Protein AF-A0A9D2UVC0-F1 (afdb_monomer)

Radius of gyration: 30.75 Å; Cα contacts (8 Å, |Δi|>4): 513; chains: 1; bounding box: 93×70×74 Å

Sequence (427 aa):
MGYVAVRGGGLAIEESLKLLEYQRAHSGVTLEPDAIRRAFPDAIDQVMGESSLFAPDLAALALKQARGSIEEAVFLLRAFRSTLERPYVSRAVDTSEMRVDRRISAAFKDIPGGQVLGATRDYSHRLIDFDLAHETPEDQRERAAELERHFGIEEGALDEALLAADAPTEGSASEGRYPKVLDYLRSEGILPVCDNDDAEPVDVTMGALEFPCARSARLQTLSRGMTQAVEAFGYAAIRGYGPSHPTVGELRHGMAEVCVDVPGEESCDAEDAYYLGSIPLTEVESVFEVETEEAGVTTLSFEIGYGLVMGGAETKAIAMSVLDHCLDLGDARYPTQDEEFVLYHVDGVEAQGFISHLKLPHYVTFQSKLDTVRTARSHESDAEGSGAAPSDAEAADVEAHAAGFDGGASPDEASAAVDATVDEKER

Organism: NCBI:txid498718

Mean predicted aligned error: 11.31 Å

InterPro domains:
  IPR008773 Phosphonate metabolism protein PhnI [PF05861] (2-378)
  IPR008773 Phosphonate metabolism protein PhnI [PIRSF007313] (1-386)

pLDDT: mean 82.65, std 20.41, range [26.5, 98.25]

Structure (mmCIF, N/CA/C/O backbone):
data_AF-A0A9D2UVC0-F1
#
_entry.id   AF-A0A9D2UVC0-F1
#
loop_
_atom_site.group_PDB
_atom_site.id
_atom_site.type_symbol
_atom_site.label_atom_id
_atom_site.label_alt_id
_atom_site.label_comp_id
_atom_site.label_asym_id
_atom_site.label_entity_id
_atom_site.label_seq_id
_atom_site.pdbx_PDB_ins_code
_atom_site.Cartn_x
_atom_site.Cartn_y
_atom_site.Cartn_z
_atom_site.occupancy
_atom_site.B_iso_or_equiv
_atom_site.auth_seq_id
_atom_site.auth_comp_id
_atom_site.auth_asym_id
_atom_site.auth_atom_id
_atom_site.pdbx_PDB_model_num
ATOM 1 N N . MET A 1 1 ? 42.874 40.592 -4.963 1.00 40.06 1 MET A N 1
ATOM 2 C CA . MET A 1 1 ? 42.175 40.074 -6.158 1.00 40.06 1 MET A CA 1
ATOM 3 C C . MET A 1 1 ? 40.719 39.878 -5.784 1.00 40.06 1 MET A C 1
ATOM 5 O O . MET A 1 1 ? 40.473 39.251 -4.764 1.00 40.06 1 MET A O 1
ATOM 9 N N . GLY A 1 2 ? 39.787 40.490 -6.516 1.00 46.34 2 GLY A N 1
ATOM 10 C CA . GLY A 1 2 ? 38.353 40.314 -6.266 1.00 46.34 2 GLY A CA 1
ATOM 11 C C . GLY A 1 2 ? 37.864 38.992 -6.854 1.00 46.34 2 GLY A C 1
ATOM 12 O O . GLY A 1 2 ? 38.272 38.634 -7.957 1.00 46.34 2 GLY A O 1
ATOM 13 N N . TYR A 1 3 ? 37.020 38.269 -6.122 1.00 58.62 3 TY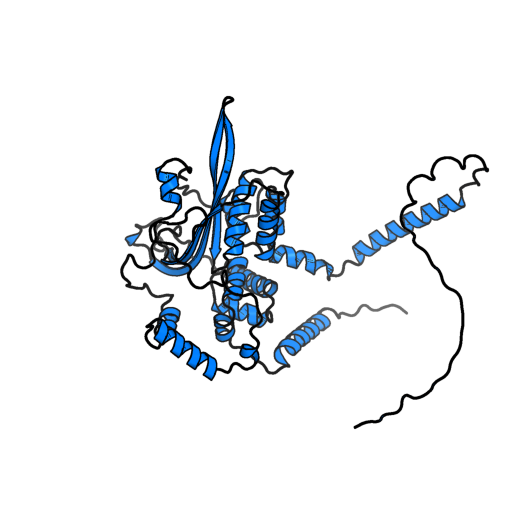R A N 1
ATOM 14 C CA . TYR A 1 3 ? 36.327 37.093 -6.645 1.00 58.62 3 TYR A CA 1
ATOM 15 C C . TYR A 1 3 ? 35.214 37.546 -7.599 1.00 58.62 3 TYR A C 1
ATOM 17 O O . TYR A 1 3 ? 34.451 38.454 -7.272 1.00 58.62 3 TYR A O 1
ATOM 25 N N . VAL A 1 4 ? 35.124 36.924 -8.776 1.00 51.75 4 VAL A N 1
ATOM 26 C CA . VAL A 1 4 ? 34.034 37.142 -9.737 1.00 51.75 4 VAL A CA 1
ATOM 27 C C . VAL A 1 4 ? 33.088 35.952 -9.639 1.00 51.75 4 VAL A C 1
ATOM 29 O O . VAL A 1 4 ? 33.512 34.812 -9.814 1.00 51.75 4 VAL A O 1
ATOM 32 N N . ALA A 1 5 ? 31.815 36.205 -9.339 1.00 62.41 5 ALA A N 1
ATOM 33 C CA . ALA A 1 5 ? 30.802 35.157 -9.329 1.00 62.41 5 ALA A CA 1
ATOM 34 C C . ALA A 1 5 ? 30.529 34.684 -10.765 1.00 62.41 5 ALA A C 1
ATOM 36 O O . ALA A 1 5 ? 30.242 35.492 -11.649 1.00 62.41 5 ALA A O 1
ATOM 37 N N . VAL A 1 6 ? 30.602 33.373 -10.991 1.00 63.00 6 VAL A N 1
ATOM 38 C CA . VAL A 1 6 ? 30.323 32.738 -12.286 1.00 63.00 6 VAL A CA 1
ATOM 39 C C . VAL A 1 6 ? 29.078 31.863 -12.145 1.00 63.00 6 VAL A C 1
ATOM 41 O O . VAL A 1 6 ? 28.873 31.236 -11.106 1.00 63.00 6 VAL A O 1
ATOM 44 N N . ARG A 1 7 ? 28.222 31.813 -13.173 1.00 70.94 7 ARG A N 1
ATOM 45 C CA . ARG A 1 7 ? 27.057 30.914 -13.182 1.00 70.94 7 ARG A CA 1
ATOM 46 C C . ARG A 1 7 ? 27.523 29.490 -13.508 1.00 70.94 7 ARG A C 1
ATOM 48 O O . ARG A 1 7 ? 28.066 29.280 -14.585 1.00 70.94 7 ARG A O 1
ATOM 55 N N . GLY A 1 8 ? 27.298 28.536 -12.601 1.00 81.94 8 GLY A N 1
ATOM 56 C CA . GLY A 1 8 ? 27.680 27.124 -12.794 1.00 81.94 8 GLY A CA 1
ATOM 57 C C . GLY A 1 8 ? 26.610 26.089 -12.424 1.00 81.94 8 GLY A C 1
ATOM 58 O O . GLY A 1 8 ? 26.691 24.956 -12.882 1.00 81.94 8 GLY A O 1
ATOM 59 N N . GLY A 1 9 ? 25.585 26.467 -11.650 1.00 86.38 9 GLY A N 1
ATOM 60 C CA . GLY A 1 9 ? 24.592 25.516 -11.129 1.00 86.38 9 GLY A CA 1
ATOM 61 C C . GLY A 1 9 ? 23.808 24.769 -12.212 1.00 86.38 9 GLY A C 1
ATOM 62 O O . GLY A 1 9 ? 23.689 23.554 -12.136 1.00 86.38 9 GLY A O 1
ATOM 63 N N . GLY A 1 10 ? 23.334 25.469 -13.250 1.00 87.69 10 GLY A N 1
ATOM 64 C CA . GLY A 1 10 ? 22.560 24.843 -14.332 1.00 87.69 10 GLY A CA 1
ATOM 65 C C . GLY A 1 10 ? 23.351 23.786 -15.109 1.00 87.69 10 GLY A C 1
ATOM 66 O O . GLY A 1 10 ? 22.861 22.680 -15.296 1.00 87.69 10 GLY A O 1
ATOM 67 N N . LEU A 1 11 ? 24.600 24.095 -15.476 1.00 92.00 11 LEU A N 1
ATOM 68 C CA . LEU A 1 11 ? 25.490 23.141 -16.150 1.00 92.00 11 LEU A CA 1
ATOM 69 C C . LEU A 1 11 ? 25.802 21.935 -15.256 1.00 92.00 11 LEU A C 1
ATOM 71 O O . LEU A 1 11 ? 25.779 20.805 -15.724 1.00 92.00 11 LEU A O 1
ATOM 75 N N . ALA A 1 12 ? 26.056 22.160 -13.963 1.00 93.56 12 ALA A N 1
ATOM 76 C CA . ALA A 1 12 ? 26.315 21.072 -13.023 1.00 93.56 12 ALA A CA 1
ATOM 77 C C . ALA A 1 12 ? 25.108 20.129 -12.871 1.00 93.56 12 ALA A C 1
ATOM 79 O O . ALA A 1 12 ? 25.288 1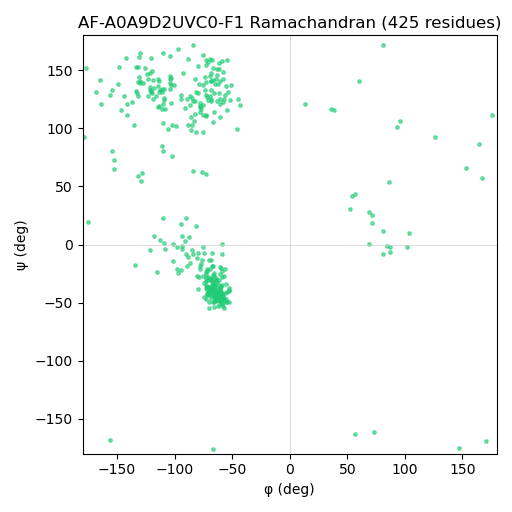8.915 -12.815 1.00 93.56 12 ALA A O 1
ATOM 80 N N . ILE A 1 13 ? 23.884 20.671 -12.837 1.00 92.75 13 ILE A N 1
ATOM 81 C CA . ILE A 1 13 ? 22.651 19.872 -12.804 1.00 92.75 13 ILE A CA 1
ATOM 82 C C . ILE A 1 13 ? 22.508 19.064 -14.096 1.00 92.75 13 ILE A C 1
ATOM 84 O O . ILE A 1 13 ? 22.268 17.863 -14.034 1.00 92.75 13 ILE A O 1
ATOM 88 N N . GLU A 1 14 ? 22.696 19.695 -15.255 1.00 94.81 14 GLU A N 1
ATOM 89 C CA . GLU A 1 14 ? 22.574 19.026 -16.552 1.00 94.81 14 GLU A CA 1
ATOM 90 C C . GLU A 1 14 ? 23.566 17.858 -16.694 1.00 94.81 14 GLU A C 1
ATOM 92 O O . GLU A 1 14 ? 23.171 16.751 -17.057 1.00 94.81 14 GLU A O 1
ATOM 97 N N . GLU A 1 15 ? 24.839 18.067 -16.347 1.00 97.12 15 GLU A N 1
ATOM 98 C CA . GLU A 1 15 ? 25.858 17.008 -16.379 1.00 97.12 15 GLU A CA 1
ATOM 99 C C . GLU A 1 15 ? 25.586 15.901 -15.349 1.00 97.12 15 GLU A C 1
ATOM 101 O O . GLU A 1 15 ? 25.812 14.725 -15.631 1.00 97.12 15 GLU A O 1
ATOM 106 N N . SER A 1 16 ? 25.035 16.245 -14.181 1.00 96.31 16 SER A N 1
ATOM 107 C CA . SER A 1 16 ? 24.603 15.260 -13.182 1.00 96.31 16 SER A CA 1
ATOM 108 C C . SER A 1 16 ? 23.473 14.365 -13.710 1.00 96.31 16 SER A C 1
ATOM 110 O O . SER A 1 16 ? 23.529 13.143 -13.570 1.00 96.31 16 SER A O 1
ATOM 112 N N . LEU A 1 17 ? 22.473 14.943 -14.385 1.00 94.62 17 LEU A N 1
ATOM 113 C CA . LEU A 1 17 ? 21.380 14.180 -14.998 1.00 94.62 17 LEU A CA 1
ATOM 114 C C . LEU A 1 17 ? 21.881 13.282 -16.139 1.00 94.62 17 LEU A C 1
ATOM 116 O O . LEU A 1 17 ? 21.466 12.128 -16.236 1.00 94.62 17 LEU A O 1
ATOM 120 N N . LYS A 1 18 ? 22.829 13.764 -16.955 1.00 96.88 18 LYS A N 1
ATOM 121 C CA . LYS A 1 18 ? 23.505 12.933 -17.967 1.00 96.88 18 LYS A CA 1
ATOM 122 C C . LYS A 1 18 ? 24.257 11.768 -17.333 1.00 96.88 18 LYS A C 1
ATOM 124 O O . LYS A 1 18 ? 24.220 10.667 -17.872 1.00 96.88 18 LYS A O 1
ATOM 129 N N . LEU A 1 19 ? 24.916 11.982 -16.193 1.00 96.44 19 LEU A N 1
ATOM 130 C CA . LEU A 1 19 ? 25.599 10.914 -15.465 1.00 96.44 19 LEU A CA 1
ATOM 131 C C . LEU A 1 19 ? 24.611 9.872 -14.923 1.00 96.44 19 LEU A C 1
ATOM 133 O O . LEU A 1 19 ? 24.885 8.676 -15.013 1.00 96.44 19 LEU A O 1
ATOM 137 N N . LEU A 1 20 ? 23.462 10.303 -14.398 1.00 93.31 20 LEU A N 1
ATOM 138 C CA . LEU A 1 20 ? 22.406 9.402 -13.928 1.00 93.31 20 LEU A CA 1
ATOM 139 C C . LEU A 1 20 ? 21.863 8.530 -15.071 1.00 93.31 20 LEU A C 1
ATOM 141 O O . LEU A 1 20 ? 21.733 7.313 -14.923 1.00 93.31 20 LEU A O 1
ATOM 145 N N . GLU A 1 21 ? 21.612 9.146 -16.225 1.00 93.94 21 GLU A N 1
ATOM 146 C CA . GLU A 1 21 ? 21.172 8.459 -17.438 1.00 93.94 21 GLU A CA 1
ATOM 147 C C . GLU A 1 21 ? 22.256 7.522 -17.988 1.00 93.94 21 GLU A C 1
ATOM 149 O O . GLU A 1 21 ? 21.971 6.378 -18.335 1.00 93.94 21 GLU A O 1
ATOM 154 N N . TYR A 1 22 ? 23.523 7.945 -17.979 1.00 95.00 22 TYR A N 1
ATOM 155 C CA . TYR A 1 22 ? 24.648 7.083 -18.331 1.00 95.00 22 TYR A CA 1
ATOM 156 C C . TYR A 1 22 ? 24.714 5.857 -17.418 1.00 95.00 22 TYR A C 1
ATOM 158 O O . TYR A 1 22 ? 24.814 4.742 -17.912 1.00 95.00 22 TYR A O 1
ATOM 166 N N . GLN A 1 23 ? 24.594 6.021 -16.099 1.00 91.69 23 GLN A N 1
ATOM 167 C CA . GLN A 1 23 ? 24.562 4.890 -15.166 1.00 91.69 23 GLN A CA 1
ATOM 168 C C . GLN A 1 23 ? 23.393 3.937 -15.440 1.00 91.69 23 GLN A C 1
ATOM 170 O O . GLN A 1 23 ? 23.547 2.731 -15.269 1.00 91.69 23 GLN A O 1
ATOM 175 N N . ARG A 1 24 ? 22.232 4.463 -15.858 1.00 91.75 24 ARG A N 1
ATOM 176 C CA . ARG A 1 24 ? 21.079 3.644 -16.257 1.00 91.75 24 ARG A CA 1
ATOM 177 C C . ARG A 1 24 ? 21.363 2.847 -17.533 1.00 91.75 24 ARG A C 1
ATOM 179 O O . ARG A 1 24 ? 21.002 1.680 -17.603 1.00 91.75 24 ARG A O 1
ATOM 186 N N . ALA A 1 25 ? 21.978 3.475 -18.534 1.00 91.56 25 ALA A N 1
ATOM 187 C CA . ALA A 1 25 ? 22.109 2.920 -19.881 1.00 91.56 25 ALA A CA 1
ATOM 188 C C . ALA A 1 25 ? 23.426 2.159 -20.144 1.00 91.56 25 ALA A C 1
ATOM 190 O O . ALA A 1 25 ? 23.488 1.347 -21.065 1.00 91.56 25 ALA A O 1
ATOM 191 N N . HIS A 1 26 ? 24.490 2.405 -19.372 1.00 92.44 26 HIS A N 1
ATOM 192 C CA . HIS A 1 26 ? 25.852 1.951 -19.692 1.00 92.44 26 HIS A CA 1
ATOM 193 C C . HIS A 1 26 ? 26.029 0.427 -19.706 1.00 92.44 26 HIS A C 1
ATOM 195 O O . HIS A 1 26 ? 26.864 -0.073 -20.458 1.00 92.44 26 HIS A O 1
ATOM 201 N N . SER A 1 27 ? 25.249 -0.321 -18.918 1.00 87.56 27 SER A N 1
ATOM 202 C CA . SER A 1 27 ? 25.317 -1.789 -18.905 1.00 87.56 27 SER A CA 1
ATOM 203 C C . SER A 1 27 ? 24.845 -2.424 -20.219 1.00 87.56 27 SER A C 1
ATOM 205 O O . SER A 1 27 ? 25.128 -3.595 -20.458 1.00 87.56 27 SER A O 1
ATOM 207 N N . GLY A 1 28 ? 24.104 -1.683 -21.055 1.00 88.06 28 GLY A N 1
ATOM 208 C CA . GLY A 1 28 ? 23.456 -2.207 -22.259 1.00 88.06 28 GLY A CA 1
ATOM 209 C C . GLY A 1 28 ? 22.294 -3.168 -21.978 1.00 88.06 28 GLY A C 1
ATOM 210 O O . GLY A 1 28 ? 21.671 -3.654 -22.919 1.00 88.06 28 GLY A O 1
ATOM 211 N N . VAL A 1 29 ? 21.983 -3.432 -20.704 1.00 87.94 29 VAL A N 1
ATOM 212 C CA . VAL A 1 29 ? 20.866 -4.283 -20.285 1.00 87.94 29 VAL A CA 1
ATOM 213 C C . VAL A 1 29 ? 19.599 -3.438 -20.240 1.00 87.94 29 VAL A C 1
ATOM 215 O O . VAL A 1 29 ? 19.549 -2.411 -19.566 1.00 87.94 29 VAL A O 1
ATOM 218 N N . THR A 1 30 ? 18.559 -3.881 -20.942 1.00 90.25 30 THR A N 1
ATOM 219 C CA . THR A 1 30 ? 17.228 -3.271 -20.905 1.00 90.25 30 THR A CA 1
ATOM 220 C C . THR A 1 30 ? 16.197 -4.310 -20.496 1.00 90.25 30 THR A C 1
ATOM 222 O O . THR A 1 30 ? 16.285 -5.470 -20.891 1.00 90.25 30 THR A O 1
ATOM 225 N N . LEU A 1 31 ? 15.219 -3.875 -19.708 1.00 90.44 31 LEU A N 1
ATOM 226 C CA . LEU A 1 31 ? 14.035 -4.650 -19.362 1.00 90.44 31 LEU A CA 1
ATOM 227 C C . LEU A 1 31 ? 12.824 -3.982 -20.001 1.00 90.44 31 LEU A C 1
ATOM 229 O O . LEU A 1 31 ? 12.667 -2.758 -19.910 1.00 90.44 31 LEU A O 1
ATOM 233 N N . GLU A 1 32 ? 11.971 -4.763 -20.649 1.00 94.50 32 GLU A N 1
ATOM 234 C CA . GLU A 1 32 ? 10.687 -4.255 -21.122 1.00 94.50 32 GLU A CA 1
ATOM 235 C C . GLU A 1 32 ? 9.777 -3.945 -19.924 1.00 94.50 32 GLU A C 1
ATOM 237 O O . GLU A 1 32 ? 9.787 -4.710 -18.956 1.00 94.50 32 GLU A O 1
ATOM 242 N N . PRO A 1 33 ? 8.993 -2.848 -19.946 1.00 94.56 33 PRO A N 1
ATOM 243 C CA . PRO A 1 33 ? 8.071 -2.531 -18.852 1.00 94.56 33 PRO A CA 1
ATOM 244 C C . PRO A 1 33 ? 7.137 -3.699 -18.518 1.00 94.56 33 PRO A C 1
ATOM 246 O O . PRO A 1 33 ? 6.950 -4.025 -17.354 1.00 94.56 33 PRO A O 1
ATOM 249 N N . ASP A 1 34 ? 6.649 -4.408 -19.534 1.00 93.31 34 ASP A N 1
ATOM 250 C CA . ASP A 1 34 ? 5.803 -5.589 -19.356 1.00 93.31 34 ASP A CA 1
ATOM 251 C C . ASP A 1 34 ? 6.538 -6.760 -18.666 1.00 93.31 34 ASP A C 1
ATOM 253 O O . ASP A 1 34 ? 5.953 -7.495 -17.874 1.00 93.31 34 ASP A O 1
ATOM 257 N N . ALA A 1 35 ? 7.851 -6.908 -18.887 1.00 92.94 35 ALA A N 1
ATOM 258 C CA . ALA A 1 35 ? 8.659 -7.885 -18.155 1.00 92.94 35 ALA A CA 1
ATOM 259 C C . ALA A 1 35 ? 8.809 -7.501 -16.675 1.00 92.94 35 ALA A C 1
ATOM 261 O O . ALA A 1 35 ? 8.716 -8.368 -15.814 1.00 92.94 35 ALA A O 1
ATOM 262 N N . ILE A 1 36 ? 8.986 -6.209 -16.372 1.00 95.38 36 ILE A N 1
ATOM 263 C CA . ILE A 1 36 ? 9.020 -5.700 -14.990 1.00 95.38 36 ILE A CA 1
ATOM 264 C C . ILE A 1 36 ? 7.673 -5.949 -14.309 1.00 95.38 36 ILE A C 1
ATOM 266 O O . ILE A 1 36 ? 7.645 -6.463 -13.195 1.00 95.38 36 ILE A O 1
ATOM 270 N N . ARG A 1 37 ? 6.571 -5.638 -15.003 1.00 94.31 37 ARG A N 1
ATOM 271 C CA . ARG A 1 37 ? 5.205 -5.842 -14.515 1.00 94.31 37 ARG A CA 1
ATOM 272 C C . ARG A 1 37 ? 4.957 -7.292 -14.100 1.00 94.31 37 ARG A C 1
ATOM 274 O O . ARG A 1 37 ? 4.486 -7.533 -12.997 1.00 94.31 37 ARG A O 1
ATOM 281 N N . ARG A 1 38 ? 5.313 -8.250 -14.963 1.00 90.00 38 ARG A N 1
ATOM 282 C CA . ARG A 1 38 ? 5.128 -9.686 -14.693 1.00 90.00 38 ARG A CA 1
ATOM 283 C C . ARG A 1 38 ? 6.102 -10.250 -13.659 1.00 90.00 38 ARG A C 1
ATOM 285 O O . ARG A 1 38 ? 5.732 -11.149 -12.916 1.00 90.00 38 ARG A O 1
ATOM 292 N N . ALA A 1 39 ? 7.340 -9.757 -13.619 1.00 91.81 39 ALA A N 1
ATOM 293 C CA . ALA A 1 39 ? 8.367 -10.287 -12.721 1.00 91.81 39 ALA A CA 1
ATOM 294 C C . ALA A 1 39 ? 8.257 -9.757 -11.282 1.00 91.81 39 ALA A C 1
ATOM 296 O O . ALA A 1 39 ? 8.691 -10.434 -10.352 1.00 91.81 39 ALA A O 1
ATOM 297 N N . PHE A 1 40 ? 7.701 -8.555 -11.090 1.00 95.19 40 PHE A N 1
ATOM 298 C CA . PHE A 1 40 ? 7.661 -7.879 -9.789 1.00 95.19 40 PHE A CA 1
ATOM 299 C C . PHE A 1 40 ? 6.252 -7.386 -9.409 1.00 95.19 40 PHE A C 1
ATOM 301 O O . PHE A 1 40 ? 6.101 -6.200 -9.112 1.00 95.19 40 PHE A O 1
ATOM 308 N N . PRO A 1 41 ? 5.223 -8.256 -9.393 1.00 93.19 41 PRO A N 1
ATOM 309 C CA . PRO A 1 41 ? 3.837 -7.846 -9.144 1.00 93.19 41 PRO A CA 1
ATOM 310 C C . PRO A 1 41 ? 3.668 -7.088 -7.817 1.00 93.19 41 PRO A C 1
ATOM 312 O O . PRO A 1 41 ? 3.145 -5.979 -7.824 1.00 93.19 41 PRO A O 1
ATOM 315 N N . ASP A 1 42 ? 4.237 -7.588 -6.715 1.00 94.50 42 ASP A N 1
ATOM 316 C CA . ASP A 1 42 ? 4.149 -6.940 -5.393 1.00 94.50 42 ASP A CA 1
ATOM 317 C C . ASP A 1 42 ? 4.717 -5.505 -5.391 1.00 94.50 42 ASP A C 1
ATOM 319 O O . ASP A 1 42 ? 4.210 -4.611 -4.713 1.00 94.50 42 ASP A O 1
ATOM 323 N N . ALA A 1 43 ? 5.775 -5.260 -6.173 1.00 97.12 43 ALA A N 1
ATOM 324 C CA . ALA A 1 43 ? 6.370 -3.931 -6.302 1.00 97.12 43 ALA A CA 1
ATOM 325 C C . ALA A 1 43 ? 5.474 -2.987 -7.116 1.00 97.12 43 ALA A C 1
ATOM 327 O O . ALA A 1 43 ? 5.396 -1.796 -6.815 1.00 97.12 43 ALA A O 1
ATOM 328 N N . ILE A 1 44 ? 4.801 -3.509 -8.144 1.00 97.44 44 ILE A N 1
ATOM 329 C CA . ILE A 1 44 ? 3.825 -2.752 -8.933 1.00 97.44 44 ILE A CA 1
ATOM 330 C C . ILE A 1 44 ? 2.628 -2.372 -8.065 1.00 97.44 44 ILE A C 1
ATOM 332 O O . ILE A 1 44 ? 2.245 -1.202 -8.055 1.00 97.44 44 ILE A O 1
ATOM 336 N N . ASP A 1 45 ? 2.107 -3.314 -7.283 1.00 96.00 45 ASP A N 1
ATOM 337 C CA . ASP A 1 45 ? 1.015 -3.080 -6.338 1.00 96.00 45 ASP A CA 1
ATOM 338 C C . ASP A 1 45 ? 1.379 -2.008 -5.311 1.00 96.00 45 ASP A C 1
ATOM 340 O O . ASP A 1 45 ? 0.614 -1.061 -5.107 1.00 96.00 45 ASP A O 1
ATOM 344 N N . GLN A 1 46 ? 2.585 -2.082 -4.738 1.00 97.62 46 GLN A N 1
ATOM 345 C CA . GLN A 1 46 ? 3.077 -1.063 -3.814 1.00 97.62 46 GLN A CA 1
ATOM 346 C C . GLN A 1 46 ? 3.128 0.327 -4.474 1.00 97.62 46 GLN A C 1
ATOM 348 O O . GLN A 1 46 ? 2.627 1.302 -3.907 1.00 97.62 46 GLN A O 1
ATOM 353 N N . VAL A 1 47 ? 3.684 0.431 -5.689 1.00 98.00 47 VAL A N 1
ATOM 354 C CA . VAL A 1 47 ? 3.765 1.705 -6.425 1.00 98.00 47 VAL A CA 1
ATOM 355 C C . VAL A 1 47 ? 2.371 2.259 -6.740 1.00 98.00 47 VAL A C 1
ATOM 357 O O . VAL A 1 47 ? 2.131 3.455 -6.558 1.00 98.00 47 VAL A O 1
ATOM 360 N N . MET A 1 48 ? 1.433 1.420 -7.189 1.00 97.44 48 MET A N 1
ATOM 361 C CA . MET A 1 48 ? 0.055 1.838 -7.479 1.00 97.44 48 MET A CA 1
ATOM 362 C C . MET A 1 48 ? -0.676 2.298 -6.213 1.00 97.44 48 MET A C 1
ATOM 364 O O . MET A 1 48 ? -1.282 3.373 -6.211 1.00 97.44 48 MET A O 1
ATOM 368 N N . GLY A 1 49 ? -0.575 1.529 -5.123 1.00 96.12 49 GLY A N 1
ATOM 369 C CA . GLY A 1 49 ? -1.184 1.837 -3.828 1.00 96.12 49 GLY A CA 1
ATOM 370 C C . GLY A 1 49 ? -0.734 3.189 -3.275 1.00 96.12 49 GLY A C 1
ATOM 371 O O . GLY A 1 49 ? -1.552 4.075 -3.028 1.00 96.12 49 GLY A O 1
ATOM 372 N N . GLU A 1 50 ? 0.579 3.388 -3.152 1.00 97.50 50 GLU A N 1
ATOM 373 C CA . GLU A 1 50 ? 1.165 4.605 -2.568 1.00 97.50 50 GLU A CA 1
ATOM 374 C C . GLU A 1 50 ? 1.039 5.846 -3.476 1.00 97.50 50 GLU A C 1
ATOM 376 O O . GLU A 1 50 ? 1.057 6.988 -3.007 1.00 97.50 50 GLU A O 1
ATOM 381 N N . SER A 1 51 ? 0.880 5.655 -4.790 1.00 96.75 51 SER A N 1
ATOM 382 C CA . SER A 1 51 ? 0.626 6.757 -5.732 1.00 96.75 51 SER A CA 1
ATOM 383 C C . SER A 1 51 ? -0.859 7.115 -5.880 1.00 96.75 51 SER A C 1
ATOM 385 O O . SER A 1 51 ? -1.178 8.212 -6.354 1.00 96.75 51 SER A O 1
ATOM 387 N N . SER A 1 52 ? -1.767 6.231 -5.441 1.00 95.19 52 SER A N 1
ATOM 388 C CA . SER A 1 52 ? -3.221 6.314 -5.677 1.00 95.19 52 SER A CA 1
ATOM 389 C C . SER A 1 52 ? -3.600 6.389 -7.145 1.00 95.19 52 SER A C 1
ATOM 391 O O . SER A 1 52 ? -4.438 7.208 -7.545 1.00 95.19 52 SER A O 1
ATOM 393 N N . LEU A 1 53 ? -2.949 5.565 -7.954 1.00 96.25 53 LEU A N 1
ATOM 394 C CA . LEU A 1 53 ? -3.272 5.437 -9.361 1.00 96.25 53 LEU A CA 1
ATOM 395 C C . LEU A 1 53 ? -3.160 3.973 -9.769 1.00 96.25 53 LEU A C 1
ATOM 397 O O . LEU A 1 53 ? -2.063 3.418 -9.831 1.00 96.25 53 LEU A O 1
ATOM 401 N N . PHE A 1 54 ? -4.303 3.363 -10.074 1.00 95.81 54 PHE A N 1
ATOM 402 C CA . PHE A 1 54 ? -4.338 2.044 -10.687 1.00 95.81 54 PHE A CA 1
ATOM 403 C C . PHE A 1 54 ? -3.957 2.169 -12.167 1.00 95.81 54 PHE A C 1
ATOM 405 O O . PHE A 1 54 ? -4.766 2.562 -13.004 1.00 95.81 54 PHE A O 1
ATOM 412 N N . ALA A 1 55 ? -2.684 1.916 -12.467 1.00 96.31 55 ALA A N 1
ATOM 413 C CA . ALA A 1 55 ? -2.138 1.939 -13.821 1.00 96.31 55 ALA A CA 1
ATOM 414 C C . ALA A 1 55 ? -0.894 1.031 -13.900 1.00 96.31 55 ALA A C 1
ATOM 416 O O . ALA A 1 55 ? 0.233 1.539 -13.841 1.00 96.31 55 ALA A O 1
ATOM 417 N N . PRO A 1 56 ? -1.068 -0.300 -14.030 1.00 95.44 56 PRO A N 1
ATOM 418 C CA . PRO A 1 56 ? 0.033 -1.266 -13.946 1.00 95.44 56 PRO A CA 1
ATOM 419 C C . PRO A 1 56 ? 1.188 -0.979 -14.916 1.00 95.44 56 PRO A C 1
ATOM 421 O O . PRO A 1 56 ? 2.358 -1.042 -14.538 1.00 95.44 56 PRO A O 1
ATOM 424 N N . ASP A 1 57 ? 0.872 -0.587 -16.153 1.00 96.19 57 ASP A N 1
ATOM 425 C CA . ASP A 1 57 ? 1.879 -0.289 -17.179 1.00 96.19 57 ASP A CA 1
ATOM 426 C C . ASP A 1 57 ? 2.688 0.973 -16.857 1.00 96.19 57 ASP A C 1
ATOM 428 O O . ASP A 1 57 ? 3.907 1.015 -17.053 1.00 96.19 57 ASP A O 1
ATOM 432 N N . LEU A 1 58 ? 2.026 2.006 -16.323 1.00 98.00 58 LEU A N 1
ATOM 433 C CA . LEU A 1 58 ? 2.689 3.243 -15.911 1.00 98.00 58 LEU A CA 1
ATOM 434 C C . LEU A 1 58 ? 3.515 3.038 -14.643 1.00 98.00 58 LEU A C 1
ATOM 436 O O . LEU A 1 58 ? 4.609 3.588 -14.551 1.00 98.00 58 LEU A O 1
ATOM 440 N N . ALA A 1 59 ? 3.041 2.224 -13.701 1.00 97.94 59 ALA A N 1
ATOM 441 C CA . ALA A 1 59 ? 3.802 1.843 -12.517 1.00 97.94 59 ALA A CA 1
ATOM 442 C C . ALA A 1 59 ? 5.084 1.083 -12.900 1.00 97.94 59 ALA A C 1
ATOM 444 O O . ALA A 1 59 ? 6.167 1.418 -12.416 1.00 97.94 59 ALA A O 1
ATOM 445 N N . ALA A 1 60 ? 5.004 0.141 -13.845 1.00 98.00 60 ALA A N 1
ATOM 446 C CA . ALA A 1 60 ? 6.175 -0.576 -14.345 1.00 98.00 60 ALA A CA 1
ATOM 447 C C . ALA A 1 60 ? 7.155 0.347 -15.088 1.00 98.00 60 ALA A C 1
ATOM 449 O O . ALA A 1 60 ? 8.375 0.243 -14.916 1.00 98.00 60 ALA A O 1
ATOM 450 N N . LEU A 1 61 ? 6.640 1.293 -15.881 1.00 98.00 61 LEU A N 1
ATOM 451 C CA . LEU A 1 61 ? 7.459 2.308 -16.543 1.00 98.00 61 LEU A CA 1
ATOM 452 C C . LEU A 1 61 ? 8.138 3.247 -15.535 1.00 98.00 61 LEU A C 1
ATOM 454 O O . LEU A 1 61 ? 9.331 3.528 -15.673 1.00 98.00 61 LEU A O 1
ATOM 458 N N . ALA A 1 62 ? 7.414 3.697 -14.509 1.00 98.19 62 ALA A N 1
ATOM 459 C CA . ALA A 1 62 ? 7.954 4.528 -13.440 1.00 98.19 62 ALA A CA 1
ATOM 460 C C . ALA A 1 62 ? 9.056 3.785 -12.674 1.00 98.19 62 ALA A C 1
ATOM 462 O O . ALA A 1 62 ? 10.127 4.346 -12.452 1.00 98.19 62 ALA A O 1
ATOM 463 N N . LEU A 1 63 ? 8.861 2.498 -12.367 1.00 97.25 63 LEU A N 1
ATOM 464 C CA . LEU A 1 63 ? 9.864 1.668 -11.699 1.00 97.25 63 LEU A CA 1
ATOM 465 C C . LEU A 1 63 ? 11.116 1.456 -12.563 1.00 97.25 63 LEU A C 1
ATOM 467 O O . LEU A 1 63 ? 12.244 1.531 -12.063 1.00 97.25 63 LEU A O 1
ATOM 471 N N . LYS A 1 64 ? 10.936 1.273 -13.879 1.00 96.12 64 LYS A N 1
ATOM 472 C CA . LYS A 1 64 ? 12.034 1.241 -14.859 1.00 96.12 64 LYS A CA 1
ATOM 473 C C . LYS A 1 64 ? 12.824 2.550 -14.853 1.00 96.12 64 LYS A C 1
ATOM 475 O O . LYS A 1 64 ? 14.055 2.524 -14.804 1.00 96.12 64 LYS A O 1
ATOM 480 N N . GLN A 1 65 ? 12.130 3.688 -14.903 1.00 95.50 65 GLN A N 1
ATOM 481 C CA . GLN A 1 65 ? 12.743 5.018 -14.878 1.00 95.50 65 GLN A CA 1
ATOM 482 C C . GLN A 1 65 ? 13.490 5.266 -13.560 1.00 95.50 65 GLN A C 1
ATOM 484 O O . GLN A 1 65 ? 14.621 5.752 -13.575 1.00 95.50 65 GLN A O 1
ATOM 489 N N . ALA A 1 66 ? 12.900 4.851 -12.441 1.00 95.12 66 ALA A N 1
ATOM 490 C CA . ALA A 1 66 ? 13.447 4.958 -11.094 1.00 95.12 66 ALA A CA 1
ATOM 491 C C . ALA A 1 66 ? 14.559 3.937 -10.779 1.00 95.12 66 ALA A C 1
ATOM 493 O O . ALA A 1 66 ? 15.129 3.961 -9.686 1.00 95.12 66 ALA A O 1
ATOM 494 N N . ARG A 1 67 ? 14.891 3.037 -11.718 1.00 93.12 67 ARG A N 1
ATOM 495 C CA . ARG A 1 67 ? 15.886 1.960 -11.550 1.00 93.12 67 ARG A CA 1
ATOM 496 C C . ARG A 1 67 ? 15.601 1.076 -10.328 1.00 93.12 67 ARG A C 1
ATOM 498 O O . ARG A 1 67 ? 16.518 0.731 -9.586 1.00 93.12 67 ARG A O 1
ATOM 505 N N . GLY A 1 68 ? 14.330 0.742 -10.113 1.00 93.25 68 GLY A N 1
ATOM 506 C CA . GLY A 1 68 ? 13.886 -0.092 -8.994 1.00 93.25 68 GLY A CA 1
ATOM 507 C C . GLY A 1 68 ? 13.652 0.654 -7.676 1.00 93.25 68 GLY A C 1
ATOM 508 O O . GLY A 1 68 ? 13.244 0.026 -6.706 1.00 93.25 68 GLY A O 1
ATOM 509 N N . SER A 1 69 ? 13.874 1.973 -7.614 1.00 95.50 69 SER A N 1
ATOM 510 C CA . SER A 1 69 ? 13.505 2.770 -6.436 1.00 95.50 69 SER A CA 1
ATOM 511 C C . SER A 1 69 ? 11.986 2.953 -6.366 1.00 95.50 69 SER A C 1
ATOM 513 O O . SER A 1 69 ? 11.414 3.675 -7.183 1.00 95.50 69 SER A O 1
ATOM 515 N N . ILE A 1 70 ? 11.341 2.311 -5.388 1.00 96.75 70 ILE A N 1
ATOM 516 C CA . ILE A 1 70 ? 9.886 2.394 -5.182 1.00 96.75 70 ILE A CA 1
ATOM 517 C C . ILE A 1 70 ? 9.462 3.826 -4.859 1.00 96.75 70 ILE A C 1
ATOM 519 O O . ILE A 1 70 ? 8.565 4.349 -5.508 1.00 96.75 70 ILE A O 1
ATOM 523 N N . GLU A 1 71 ? 10.146 4.491 -3.925 1.00 95.00 71 GLU A N 1
ATOM 524 C CA . GLU A 1 71 ? 9.812 5.859 -3.502 1.00 95.00 71 GLU A CA 1
ATOM 525 C C . GLU A 1 71 ? 9.836 6.850 -4.679 1.00 95.00 71 GLU A C 1
ATOM 527 O O . GLU A 1 71 ? 8.917 7.647 -4.857 1.00 95.00 71 GLU A O 1
ATOM 532 N N . GLU A 1 72 ? 10.858 6.758 -5.538 1.00 95.88 72 GLU A N 1
ATOM 533 C CA . GLU A 1 72 ? 10.966 7.606 -6.732 1.00 95.88 72 GLU A CA 1
ATOM 534 C C . GLU A 1 72 ? 9.892 7.246 -7.771 1.00 95.88 72 GLU A C 1
ATOM 536 O O . GLU A 1 72 ? 9.309 8.135 -8.389 1.00 95.88 72 GLU A O 1
ATOM 541 N N . ALA A 1 73 ? 9.583 5.957 -7.954 1.00 98.06 73 ALA A N 1
ATOM 542 C CA . ALA A 1 73 ? 8.511 5.524 -8.851 1.00 98.06 73 ALA A CA 1
ATOM 543 C C . ALA A 1 73 ? 7.135 6.036 -8.387 1.00 98.06 73 ALA A C 1
ATOM 545 O O . ALA A 1 73 ? 6.359 6.539 -9.202 1.00 98.06 73 ALA A O 1
ATOM 546 N N . VAL A 1 74 ? 6.863 5.979 -7.079 1.00 97.94 74 VAL A N 1
ATOM 547 C CA . VAL A 1 74 ? 5.665 6.552 -6.450 1.00 97.94 74 VAL A CA 1
ATOM 548 C C . VAL A 1 74 ? 5.616 8.059 -6.674 1.00 97.94 74 VAL A C 1
ATOM 550 O O . VAL A 1 74 ? 4.572 8.578 -7.073 1.00 97.94 74 VAL A O 1
ATOM 553 N N . PHE A 1 75 ? 6.732 8.767 -6.475 1.00 96.81 75 PHE A N 1
ATOM 554 C CA . PHE A 1 75 ? 6.808 10.207 -6.716 1.00 96.81 75 PHE A CA 1
ATOM 555 C C . PHE A 1 75 ? 6.500 10.563 -8.176 1.00 96.81 75 PHE A C 1
ATOM 557 O O . PHE A 1 75 ? 5.662 11.429 -8.430 1.00 96.81 75 PHE A O 1
ATOM 564 N N . LEU A 1 76 ? 7.109 9.859 -9.137 1.00 97.75 76 LEU A N 1
ATOM 565 C CA . LEU A 1 76 ? 6.859 10.044 -10.570 1.00 97.75 76 LEU A CA 1
ATOM 566 C C . LEU A 1 76 ? 5.386 9.818 -10.926 1.00 97.75 76 LEU A C 1
ATOM 568 O O . LEU A 1 76 ? 4.787 10.636 -11.626 1.00 97.75 76 LEU A O 1
ATOM 572 N N . LEU A 1 77 ? 4.789 8.733 -10.429 1.00 97.69 77 LEU A N 1
ATOM 573 C CA . LEU A 1 77 ? 3.411 8.378 -10.754 1.00 97.69 77 LEU A CA 1
ATOM 574 C C . LEU A 1 77 ? 2.401 9.323 -10.086 1.00 97.69 77 LEU A C 1
ATOM 576 O O . LEU A 1 77 ? 1.416 9.720 -10.708 1.00 97.69 77 LEU A O 1
ATOM 580 N N . ARG A 1 78 ? 2.680 9.777 -8.859 1.00 96.12 78 ARG A N 1
ATOM 581 C CA . ARG A 1 78 ? 1.869 10.780 -8.154 1.00 96.12 78 ARG A CA 1
ATOM 582 C C . ARG A 1 78 ? 1.979 12.163 -8.801 1.00 96.12 78 ARG A C 1
ATOM 584 O O . ARG A 1 78 ? 0.970 12.859 -8.929 1.00 96.12 78 ARG A O 1
ATOM 591 N N . ALA A 1 79 ? 3.168 12.536 -9.278 1.00 96.38 79 ALA A N 1
ATOM 592 C CA . ALA A 1 79 ? 3.362 13.741 -10.078 1.00 96.38 79 ALA A CA 1
ATOM 593 C C . ALA A 1 79 ? 2.570 13.655 -11.394 1.00 96.38 79 ALA A C 1
ATOM 595 O O . ALA A 1 79 ? 1.844 14.588 -11.732 1.00 96.38 79 ALA A O 1
ATOM 596 N N . PHE A 1 80 ? 2.617 12.516 -12.092 1.00 97.56 80 PHE A N 1
ATOM 597 C CA . PHE A 1 80 ? 1.823 12.288 -13.301 1.00 97.56 80 PHE A CA 1
ATOM 598 C C . PHE A 1 80 ? 0.316 12.366 -13.034 1.00 97.56 80 PHE A C 1
ATOM 600 O O . PHE A 1 80 ? -0.387 13.065 -13.761 1.00 97.56 80 PHE A O 1
ATOM 607 N N . ARG A 1 81 ? -0.178 11.749 -11.950 1.00 96.00 81 ARG A N 1
ATOM 608 C CA . ARG A 1 81 ? -1.587 11.830 -11.526 1.00 96.00 81 ARG A CA 1
ATOM 609 C C . ARG A 1 81 ? -2.073 13.276 -11.409 1.00 96.00 81 ARG A C 1
ATOM 611 O O . ARG A 1 81 ? -3.205 13.555 -11.781 1.00 96.00 81 ARG A O 1
ATOM 618 N N . SER A 1 82 ? -1.232 14.204 -10.941 1.00 93.88 82 SER A N 1
ATOM 619 C CA . SER A 1 82 ? -1.611 15.625 -10.825 1.00 93.88 82 SER A CA 1
ATOM 620 C C . SER A 1 82 ? -1.809 16.339 -12.171 1.00 93.88 82 SER A C 1
ATOM 622 O O . SER A 1 82 ? -2.368 17.431 -12.206 1.00 93.88 82 SER A O 1
ATOM 624 N N . THR A 1 83 ? -1.378 15.728 -13.279 1.00 96.25 83 THR A N 1
ATOM 625 C CA . THR A 1 83 ? -1.597 16.233 -14.644 1.00 96.25 83 THR A CA 1
ATOM 626 C C . THR A 1 83 ? -2.893 15.727 -15.281 1.00 96.25 83 THR A C 1
ATOM 628 O O . THR A 1 83 ? -3.248 16.187 -16.365 1.00 96.25 83 THR A O 1
ATOM 631 N N . LEU A 1 84 ? -3.589 14.783 -14.636 1.00 95.69 84 LEU A N 1
ATOM 632 C CA . LEU A 1 84 ? -4.790 14.142 -15.166 1.00 95.69 84 LEU A CA 1
ATOM 633 C C . LEU A 1 84 ? -6.064 14.860 -14.712 1.00 95.69 84 LEU A C 1
ATOM 635 O O . LEU A 1 84 ? -6.151 15.379 -13.599 1.00 95.69 84 LEU A O 1
ATOM 639 N N . GLU A 1 85 ? -7.079 14.834 -15.570 1.00 94.44 85 GLU A N 1
ATOM 640 C CA . GLU A 1 85 ? -8.433 15.260 -15.218 1.00 94.44 85 GLU A CA 1
ATOM 641 C C . GLU A 1 85 ? -9.162 14.155 -14.434 1.00 94.44 85 GLU A C 1
ATOM 643 O O . GLU A 1 85 ? -8.875 12.967 -14.593 1.00 94.44 85 GLU A O 1
ATOM 648 N N . ARG A 1 86 ? -10.132 14.544 -13.597 1.00 91.62 86 ARG A N 1
ATOM 649 C CA . ARG A 1 86 ? -11.029 13.632 -12.864 1.00 91.62 86 ARG A CA 1
ATOM 650 C C . ARG A 1 86 ? -12.443 13.746 -13.444 1.00 91.62 86 ARG A C 1
ATOM 652 O O . ARG A 1 86 ? -13.248 14.494 -12.897 1.00 91.62 86 ARG A O 1
ATOM 659 N N . PRO A 1 87 ? -12.738 13.084 -14.576 1.00 89.44 87 PRO A N 1
ATOM 660 C CA . PRO A 1 87 ? -14.009 13.270 -15.273 1.00 89.44 87 PRO A CA 1
ATOM 661 C C . PRO A 1 87 ? -15.200 12.628 -14.549 1.00 89.44 87 PRO A C 1
ATOM 663 O O . PRO A 1 87 ? -16.324 13.083 -14.738 1.00 89.44 87 PRO A O 1
ATOM 666 N N . TYR A 1 88 ? -14.958 11.598 -13.731 1.00 89.94 88 TYR A N 1
ATOM 667 C CA . TYR A 1 88 ? -15.992 10.802 -13.067 1.00 89.94 88 TYR A CA 1
ATOM 668 C C . TYR A 1 88 ? -15.574 10.408 -11.647 1.00 89.94 88 TYR A C 1
ATOM 670 O O . TYR A 1 88 ? -14.383 10.382 -11.320 1.00 89.94 88 TYR A O 1
ATOM 678 N N . VAL A 1 89 ? -16.569 10.058 -10.834 1.00 90.88 89 VAL A N 1
ATOM 679 C CA . VAL A 1 89 ? -16.423 9.395 -9.533 1.00 90.88 89 VAL A CA 1
ATOM 680 C C . VAL A 1 89 ? -17.132 8.048 -9.648 1.00 90.88 89 VAL A C 1
ATOM 682 O O . VAL A 1 89 ? -18.212 7.974 -10.233 1.00 90.88 89 VAL A O 1
ATOM 685 N N . SER A 1 90 ? -16.502 6.975 -9.172 1.00 92.75 90 S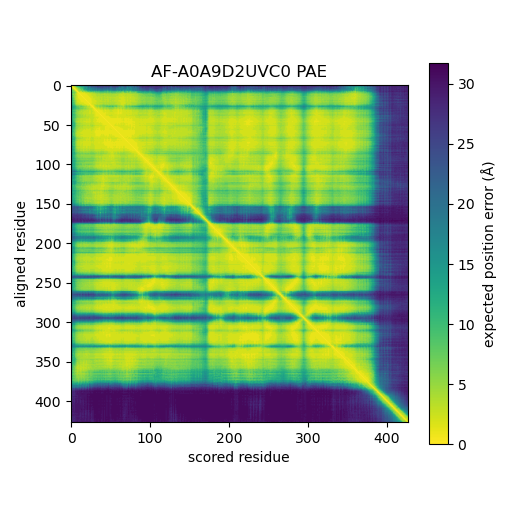ER A N 1
ATOM 686 C CA . SER A 1 90 ? -17.138 5.659 -9.175 1.00 92.75 90 SER A CA 1
ATOM 687 C C . SER A 1 90 ? -18.264 5.603 -8.153 1.00 92.75 90 SER A C 1
ATOM 689 O O . SER A 1 90 ? -18.229 6.297 -7.136 1.00 92.75 90 SER A O 1
ATOM 691 N N . ARG A 1 91 ? -19.210 4.691 -8.363 1.00 91.56 91 ARG A N 1
ATOM 692 C CA . ARG A 1 91 ? -20.067 4.224 -7.273 1.00 91.56 91 ARG A CA 1
ATOM 693 C C . ARG A 1 91 ? -19.193 3.620 -6.167 1.00 91.56 91 ARG A C 1
ATOM 695 O O . ARG A 1 91 ? -18.050 3.215 -6.417 1.00 91.56 91 ARG A O 1
ATOM 702 N N . ALA A 1 92 ? -19.729 3.562 -4.951 1.00 92.25 92 ALA A N 1
ATOM 703 C CA . ALA A 1 92 ? -19.072 2.863 -3.854 1.00 92.25 92 ALA A CA 1
ATOM 704 C C . ALA A 1 92 ? -18.811 1.403 -4.260 1.00 92.25 92 ALA A C 1
ATOM 706 O O . ALA A 1 92 ? -19.706 0.716 -4.751 1.00 92.25 92 ALA A O 1
ATOM 707 N N . VAL A 1 93 ? -17.566 0.957 -4.097 1.00 92.31 93 VAL A N 1
ATOM 708 C CA . VAL A 1 93 ? -17.161 -0.406 -4.448 1.00 92.31 93 VAL A CA 1
ATOM 709 C C . VAL A 1 93 ? -17.686 -1.363 -3.383 1.00 92.31 93 VAL A C 1
ATOM 711 O O . VAL A 1 93 ? -17.320 -1.246 -2.214 1.00 92.31 93 VAL A O 1
ATOM 714 N N . ASP A 1 94 ? -18.512 -2.324 -3.791 1.00 90.56 94 ASP A N 1
ATOM 715 C CA . ASP A 1 94 ? -19.036 -3.358 -2.901 1.00 90.56 94 ASP A CA 1
ATOM 716 C C . ASP A 1 94 ? -18.088 -4.567 -2.849 1.00 90.56 94 ASP A C 1
ATOM 718 O O . ASP A 1 94 ? -18.033 -5.406 -3.751 1.00 90.56 94 ASP A O 1
ATOM 722 N N . THR A 1 95 ? -17.325 -4.670 -1.761 1.00 92.75 95 THR A N 1
ATOM 723 C CA . THR A 1 95 ? -16.372 -5.765 -1.531 1.00 92.75 95 THR A CA 1
ATOM 724 C C . THR A 1 95 ? -17.047 -7.087 -1.143 1.00 92.75 95 THR A C 1
ATOM 726 O O . THR A 1 95 ? -16.368 -8.117 -1.060 1.00 92.75 95 THR A O 1
ATOM 729 N N . SER A 1 96 ? -18.365 -7.108 -0.909 1.00 90.00 96 SER A N 1
ATOM 730 C CA . SER A 1 96 ? -19.127 -8.354 -0.746 1.00 90.00 96 SER A CA 1
ATOM 731 C C . SER A 1 96 ? -19.285 -9.108 -2.074 1.00 90.00 96 SER A C 1
ATOM 733 O O . SER A 1 96 ? -19.226 -10.338 -2.084 1.00 90.00 96 SER A O 1
ATOM 735 N N . GLU A 1 97 ? -19.323 -8.374 -3.190 1.00 90.31 97 GLU A N 1
ATOM 736 C CA . GLU A 1 97 ? -19.406 -8.900 -4.560 1.00 90.31 97 GLU A CA 1
ATOM 737 C C . GLU A 1 97 ? -18.027 -9.128 -5.212 1.00 90.31 97 GLU A C 1
ATOM 739 O O . GLU A 1 97 ? -17.934 -9.550 -6.373 1.00 90.31 97 GLU A O 1
ATOM 744 N N . MET A 1 98 ? -16.945 -8.885 -4.461 1.00 92.06 98 MET A N 1
ATOM 745 C CA . MET A 1 98 ? -15.570 -9.136 -4.891 1.00 92.06 98 MET A CA 1
ATOM 746 C C . MET A 1 98 ? -15.401 -10.593 -5.331 1.00 92.06 98 MET A C 1
ATOM 748 O O . MET A 1 98 ? -15.848 -11.526 -4.657 1.00 92.06 98 MET A O 1
ATOM 752 N N . ARG A 1 99 ? -14.707 -10.798 -6.451 1.00 93.06 99 ARG A N 1
ATOM 753 C CA . ARG A 1 99 ? -14.287 -12.130 -6.894 1.00 93.06 99 ARG A CA 1
ATOM 754 C C . ARG A 1 99 ? -12.971 -12.467 -6.218 1.00 93.06 99 ARG A C 1
ATOM 756 O O . ARG A 1 99 ? -11.916 -11.996 -6.631 1.00 93.06 99 ARG A O 1
ATOM 763 N N . VAL A 1 100 ? -13.073 -13.232 -5.144 1.00 92.25 100 VAL A N 1
ATOM 764 C CA . VAL A 1 100 ? -12.001 -13.506 -4.196 1.00 92.25 100 VAL A CA 1
ATOM 765 C C . VAL A 1 100 ? -11.199 -14.732 -4.626 1.00 92.25 100 VAL A C 1
ATOM 767 O O . VAL A 1 100 ? -11.753 -15.822 -4.792 1.00 92.25 100 VAL A O 1
ATOM 770 N N . ASP A 1 101 ? -9.884 -14.565 -4.747 1.00 91.44 101 ASP A N 1
ATOM 771 C CA . ASP A 1 101 ? -8.924 -15.649 -4.997 1.00 91.44 101 ASP A CA 1
ATOM 772 C C . ASP A 1 101 ? -8.173 -16.082 -3.723 1.00 91.44 101 ASP A C 1
ATOM 774 O O . ASP A 1 101 ? -7.595 -17.173 -3.669 1.00 91.44 101 ASP A O 1
ATOM 778 N N . ARG A 1 102 ? -8.252 -15.270 -2.663 1.00 93.88 102 ARG A N 1
ATOM 779 C CA . ARG A 1 102 ? -7.704 -15.551 -1.338 1.00 93.88 102 ARG A CA 1
ATOM 780 C C . ARG A 1 102 ? -8.610 -14.997 -0.249 1.00 93.88 102 ARG A C 1
ATOM 782 O O . ARG A 1 102 ? -8.957 -13.825 -0.249 1.00 93.88 102 ARG A O 1
ATOM 789 N N . ARG A 1 103 ? -8.975 -15.847 0.707 1.00 95.00 103 ARG A N 1
ATOM 790 C CA . ARG A 1 103 ? -9.878 -15.555 1.818 1.00 95.00 103 ARG A CA 1
ATOM 791 C C . ARG A 1 103 ? -9.480 -16.329 3.058 1.00 95.00 103 ARG A C 1
ATOM 793 O O . ARG A 1 103 ? -9.614 -17.554 3.079 1.00 95.00 103 ARG A O 1
ATOM 800 N N . ILE A 1 104 ? -9.079 -15.631 4.109 1.00 96.38 104 ILE A N 1
ATOM 801 C CA . ILE A 1 104 ? -8.744 -16.266 5.379 1.00 96.38 104 ILE A CA 1
ATOM 802 C C . ILE A 1 104 ? -9.396 -15.576 6.575 1.00 96.38 104 ILE A C 1
ATOM 804 O O . ILE A 1 104 ? -9.662 -14.379 6.560 1.00 96.38 104 ILE A O 1
ATOM 808 N N . SER A 1 105 ? -9.632 -16.341 7.637 1.00 96.38 105 SER A N 1
ATOM 809 C CA . SER A 1 105 ? -10.043 -15.839 8.949 1.00 96.38 105 SER A CA 1
ATOM 810 C C . SER A 1 105 ? -9.193 -16.488 10.032 1.00 96.38 105 SER A C 1
ATOM 812 O O . SER A 1 105 ? -9.069 -17.714 10.063 1.00 96.38 105 SER A O 1
ATOM 814 N N . ALA A 1 106 ? -8.628 -15.676 10.927 1.00 95.69 106 ALA A N 1
ATOM 815 C CA . ALA A 1 106 ? -7.933 -16.158 12.118 1.00 95.69 106 ALA A CA 1
ATOM 816 C C . ALA A 1 106 ? -8.884 -16.322 13.318 1.00 95.69 106 ALA A C 1
ATOM 818 O O . ALA A 1 106 ? -8.559 -17.043 14.260 1.00 95.69 106 ALA A O 1
ATOM 819 N N . ALA A 1 107 ? -10.057 -15.680 13.279 1.00 93.06 107 ALA A N 1
ATOM 820 C CA . ALA A 1 107 ? -11.060 -15.742 14.341 1.00 93.06 107 ALA A CA 1
ATOM 821 C C . ALA A 1 107 ? -11.795 -17.093 14.396 1.00 93.06 107 ALA A C 1
ATOM 823 O O . ALA A 1 107 ? -12.214 -17.532 15.468 1.00 93.06 107 ALA A O 1
ATOM 824 N N . PHE A 1 108 ? -11.927 -17.777 13.256 1.00 91.62 108 PHE A N 1
ATOM 825 C CA . PHE A 1 108 ? -12.679 -19.024 13.149 1.00 91.62 108 PHE A CA 1
ATOM 826 C C . PHE A 1 108 ? -11.888 -20.101 12.423 1.00 91.62 108 PHE A C 1
ATOM 828 O O . PHE A 1 108 ? -11.250 -19.860 11.400 1.00 91.62 108 PHE A O 1
ATOM 835 N N . LYS A 1 109 ? -11.990 -21.336 12.920 1.00 90.25 109 LYS A N 1
ATOM 836 C CA . LYS A 1 109 ? -11.399 -22.495 12.247 1.00 90.25 109 LYS A CA 1
ATOM 837 C C . LYS A 1 109 ? -12.088 -22.775 10.908 1.00 90.25 109 LYS A C 1
ATOM 839 O O . LYS A 1 109 ? -11.413 -22.917 9.894 1.00 90.25 109 LYS A O 1
ATOM 844 N N . ASP A 1 110 ? -13.417 -22.832 10.930 1.00 88.75 110 ASP A N 1
ATOM 845 C CA . ASP A 1 110 ? -14.263 -23.105 9.772 1.00 88.75 110 ASP A CA 1
ATOM 846 C C . ASP A 1 110 ? -15.193 -21.905 9.550 1.00 88.75 110 ASP A C 1
ATOM 848 O O . ASP A 1 110 ? -15.841 -21.438 10.486 1.00 88.75 110 ASP A O 1
ATOM 852 N N . ILE A 1 111 ? -15.254 -21.410 8.315 1.00 91.00 111 ILE A N 1
ATOM 853 C CA . ILE A 1 111 ? -16.079 -20.266 7.900 1.00 91.00 111 ILE A CA 1
ATOM 854 C C . ILE A 1 111 ? -16.974 -20.673 6.723 1.00 91.00 111 ILE A C 1
ATOM 856 O O . ILE A 1 111 ? -16.583 -21.553 5.950 1.00 91.00 111 ILE A O 1
ATOM 860 N N . PRO A 1 112 ? -18.159 -20.060 6.536 1.00 86.75 112 PRO A N 1
ATOM 861 C CA . PRO A 1 112 ? -18.985 -20.307 5.355 1.00 86.75 112 PRO A CA 1
ATOM 862 C C . PRO A 1 112 ? -18.179 -20.091 4.068 1.00 86.75 112 PRO A C 1
ATOM 864 O O . PRO A 1 112 ? -17.469 -19.092 3.947 1.00 86.75 112 PRO A O 1
ATOM 867 N N . GLY A 1 113 ? -18.243 -21.050 3.140 1.00 86.38 113 GLY A N 1
ATOM 868 C CA . GLY A 1 113 ? -17.424 -21.064 1.919 1.00 86.38 113 GLY A CA 1
ATOM 869 C C . GLY A 1 113 ? -15.988 -21.583 2.092 1.00 86.38 113 GLY A C 1
ATOM 870 O O . GLY A 1 113 ? -15.320 -21.841 1.099 1.00 86.38 113 GLY A O 1
ATOM 871 N N . GLY A 1 114 ? -15.535 -21.815 3.327 1.00 90.75 114 GLY A N 1
ATOM 872 C CA . GLY A 1 114 ? -14.204 -22.335 3.634 1.00 90.75 114 GLY A CA 1
ATOM 873 C C . GLY A 1 114 ? -13.095 -21.280 3.620 1.00 90.75 114 GLY A C 1
ATOM 874 O O . GLY A 1 114 ? -13.294 -20.122 3.254 1.00 90.75 114 GLY A O 1
ATOM 875 N N . GLN A 1 115 ? -11.915 -21.708 4.066 1.00 92.75 115 GLN A N 1
ATOM 876 C CA . GLN A 1 115 ? -10.674 -20.938 4.008 1.00 92.75 115 GLN A CA 1
ATOM 877 C C . GLN A 1 115 ? -10.050 -21.135 2.617 1.00 92.75 115 GLN A C 1
ATOM 879 O O . GLN A 1 115 ? -9.785 -22.271 2.217 1.00 92.75 115 GLN A O 1
ATOM 884 N N . VAL A 1 116 ? -9.802 -20.051 1.888 1.00 93.31 116 VAL A N 1
ATOM 885 C CA . VAL A 1 116 ? -9.172 -20.052 0.561 1.00 93.31 116 VAL A CA 1
ATOM 886 C C . VAL A 1 116 ? -7.782 -19.446 0.703 1.00 93.31 116 VAL A C 1
ATOM 888 O O . VAL A 1 116 ? -7.634 -18.241 0.860 1.00 93.31 116 VAL A O 1
ATOM 891 N N . LEU A 1 117 ? -6.736 -20.270 0.669 1.00 92.81 117 LEU A N 1
ATOM 892 C CA . LEU A 1 117 ? -5.376 -19.765 0.891 1.00 92.81 117 LEU A CA 1
ATOM 893 C C . LEU A 1 117 ? -4.856 -18.906 -0.268 1.00 92.81 117 LEU A C 1
ATOM 895 O O . LEU A 1 117 ? -4.025 -18.036 -0.030 1.00 92.81 117 LEU A O 1
ATOM 899 N N . GLY A 1 118 ? -5.322 -19.144 -1.495 1.00 91.44 118 GLY A N 1
ATOM 900 C CA . GLY A 1 118 ? -4.812 -18.471 -2.690 1.00 91.44 118 GLY A CA 1
ATOM 901 C C . GLY A 1 118 ? -3.301 -18.647 -2.899 1.00 91.44 118 GLY A C 1
ATOM 902 O O . GLY A 1 118 ? -2.665 -19.533 -2.316 1.00 91.44 118 GLY A O 1
ATOM 903 N N . ALA A 1 119 ? -2.718 -17.798 -3.746 1.00 90.00 119 ALA A N 1
ATOM 904 C CA . ALA A 1 119 ? -1.272 -17.729 -3.938 1.00 90.00 119 ALA A CA 1
ATOM 905 C C . ALA A 1 119 ? -0.630 -16.964 -2.769 1.00 90.00 119 ALA A C 1
ATOM 907 O O . ALA A 1 119 ? -0.870 -15.776 -2.595 1.00 90.00 119 ALA A O 1
ATOM 908 N N . THR A 1 120 ? 0.178 -17.639 -1.943 1.00 92.69 120 THR A N 1
ATOM 909 C CA . THR A 1 120 ? 0.766 -17.020 -0.744 1.00 92.69 120 THR A CA 1
ATOM 910 C C . THR A 1 120 ? 2.139 -17.583 -0.380 1.00 92.69 120 THR A C 1
ATOM 912 O O . THR A 1 120 ? 2.460 -18.746 -0.642 1.00 92.69 120 THR A O 1
ATOM 915 N N . ARG A 1 121 ? 2.949 -16.753 0.290 1.00 91.00 121 ARG A N 1
ATOM 916 C CA . ARG A 1 121 ? 4.233 -17.134 0.896 1.00 91.00 121 ARG A CA 1
ATOM 917 C C . ARG A 1 121 ? 4.129 -17.526 2.373 1.00 91.00 121 ARG A C 1
ATOM 919 O O . ARG A 1 121 ? 5.149 -17.926 2.940 1.00 91.00 121 ARG A O 1
ATOM 926 N N . ASP A 1 122 ? 2.952 -17.470 2.995 1.00 94.38 122 ASP A N 1
ATOM 927 C CA . ASP A 1 122 ? 2.763 -17.667 4.445 1.00 94.38 122 ASP A CA 1
ATOM 928 C C . ASP A 1 122 ? 3.381 -18.968 4.972 1.00 94.38 122 ASP A C 1
ATOM 930 O O . ASP A 1 122 ? 4.037 -18.986 6.020 1.00 94.38 122 ASP A O 1
ATOM 934 N N . TYR A 1 123 ? 3.260 -20.044 4.196 1.00 94.06 123 TYR A N 1
ATOM 935 C CA . TYR A 1 123 ? 3.708 -21.388 4.570 1.00 94.06 123 TYR A CA 1
ATOM 936 C C . TYR A 1 123 ? 5.038 -21.800 3.925 1.00 94.06 123 TYR A C 1
ATOM 938 O O . TYR A 1 123 ? 5.523 -22.904 4.159 1.00 94.06 123 TYR A O 1
ATOM 946 N N . SER A 1 124 ? 5.644 -20.922 3.122 1.00 93.00 124 SER A N 1
ATOM 947 C CA . SER A 1 124 ? 6.923 -21.195 2.457 1.00 93.00 124 SER A CA 1
ATOM 948 C C . SER A 1 124 ? 8.084 -21.308 3.454 1.00 93.00 124 SER A C 1
ATOM 950 O O . SER A 1 124 ? 8.086 -20.685 4.513 1.00 93.00 124 SER A O 1
ATOM 952 N N . HIS A 1 125 ? 9.131 -22.067 3.135 1.00 94.94 125 HIS A N 1
ATOM 953 C CA . HIS A 1 125 ? 10.397 -21.939 3.861 1.00 94.94 125 HIS A CA 1
ATOM 954 C C . HIS A 1 125 ? 11.187 -20.753 3.301 1.00 94.94 125 HIS A C 1
ATOM 956 O O . HIS A 1 125 ? 11.352 -20.632 2.091 1.00 94.94 125 HIS A O 1
ATOM 962 N N . ARG A 1 126 ? 11.686 -19.876 4.179 1.00 93.88 126 ARG A N 1
ATOM 963 C CA . ARG A 1 126 ? 12.360 -18.621 3.800 1.00 93.88 126 ARG A CA 1
ATOM 964 C C . ARG A 1 126 ? 13.836 -18.888 3.489 1.00 93.88 126 ARG A C 1
ATOM 966 O O . ARG A 1 126 ? 14.727 -18.454 4.213 1.00 93.88 126 ARG A O 1
ATOM 973 N N . LEU A 1 127 ? 14.071 -19.682 2.449 1.00 96.38 127 LEU A N 1
ATOM 974 C CA . LEU A 1 127 ? 15.392 -20.064 1.960 1.00 96.38 127 LEU A CA 1
ATOM 975 C C . LEU A 1 127 ? 15.605 -19.463 0.572 1.00 96.38 127 LEU A C 1
ATOM 977 O O . LEU A 1 127 ? 14.675 -19.421 -0.230 1.00 96.38 127 LEU A O 1
ATOM 981 N N . ILE A 1 128 ? 16.822 -18.989 0.302 1.00 96.50 128 ILE A N 1
ATOM 982 C CA . ILE A 1 128 ? 17.189 -18.509 -1.032 1.00 96.50 128 ILE A CA 1
ATOM 983 C C . ILE A 1 128 ? 17.234 -19.712 -1.970 1.00 96.50 128 ILE A C 1
ATOM 985 O O . ILE A 1 128 ? 17.959 -20.673 -1.705 1.00 96.50 128 ILE A O 1
ATOM 989 N N . ASP A 1 129 ? 16.476 -19.628 -3.057 1.00 95.19 129 ASP A N 1
ATOM 990 C CA . ASP A 1 129 ? 16.531 -20.589 -4.148 1.00 95.19 129 ASP A CA 1
ATOM 991 C C . ASP A 1 129 ? 17.653 -20.194 -5.118 1.00 95.19 129 ASP A C 1
ATOM 993 O O . ASP A 1 129 ? 17.541 -19.226 -5.872 1.00 95.19 129 ASP A O 1
ATOM 997 N N . PHE A 1 130 ? 18.778 -20.907 -5.039 1.00 96.81 130 PHE A N 1
ATOM 998 C CA . PHE A 1 130 ? 19.941 -20.650 -5.887 1.00 96.81 130 PHE A CA 1
ATOM 999 C C . PHE A 1 130 ? 19.768 -21.185 -7.312 1.00 96.81 130 PHE A C 1
ATOM 1001 O O . PHE A 1 130 ? 20.506 -20.745 -8.195 1.00 96.81 130 PHE A O 1
ATOM 1008 N N . ASP A 1 131 ? 18.805 -22.078 -7.559 1.00 94.44 131 ASP A N 1
ATOM 1009 C CA . ASP A 1 131 ? 18.592 -22.657 -8.888 1.00 94.44 131 ASP A CA 1
ATOM 1010 C C . ASP A 1 131 ? 18.070 -21.591 -9.871 1.00 94.44 131 ASP A C 1
ATOM 1012 O O . ASP A 1 131 ? 18.446 -21.582 -11.046 1.00 94.44 131 ASP A O 1
ATOM 1016 N N . LEU A 1 132 ? 17.340 -20.588 -9.364 1.00 94.62 132 LEU A N 1
ATOM 1017 C CA . LEU A 1 132 ? 16.871 -19.431 -10.139 1.00 94.62 132 LEU A CA 1
ATOM 1018 C C . LEU A 1 132 ? 18.004 -18.584 -10.749 1.00 94.62 132 LEU A C 1
ATOM 1020 O O . LEU A 1 132 ? 17.776 -17.849 -11.707 1.00 94.62 132 LEU A O 1
ATOM 1024 N N . ALA A 1 133 ? 19.244 -18.680 -10.251 1.00 95.94 133 ALA A N 1
ATOM 1025 C CA . ALA A 1 133 ? 20.381 -17.939 -10.812 1.00 95.94 133 ALA A CA 1
ATOM 1026 C C . ALA A 1 133 ? 20.784 -18.412 -12.223 1.00 95.94 133 ALA A C 1
ATOM 1028 O O . ALA A 1 133 ? 21.499 -17.702 -12.938 1.00 95.94 133 ALA A O 1
ATOM 1029 N N . HIS A 1 134 ? 20.365 -19.617 -12.609 1.00 95.12 134 HIS A N 1
ATOM 1030 C CA . HIS A 1 134 ? 20.651 -20.225 -13.907 1.00 95.12 134 HIS A CA 1
ATOM 1031 C C . HIS A 1 134 ? 19.385 -20.488 -14.726 1.00 95.12 134 HIS A C 1
ATOM 1033 O O . HIS A 1 134 ? 19.481 -21.091 -15.793 1.00 95.12 134 HIS A O 1
ATOM 1039 N N . GLU A 1 135 ? 18.231 -20.018 -14.245 1.00 95.38 135 GLU A N 1
ATOM 1040 C CA . GLU A 1 135 ? 16.946 -20.184 -14.910 1.00 95.38 135 GLU A CA 1
ATOM 1041 C C . GLU A 1 135 ? 16.953 -19.508 -16.284 1.00 95.38 135 GLU A C 1
ATOM 1043 O O . GLU A 1 135 ? 17.331 -18.343 -16.451 1.00 95.38 135 GLU A O 1
ATOM 1048 N N . THR A 1 136 ? 16.525 -20.260 -17.291 1.00 95.00 136 THR A N 1
ATOM 1049 C CA . THR A 1 136 ? 16.369 -19.774 -18.654 1.00 95.00 136 THR A CA 1
ATOM 1050 C C . THR A 1 136 ? 14.894 -19.536 -18.986 1.00 95.00 136 THR A C 1
ATOM 1052 O O . THR A 1 136 ? 13.997 -20.095 -18.353 1.00 95.00 136 THR A O 1
ATOM 1055 N N . PRO A 1 137 ? 14.592 -18.766 -20.048 1.00 92.12 137 PRO A N 1
ATOM 1056 C CA . PRO A 1 137 ? 13.220 -18.641 -20.531 1.00 92.12 137 PRO A CA 1
ATOM 1057 C C . PRO A 1 137 ? 12.584 -19.978 -20.948 1.00 92.12 137 PRO A C 1
ATOM 1059 O O . PRO A 1 137 ? 11.365 -20.061 -21.044 1.00 92.12 137 PRO A O 1
ATOM 1062 N N . GLU A 1 138 ? 13.384 -20.996 -21.282 1.00 93.88 138 GLU A N 1
ATOM 1063 C CA . GLU A 1 138 ? 12.879 -22.338 -21.595 1.00 93.88 138 GLU A CA 1
ATOM 1064 C C . GLU A 1 138 ? 12.437 -23.070 -20.329 1.00 93.88 138 GLU A C 1
ATOM 1066 O O . GLU A 1 138 ? 11.314 -23.569 -20.309 1.00 93.88 138 GLU A O 1
ATOM 1071 N N . ASP A 1 139 ? 13.242 -23.013 -19.265 1.00 93.81 139 ASP A N 1
ATOM 1072 C CA . ASP A 1 139 ? 12.901 -23.593 -17.960 1.00 93.81 139 ASP A CA 1
ATOM 1073 C C . ASP A 1 139 ? 11.602 -22.987 -17.406 1.00 93.81 139 ASP A C 1
ATOM 1075 O O . ASP A 1 139 ? 10.714 -23.716 -16.965 1.00 93.81 139 ASP A O 1
ATOM 1079 N N . GLN A 1 140 ? 11.431 -21.661 -17.515 1.00 90.31 140 GLN A N 1
ATOM 1080 C CA . GLN A 1 140 ? 10.190 -20.986 -17.109 1.00 90.31 140 GLN A CA 1
ATOM 1081 C C . GLN A 1 140 ? 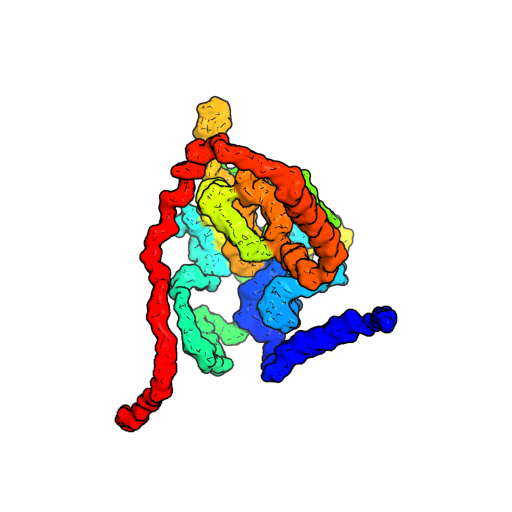8.970 -21.488 -17.888 1.00 90.31 140 GLN A C 1
ATOM 1083 O O . GLN A 1 140 ? 7.920 -21.736 -17.296 1.00 90.31 140 GLN A O 1
ATOM 1088 N N . ARG A 1 141 ? 9.091 -21.656 -19.213 1.00 90.75 141 ARG A N 1
ATOM 1089 C CA . ARG A 1 141 ? 7.991 -22.162 -20.052 1.00 90.75 141 ARG A CA 1
ATOM 1090 C C . ARG A 1 141 ? 7.665 -23.616 -19.740 1.00 90.75 141 ARG A C 1
ATOM 1092 O O . ARG A 1 141 ? 6.491 -23.968 -19.679 1.00 90.75 141 ARG A O 1
ATOM 1099 N N . GLU A 1 142 ? 8.677 -24.456 -19.536 1.00 93.38 142 GLU A N 1
ATOM 1100 C CA . GLU A 1 142 ? 8.469 -25.853 -19.155 1.00 93.38 142 GLU A CA 1
ATOM 1101 C C . GLU A 1 142 ? 7.773 -25.946 -17.795 1.00 93.38 142 GLU A C 1
ATOM 1103 O O . GLU A 1 142 ? 6.797 -26.687 -17.647 1.00 93.38 142 GLU A O 1
ATOM 1108 N N . ARG A 1 143 ? 8.215 -25.136 -16.825 1.00 92.25 143 ARG A N 1
ATOM 1109 C CA . ARG A 1 143 ? 7.613 -25.084 -15.496 1.00 92.25 143 ARG A CA 1
ATOM 1110 C C . ARG A 1 143 ? 6.174 -24.576 -15.533 1.00 92.25 143 ARG A C 1
ATOM 1112 O O . ARG A 1 143 ? 5.318 -25.159 -14.869 1.00 92.25 143 ARG A O 1
ATOM 1119 N N . ALA A 1 144 ? 5.895 -23.539 -16.323 1.00 89.31 144 ALA A N 1
ATOM 1120 C CA . ALA A 1 144 ? 4.540 -23.046 -16.547 1.00 89.31 144 ALA A CA 1
ATOM 1121 C C . ALA A 1 144 ? 3.646 -24.149 -17.135 1.00 89.31 144 ALA A C 1
ATOM 1123 O O . ALA A 1 144 ? 2.632 -24.486 -16.533 1.00 89.31 144 ALA A O 1
ATOM 1124 N N . ALA A 1 145 ? 4.077 -24.816 -18.210 1.00 90.12 145 ALA A N 1
ATOM 1125 C CA . ALA A 1 145 ? 3.319 -25.897 -18.844 1.00 90.12 145 ALA A CA 1
ATOM 1126 C C . ALA A 1 145 ? 3.130 -27.132 -17.936 1.00 90.12 145 ALA A C 1
ATOM 1128 O O . ALA A 1 145 ? 2.159 -27.883 -18.060 1.00 90.12 145 ALA A O 1
ATOM 1129 N N . GLU A 1 146 ? 4.070 -27.416 -17.031 1.00 93.94 146 GLU A N 1
ATOM 1130 C CA . GLU A 1 146 ? 3.896 -28.434 -15.988 1.00 93.94 146 GLU A CA 1
ATOM 1131 C C . GLU A 1 146 ? 2.777 -28.052 -15.010 1.00 93.94 146 GLU A C 1
ATOM 1133 O O . GLU A 1 146 ? 1.895 -28.871 -14.740 1.00 93.94 146 GLU A O 1
ATOM 1138 N N . LEU A 1 147 ? 2.793 -26.815 -14.508 1.00 92.00 147 LEU A N 1
ATOM 1139 C CA . LEU A 1 147 ? 1.810 -26.321 -13.545 1.00 92.00 147 LEU A CA 1
ATOM 1140 C C . LEU A 1 147 ? 0.425 -26.137 -14.176 1.00 92.00 147 LEU A C 1
ATOM 1142 O O . LEU A 1 147 ? -0.565 -26.531 -13.568 1.00 92.00 147 LEU A O 1
ATOM 1146 N N . GLU A 1 148 ? 0.334 -25.642 -15.408 1.00 88.81 148 GLU A N 1
ATOM 1147 C CA . GLU A 1 148 ? -0.925 -25.545 -16.157 1.00 88.81 148 GLU A CA 1
ATOM 1148 C C . GLU A 1 148 ? -1.588 -26.918 -16.300 1.00 88.81 148 GLU A C 1
ATOM 1150 O O . GLU A 1 148 ? -2.764 -27.079 -15.975 1.00 88.81 148 GLU A O 1
ATOM 1155 N N . ARG A 1 149 ? -0.817 -27.955 -16.661 1.00 90.62 149 ARG A N 1
ATOM 1156 C CA . ARG A 1 149 ? -1.315 -29.342 -16.696 1.00 90.62 149 ARG A CA 1
ATOM 1157 C C . ARG A 1 149 ? -1.740 -29.853 -15.323 1.00 90.62 149 ARG A C 1
ATOM 1159 O O . ARG A 1 149 ? -2.696 -30.621 -15.241 1.00 90.62 149 ARG A O 1
ATOM 1166 N N . HIS A 1 150 ? -1.033 -29.468 -14.261 1.00 90.75 150 HIS A N 1
ATOM 1167 C CA . HIS A 1 150 ? -1.386 -29.848 -12.894 1.00 90.75 150 HIS A CA 1
ATOM 1168 C C . HIS A 1 150 ? -2.724 -29.238 -12.457 1.00 90.75 150 HIS A C 1
ATOM 1170 O O . HIS A 1 150 ? -3.553 -29.940 -11.880 1.00 90.75 150 HIS A O 1
ATOM 1176 N N . PHE A 1 151 ? -2.940 -27.957 -12.759 1.00 86.69 151 PHE A N 1
ATOM 1177 C CA . PHE A 1 151 ? -4.165 -27.233 -12.423 1.00 86.69 151 PHE A CA 1
ATOM 1178 C C . PHE A 1 151 ? -5.299 -27.437 -13.440 1.00 86.69 151 PHE A C 1
ATOM 1180 O O . PHE A 1 151 ? -6.425 -27.029 -13.175 1.00 86.69 151 PHE A O 1
ATOM 1187 N N . GLY A 1 152 ? -5.031 -28.091 -14.575 1.00 87.62 152 GLY A N 1
ATOM 1188 C CA . GLY A 1 152 ? -6.010 -28.288 -15.646 1.00 87.62 152 GLY A CA 1
ATOM 1189 C C . GLY A 1 152 ? -6.372 -26.994 -16.378 1.00 87.62 152 GLY A C 1
ATOM 1190 O O . GLY A 1 152 ? -7.492 -26.872 -16.865 1.00 87.62 152 GLY A O 1
ATOM 1191 N N . ILE A 1 153 ? -5.448 -26.032 -16.423 1.00 81.94 153 ILE A N 1
ATOM 1192 C CA . ILE A 1 153 ? -5.610 -24.747 -17.112 1.00 81.94 153 ILE A CA 1
ATOM 1193 C C . ILE A 1 153 ? -5.373 -24.978 -18.609 1.00 81.94 153 ILE A C 1
ATOM 1195 O O . ILE A 1 153 ? -4.389 -25.618 -18.987 1.00 81.94 153 ILE A O 1
ATOM 1199 N N . GLU A 1 154 ? -6.283 -24.498 -19.460 1.00 78.50 154 GLU A N 1
ATOM 1200 C CA . GLU A 1 154 ? -6.102 -24.570 -20.913 1.00 78.50 154 GLU A CA 1
ATOM 1201 C C . GLU A 1 154 ? -4.924 -23.685 -21.353 1.00 78.50 154 GLU A C 1
ATOM 1203 O O . GLU A 1 154 ? -4.707 -22.597 -20.820 1.00 78.50 154 GLU A O 1
ATOM 1208 N N . GLU A 1 155 ? -4.143 -24.162 -22.322 1.00 68.56 155 GLU A N 1
ATOM 1209 C CA . GLU A 1 155 ? -2.944 -23.470 -22.803 1.00 68.56 155 GLU A CA 1
ATOM 1210 C C . GLU A 1 155 ? -3.323 -22.087 -23.364 1.00 68.56 155 GLU A C 1
ATOM 1212 O O . GLU A 1 155 ? -4.140 -21.983 -24.279 1.00 68.56 155 GLU A O 1
ATOM 1217 N N . GLY A 1 156 ? -2.752 -21.022 -22.792 1.00 64.25 156 GLY A N 1
ATOM 1218 C CA . GLY A 1 156 ? -3.080 -19.634 -23.143 1.00 64.25 156 GLY A CA 1
ATOM 1219 C C . GLY A 1 156 ? -4.264 -19.021 -22.383 1.00 64.25 156 GLY A C 1
ATOM 1220 O O . GLY A 1 156 ? -4.464 -17.813 -22.480 1.00 64.25 156 GLY A O 1
ATOM 1221 N N . ALA A 1 157 ? -4.998 -19.782 -21.562 1.00 67.44 157 ALA A N 1
ATOM 1222 C CA . ALA A 1 157 ? -6.129 -19.253 -20.791 1.00 67.44 157 ALA A CA 1
ATOM 1223 C C . ALA A 1 157 ? -5.709 -18.191 -19.762 1.00 67.44 157 ALA A C 1
ATOM 1225 O O . ALA A 1 157 ? -6.477 -17.280 -19.468 1.00 67.44 157 ALA A O 1
ATOM 1226 N N . LEU A 1 158 ? -4.487 -18.281 -19.223 1.00 64.69 158 LEU A N 1
ATOM 1227 C CA . LEU A 1 158 ? -3.964 -17.282 -18.289 1.00 64.69 158 LEU A CA 1
ATOM 1228 C C . LEU A 1 158 ? -3.633 -15.964 -18.999 1.00 64.69 158 LEU A C 1
ATOM 1230 O O . LEU A 1 158 ? -3.983 -14.903 -18.494 1.00 64.69 158 LEU A O 1
ATOM 1234 N N . ASP A 1 159 ? -3.010 -16.029 -20.179 1.00 59.25 159 ASP A N 1
ATOM 1235 C CA . ASP A 1 159 ? -2.729 -14.853 -21.009 1.00 59.25 159 ASP A CA 1
ATOM 1236 C C . ASP A 1 159 ? -4.032 -14.210 -21.500 1.00 59.25 159 ASP A C 1
ATOM 1238 O O . ASP A 1 159 ? -4.171 -12.989 -21.459 1.00 59.25 159 ASP A O 1
ATOM 1242 N N . GLU A 1 160 ? -5.021 -15.019 -21.893 1.00 56.56 160 GLU A N 1
ATOM 1243 C CA . GLU A 1 160 ? -6.363 -14.538 -22.220 1.00 56.56 160 GLU A CA 1
ATOM 1244 C C . GLU A 1 160 ? -7.056 -13.912 -21.007 1.00 56.56 160 GLU A C 1
ATOM 1246 O O . GLU A 1 160 ? -7.633 -12.845 -21.158 1.00 56.56 160 GLU A O 1
ATOM 1251 N N . ALA A 1 161 ? -6.952 -14.487 -19.805 1.00 58.72 161 ALA A N 1
ATOM 1252 C CA . ALA A 1 161 ? -7.508 -13.906 -18.580 1.00 58.72 161 ALA A CA 1
ATOM 1253 C C . ALA A 1 161 ? -6.802 -12.603 -18.161 1.00 58.72 161 ALA A C 1
ATOM 1255 O O . ALA A 1 161 ? -7.459 -11.664 -17.723 1.00 58.72 161 ALA A O 1
ATOM 1256 N N . LEU A 1 162 ? -5.480 -12.511 -18.337 1.00 54.66 162 LEU A N 1
ATOM 1257 C CA . LEU A 1 162 ? -4.694 -11.292 -18.118 1.00 54.66 162 LEU A CA 1
ATOM 1258 C C . LEU A 1 162 ? -5.048 -10.187 -19.124 1.00 54.66 162 LEU A C 1
ATOM 1260 O O . LEU A 1 162 ? -5.052 -9.013 -18.761 1.00 54.66 162 LEU A O 1
ATOM 1264 N N . LEU A 1 163 ? -5.346 -10.549 -20.376 1.00 49.47 163 LEU A N 1
ATOM 1265 C CA . LEU A 1 163 ? -5.818 -9.627 -21.416 1.00 49.47 163 LEU A CA 1
ATOM 1266 C C . LEU A 1 163 ? -7.313 -9.289 -21.270 1.00 49.47 163 LEU A C 1
ATOM 1268 O O . LEU A 1 163 ? -7.739 -8.213 -21.677 1.00 49.47 163 LEU A O 1
ATOM 1272 N N . ALA A 1 164 ? -8.099 -10.196 -20.688 1.00 49.34 164 ALA A N 1
ATOM 1273 C CA . ALA A 1 164 ? -9.529 -10.061 -20.425 1.00 49.34 164 ALA A CA 1
ATOM 1274 C C . ALA A 1 164 ? -9.839 -9.530 -19.019 1.00 49.34 164 ALA A C 1
ATOM 1276 O O . ALA A 1 164 ? -11.010 -9.470 -18.655 1.00 49.34 164 ALA A O 1
ATOM 1277 N N . ALA A 1 165 ? -8.837 -9.108 -18.239 1.00 47.38 165 ALA A N 1
ATOM 1278 C CA . ALA A 1 165 ? -9.041 -8.457 -16.942 1.00 47.38 165 ALA A CA 1
ATOM 1279 C C . ALA A 1 165 ? -9.932 -7.194 -17.042 1.00 47.38 165 ALA A C 1
ATOM 1281 O O . ALA A 1 165 ? -10.560 -6.812 -16.056 1.00 47.38 165 ALA A O 1
ATOM 1282 N N . ASP A 1 166 ? -10.040 -6.611 -18.244 1.00 41.91 166 ASP A N 1
ATOM 1283 C CA . ASP A 1 166 ? -10.922 -5.487 -18.589 1.00 41.91 166 ASP A CA 1
ATOM 1284 C C . ASP A 1 166 ? -12.293 -5.911 -19.167 1.00 41.91 166 ASP A C 1
ATOM 1286 O O . ASP A 1 166 ? -13.137 -5.062 -19.459 1.00 41.91 166 ASP A O 1
ATOM 1290 N N . ALA A 1 167 ? -12.540 -7.208 -19.381 1.00 40.00 167 ALA A N 1
ATOM 1291 C CA . ALA A 1 167 ? -13.785 -7.718 -19.950 1.00 40.00 167 ALA A CA 1
ATOM 1292 C C . ALA A 1 167 ? -14.710 -8.276 -18.853 1.00 40.00 167 ALA A C 1
ATOM 1294 O O . ALA A 1 167 ? -14.252 -9.025 -17.983 1.00 40.00 167 ALA A O 1
ATOM 1295 N N . PRO A 1 168 ? -16.028 -7.993 -18.902 1.00 42.84 168 PRO A N 1
ATOM 1296 C CA . PRO A 1 168 ? -16.981 -8.611 -17.990 1.00 42.84 168 PRO A CA 1
ATOM 1297 C C . PRO A 1 168 ? -16.947 -10.127 -18.203 1.00 42.84 168 PRO A C 1
ATOM 1299 O O . PRO A 1 168 ? -17.353 -10.642 -19.244 1.00 42.84 168 PRO A O 1
ATOM 1302 N N . THR A 1 169 ? -16.406 -10.859 -17.233 1.00 46.22 169 THR A N 1
ATOM 1303 C CA . THR A 1 169 ? -16.329 -12.318 -17.317 1.00 46.22 169 THR A CA 1
ATOM 1304 C C . THR A 1 169 ? -17.719 -12.878 -17.039 1.00 46.22 169 THR A C 1
ATOM 1306 O O . THR A 1 169 ? -18.200 -12.803 -15.905 1.00 46.22 169 THR A O 1
ATOM 1309 N N . GLU A 1 170 ? -18.347 -13.449 -18.069 1.00 37.78 170 GLU A N 1
ATOM 1310 C CA . GLU A 1 170 ? -19.570 -14.260 -17.989 1.00 37.78 170 GLU A CA 1
ATOM 1311 C C . GLU A 1 170 ? -19.251 -15.644 -17.378 1.00 37.78 170 GLU A C 1
ATOM 1313 O O . GLU A 1 170 ? -19.389 -16.688 -18.011 1.00 37.78 170 GLU A O 1
ATOM 1318 N N . GLY A 1 171 ? -18.746 -15.658 -16.143 1.00 39.09 171 GLY A N 1
ATOM 1319 C CA . GLY A 1 171 ? -18.630 -16.863 -15.321 1.00 39.09 171 GLY A CA 1
ATOM 1320 C C . GLY A 1 171 ? -19.901 -17.089 -14.502 1.00 39.09 171 GLY A C 1
ATOM 1321 O O . GLY A 1 171 ? -20.674 -16.159 -14.274 1.00 39.09 171 GLY A O 1
ATOM 1322 N N . SER A 1 172 ? -20.122 -18.325 -14.044 1.00 35.22 172 SER A N 1
ATOM 1323 C CA . SER A 1 172 ? -21.166 -18.665 -13.064 1.00 35.22 172 SER A CA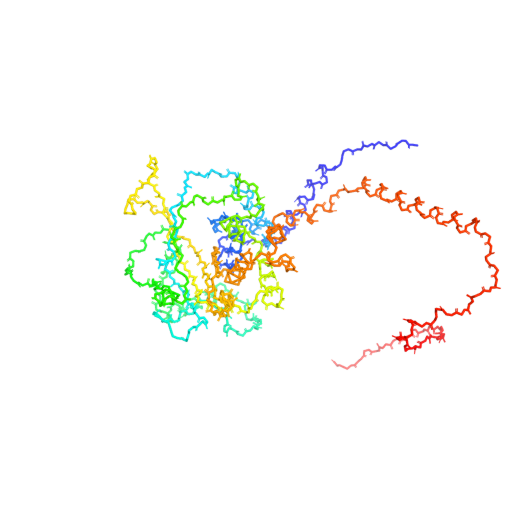 1
ATOM 1324 C C . SER A 1 172 ? -21.196 -17.624 -11.937 1.00 35.22 172 SER A C 1
ATOM 1326 O O . SER A 1 172 ? -20.198 -17.450 -11.242 1.00 35.22 172 SER A O 1
ATOM 1328 N N . ALA A 1 173 ? -22.333 -16.945 -11.748 1.00 43.91 173 ALA A N 1
ATOM 1329 C CA . ALA A 1 173 ? -22.503 -15.782 -10.866 1.00 43.91 173 ALA A CA 1
ATOM 1330 C C . ALA A 1 173 ? -22.161 -16.008 -9.370 1.00 43.91 173 ALA A C 1
ATOM 1332 O O . ALA A 1 173 ? -22.297 -15.090 -8.569 1.00 43.91 173 ALA A O 1
ATOM 1333 N N . SER A 1 174 ? -21.729 -17.212 -8.975 1.00 50.50 174 SER A N 1
ATOM 1334 C CA . SER A 1 174 ? -21.348 -17.563 -7.603 1.00 50.50 174 SER A CA 1
ATOM 1335 C C . SER A 1 174 ? -19.909 -18.069 -7.438 1.00 50.50 174 SER A C 1
ATOM 1337 O O . SER A 1 174 ? -19.514 -18.365 -6.312 1.00 50.50 174 SER A O 1
ATOM 1339 N N . GLU A 1 175 ? -19.127 -18.255 -8.505 1.00 67.31 175 GLU A N 1
ATOM 1340 C CA . GLU A 1 175 ? -17.747 -18.742 -8.361 1.00 67.31 175 GLU A CA 1
ATOM 1341 C C . GLU A 1 175 ? -16.829 -17.606 -7.886 1.00 67.31 175 GLU A C 1
ATOM 1343 O O . GLU A 1 175 ? -16.674 -16.587 -8.551 1.00 67.31 175 GLU A O 1
ATOM 1348 N N . GLY A 1 176 ? -16.247 -17.766 -6.692 1.00 78.31 176 GLY A N 1
ATOM 1349 C CA . GLY A 1 176 ? -15.328 -16.790 -6.094 1.00 78.31 176 GLY A CA 1
ATOM 1350 C C . GLY A 1 176 ? -15.984 -15.673 -5.273 1.00 78.31 176 GLY A C 1
ATOM 1351 O O . GLY A 1 176 ? -15.261 -14.883 -4.676 1.00 78.31 176 GLY A O 1
ATOM 1352 N N . ARG A 1 177 ? -17.319 -15.602 -5.179 1.00 88.62 177 ARG A N 1
ATOM 1353 C CA . ARG A 1 177 ? -18.016 -14.662 -4.277 1.00 88.62 177 ARG A CA 1
ATOM 1354 C C . ARG A 1 177 ? -18.347 -15.345 -2.953 1.00 88.62 177 ARG A C 1
ATOM 1356 O O . ARG A 1 177 ? -18.934 -16.427 -2.936 1.00 88.62 177 ARG A O 1
ATOM 1363 N N . TYR A 1 178 ? -17.976 -14.714 -1.840 1.00 90.00 178 TYR A N 1
ATOM 1364 C CA . TYR A 1 178 ? -18.148 -15.280 -0.500 1.00 90.00 178 TYR A CA 1
ATOM 1365 C C . TYR A 1 178 ? -18.829 -14.288 0.449 1.00 90.00 178 TYR A C 1
ATOM 1367 O O . TYR A 1 178 ? -18.458 -13.108 0.467 1.00 90.00 178 TYR A O 1
ATOM 1375 N N . PRO A 1 179 ? -19.745 -14.763 1.318 1.00 91.00 179 PRO A N 1
ATOM 1376 C CA . PRO A 1 179 ? -20.305 -13.922 2.369 1.00 91.00 179 PRO A CA 1
ATOM 1377 C C . PRO A 1 179 ? -19.200 -13.453 3.321 1.00 91.00 179 PRO A C 1
ATOM 1379 O O . PRO A 1 179 ? -18.191 -14.152 3.516 1.00 91.00 179 PRO A O 1
ATOM 1382 N N . LYS A 1 180 ? -19.382 -12.281 3.932 1.00 91.56 180 LYS A N 1
ATOM 1383 C CA . LYS A 1 180 ? -18.443 -11.785 4.943 1.00 91.56 180 LYS A CA 1
ATOM 1384 C C . LYS A 1 180 ? -18.471 -12.695 6.158 1.00 91.56 180 LYS A C 1
ATOM 1386 O O . LYS A 1 180 ? -19.527 -13.140 6.605 1.00 91.56 180 LYS A O 1
ATOM 1391 N N . VAL A 1 181 ? -17.295 -12.986 6.697 1.00 91.06 181 VAL A N 1
ATOM 1392 C CA . VAL A 1 181 ? -17.145 -13.836 7.883 1.00 91.06 181 VAL A CA 1
ATOM 1393 C C . VAL A 1 181 ? -17.799 -13.167 9.089 1.00 91.06 181 VAL A C 1
ATOM 1395 O O . VAL A 1 181 ? -18.482 -13.829 9.871 1.00 91.06 181 VAL A O 1
ATOM 1398 N N . LEU A 1 182 ? -17.624 -11.850 9.218 1.00 91.31 182 LEU A N 1
ATOM 1399 C CA . LEU A 1 182 ? -18.107 -11.086 10.365 1.00 91.31 182 LEU A CA 1
ATOM 1400 C C . LEU A 1 182 ? -19.617 -10.813 10.340 1.00 91.31 182 LEU A C 1
ATOM 1402 O O . LEU A 1 182 ? -20.177 -10.498 11.390 1.00 91.31 182 LEU A O 1
ATOM 1406 N N . ASP A 1 183 ? -20.310 -11.020 9.214 1.00 89.06 183 ASP A N 1
ATOM 1407 C CA . ASP A 1 183 ? -21.772 -10.844 9.138 1.00 89.06 183 ASP A CA 1
ATOM 1408 C C . ASP A 1 183 ? -22.519 -11.782 10.083 1.00 89.06 183 ASP A C 1
ATOM 1410 O O . ASP A 1 183 ? -23.560 -11.420 10.631 1.00 89.06 183 ASP A O 1
ATOM 1414 N N . TYR A 1 184 ? -21.962 -12.967 10.342 1.00 84.88 184 TYR A N 1
ATOM 1415 C CA . TYR A 1 184 ? -22.498 -13.873 11.349 1.00 84.88 184 TYR A CA 1
ATOM 1416 C C . TYR A 1 184 ? -22.496 -13.227 12.745 1.00 84.88 184 TYR A C 1
ATOM 1418 O O . TYR A 1 184 ? -23.536 -13.190 13.401 1.00 84.88 184 TYR A O 1
ATOM 1426 N N . LEU A 1 185 ? -21.374 -12.631 13.165 1.00 87.75 185 LEU A N 1
ATOM 1427 C CA . LEU A 1 185 ? -21.270 -11.947 14.460 1.00 87.75 185 LEU A CA 1
ATOM 1428 C C . LEU A 1 185 ? -22.147 -10.690 14.532 1.00 87.75 185 LEU A C 1
ATOM 1430 O O . LEU A 1 185 ? -22.722 -10.402 15.584 1.00 87.75 185 LEU A O 1
ATOM 1434 N N . ARG A 1 186 ? -22.295 -9.965 13.416 1.00 89.75 186 ARG A N 1
ATOM 1435 C CA . ARG A 1 186 ? -23.236 -8.838 13.301 1.00 89.75 186 ARG A CA 1
ATOM 1436 C C . ARG A 1 186 ? -24.681 -9.305 13.480 1.00 89.75 186 ARG A C 1
ATOM 1438 O O . ARG A 1 186 ? -25.445 -8.681 14.209 1.00 89.75 186 ARG A O 1
ATOM 1445 N N . SER A 1 187 ? -25.048 -10.438 12.878 1.00 87.31 187 SER A N 1
ATOM 1446 C CA . SER A 1 187 ? -26.402 -11.000 12.979 1.00 87.31 187 SER A CA 1
ATOM 1447 C C . SER A 1 187 ? -26.772 -11.466 14.394 1.00 87.31 187 SER A C 1
ATOM 1449 O O . SER A 1 187 ? -27.946 -11.435 14.761 1.00 87.31 187 SER A O 1
ATOM 1451 N N . GLU A 1 188 ? -25.781 -11.850 15.206 1.00 87.12 188 GLU A N 1
ATOM 1452 C CA . GLU A 1 188 ? -25.963 -12.199 16.621 1.00 87.12 188 GLU A CA 1
ATOM 1453 C C . GLU A 1 188 ? -25.931 -10.978 17.559 1.00 87.12 188 GLU A C 1
ATOM 1455 O O . GLU A 1 188 ? -26.174 -11.120 18.758 1.00 87.12 188 GLU A O 1
ATOM 1460 N N . GLY A 1 189 ? -25.651 -9.779 17.034 1.00 83.75 189 GLY A N 1
ATOM 1461 C CA . GLY A 1 189 ? -25.507 -8.554 17.824 1.00 83.75 189 GLY A CA 1
ATOM 1462 C C . GLY A 1 189 ? -24.230 -8.507 18.670 1.00 83.75 189 GLY A C 1
ATOM 1463 O O . GLY A 1 189 ? -24.167 -7.739 19.625 1.00 83.75 189 GLY A O 1
ATOM 1464 N N . ILE A 1 190 ? -23.235 -9.342 18.346 1.00 86.19 190 ILE A N 1
ATOM 1465 C CA . ILE A 1 190 ? -21.924 -9.372 19.014 1.00 86.19 190 ILE A CA 1
ATOM 1466 C C . ILE A 1 190 ? -21.028 -8.249 18.486 1.00 86.19 190 ILE A C 1
ATOM 1468 O O . ILE A 1 190 ? -20.289 -7.637 19.253 1.00 86.19 190 ILE A O 1
ATOM 1472 N N . LEU A 1 191 ? -21.103 -7.989 17.178 1.00 85.75 191 LEU A N 1
ATOM 1473 C CA . LEU A 1 191 ? -20.470 -6.841 16.535 1.00 85.75 191 LEU A CA 1
ATOM 1474 C C . LEU A 1 191 ? -21.518 -5.775 16.206 1.00 85.75 191 LEU A C 1
ATOM 1476 O O . LEU A 1 191 ? -22.635 -6.133 15.813 1.00 85.75 191 LEU A O 1
ATOM 1480 N N . PRO A 1 192 ? -21.169 -4.481 16.304 1.00 78.06 192 PRO A N 1
ATOM 1481 C CA . PRO A 1 192 ? -22.050 -3.418 15.852 1.00 78.06 192 PRO A CA 1
ATOM 1482 C C . PRO A 1 192 ? -22.288 -3.533 14.341 1.00 78.06 192 PRO A C 1
ATOM 1484 O O . PRO A 1 192 ? -21.373 -3.804 13.558 1.00 78.06 192 PRO A O 1
ATOM 1487 N N . VAL A 1 193 ? -23.537 -3.319 13.927 1.00 78.19 193 VAL A N 1
ATOM 1488 C CA . VAL A 1 193 ? -23.867 -3.092 12.518 1.00 78.19 193 VAL A CA 1
ATOM 1489 C C . VAL A 1 193 ? -23.489 -1.648 12.204 1.00 78.19 193 VAL A C 1
ATOM 1491 O O . VAL A 1 193 ? -23.964 -0.732 12.871 1.00 78.19 193 VAL A O 1
ATOM 1494 N N . CYS A 1 194 ? -22.610 -1.447 11.226 1.00 75.75 194 CYS A N 1
ATOM 1495 C CA . CYS A 1 194 ? -22.302 -0.115 10.722 1.00 75.75 194 CYS A CA 1
ATOM 1496 C C . CYS A 1 194 ? -23.384 0.272 9.712 1.00 75.75 194 CYS A C 1
ATOM 1498 O O . CYS A 1 194 ? -23.473 -0.349 8.653 1.00 75.75 194 CYS A O 1
ATOM 1500 N N . ASP A 1 195 ? -24.211 1.259 10.047 1.00 78.81 195 ASP A N 1
ATOM 1501 C CA . ASP A 1 195 ? -25.150 1.834 9.086 1.00 78.81 195 ASP A CA 1
ATOM 1502 C C . ASP A 1 195 ? -24.369 2.505 7.945 1.00 78.81 195 ASP A C 1
ATOM 1504 O O . ASP A 1 195 ? -23.321 3.115 8.177 1.00 78.81 195 ASP A O 1
ATOM 1508 N N . ASN A 1 196 ? -24.875 2.395 6.715 1.00 81.25 196 ASN A N 1
ATOM 1509 C CA . ASN A 1 196 ? -24.282 3.099 5.583 1.00 81.25 196 ASN A CA 1
ATOM 1510 C C . ASN A 1 196 ? -24.398 4.612 5.806 1.00 81.25 196 ASN A C 1
ATOM 1512 O O . ASN A 1 196 ? -25.499 5.138 5.985 1.00 81.25 196 ASN A O 1
ATOM 1516 N N . ASP A 1 197 ? -23.254 5.291 5.776 1.00 84.06 197 ASP A N 1
ATOM 1517 C CA . ASP A 1 197 ? -23.160 6.745 5.769 1.00 84.06 197 ASP A CA 1
ATOM 1518 C C . ASP A 1 197 ? -22.767 7.204 4.362 1.00 84.06 197 ASP A C 1
ATOM 1520 O O . ASP A 1 197 ? -21.600 7.143 3.979 1.00 84.06 197 ASP A O 1
ATOM 1524 N N . ASP A 1 198 ? -23.762 7.646 3.592 1.00 84.31 198 ASP A N 1
ATOM 1525 C CA . ASP A 1 198 ? -23.582 8.159 2.229 1.00 84.31 198 ASP A CA 1
ATOM 1526 C C . ASP A 1 198 ? -23.117 9.634 2.211 1.00 84.31 198 ASP A C 1
ATOM 1528 O O . ASP A 1 198 ? -23.241 10.323 1.195 1.00 84.31 198 ASP A O 1
ATOM 1532 N N . ALA A 1 199 ? -22.624 10.168 3.337 1.00 89.25 199 ALA A N 1
ATOM 1533 C CA . ALA A 1 199 ? -22.006 11.487 3.367 1.00 89.25 199 ALA A CA 1
ATOM 1534 C C . ALA A 1 199 ? -20.776 11.547 2.447 1.00 89.25 199 ALA A C 1
ATOM 1536 O O . ALA A 1 199 ? -19.962 10.624 2.391 1.00 89.25 199 ALA A O 1
ATOM 1537 N N . GLU A 1 200 ? -20.612 12.682 1.762 1.00 90.12 200 GLU A N 1
ATOM 1538 C CA . GLU A 1 200 ? -19.472 12.900 0.870 1.00 90.12 200 GLU A CA 1
ATOM 1539 C C . GLU A 1 200 ? -18.147 12.752 1.650 1.00 90.12 200 GLU A C 1
ATOM 1541 O O . GLU A 1 200 ? -17.930 13.470 2.638 1.00 90.12 200 GLU A O 1
ATOM 1546 N N . PRO A 1 201 ? -17.247 11.839 1.240 1.00 93.19 201 PRO A N 1
ATOM 1547 C CA . PRO A 1 201 ? -15.997 11.610 1.945 1.00 93.19 201 PRO A CA 1
ATOM 1548 C C . PRO A 1 201 ? -15.054 12.811 1.818 1.00 93.19 201 PRO A C 1
ATOM 1550 O O . PRO A 1 201 ? -14.985 13.488 0.793 1.00 93.19 201 PRO A O 1
ATOM 1553 N N . VAL A 1 202 ? -14.256 13.050 2.860 1.00 94.94 202 VAL A N 1
ATOM 1554 C CA . VAL A 1 202 ? -13.204 14.069 2.811 1.00 94.94 202 VAL A CA 1
ATOM 1555 C C . VAL A 1 202 ? -12.084 13.581 1.893 1.00 94.94 202 VAL A C 1
ATOM 1557 O O . VAL A 1 202 ? -11.516 12.517 2.127 1.00 94.94 202 VAL A O 1
ATOM 1560 N N . ASP A 1 203 ? -11.744 14.376 0.874 1.00 95.19 203 ASP A N 1
ATOM 1561 C CA . ASP A 1 203 ? -10.669 14.071 -0.077 1.00 95.19 203 ASP A CA 1
ATOM 1562 C C . ASP A 1 203 ? -9.395 14.877 0.230 1.00 95.19 203 ASP A C 1
ATOM 1564 O O . ASP A 1 203 ? -9.259 16.048 -0.145 1.00 95.19 203 ASP A O 1
ATOM 1568 N N . VAL A 1 204 ? -8.411 14.218 0.846 1.00 94.81 204 VAL A N 1
ATOM 1569 C CA . VAL A 1 204 ? -7.101 14.790 1.217 1.00 94.81 204 VAL A CA 1
ATOM 1570 C C . VAL A 1 204 ? -6.232 15.142 0.004 1.00 94.81 204 VAL A C 1
ATOM 1572 O O . VAL A 1 204 ? -5.161 15.726 0.140 1.00 94.81 204 VAL A O 1
ATOM 1575 N N . THR A 1 205 ? -6.658 14.777 -1.212 1.00 93.38 205 THR A N 1
ATOM 1576 C CA . THR A 1 205 ? -5.996 15.204 -2.455 1.00 93.38 205 THR A CA 1
ATOM 1577 C C . THR A 1 205 ? -6.533 16.529 -2.995 1.00 93.38 205 THR A C 1
ATOM 1579 O O . THR A 1 205 ? -5.922 17.104 -3.895 1.00 93.38 205 THR A O 1
ATOM 1582 N N . MET A 1 206 ? -7.648 17.016 -2.441 1.00 91.75 206 MET A N 1
ATOM 1583 C CA . MET A 1 206 ? -8.310 18.269 -2.821 1.00 91.75 206 MET A CA 1
ATOM 1584 C C . MET A 1 206 ? -8.289 19.315 -1.696 1.00 91.75 206 MET A C 1
ATOM 1586 O O . MET A 1 206 ? -8.365 20.510 -1.981 1.00 91.75 206 MET A O 1
ATOM 1590 N N . GLY A 1 207 ? -8.164 18.886 -0.437 1.00 89.75 207 GLY A N 1
ATOM 1591 C CA . GLY A 1 207 ? -8.036 19.743 0.743 1.00 89.75 207 GLY A CA 1
ATOM 1592 C C . GLY A 1 207 ? -6.873 19.321 1.642 1.00 89.75 207 GLY A C 1
ATOM 1593 O O . GLY A 1 207 ? -6.376 18.203 1.543 1.00 89.75 207 GLY A O 1
ATOM 1594 N N . ALA A 1 208 ? -6.427 20.229 2.513 1.00 91.06 208 ALA A N 1
ATOM 1595 C CA . ALA A 1 208 ? -5.443 19.899 3.543 1.00 91.06 208 ALA A CA 1
ATOM 1596 C C . ALA A 1 208 ? -6.079 19.040 4.650 1.00 91.06 208 ALA A C 1
ATOM 1598 O O . ALA A 1 208 ? -7.283 19.129 4.887 1.00 91.06 208 ALA A O 1
ATOM 1599 N N . LEU A 1 209 ? -5.264 18.239 5.340 1.00 92.75 209 LEU A N 1
ATOM 1600 C CA . LEU A 1 209 ? -5.691 17.517 6.539 1.00 92.75 209 LEU A CA 1
ATOM 1601 C C . LEU A 1 209 ? -6.022 18.509 7.666 1.00 92.75 209 LEU A C 1
ATOM 1603 O O . LEU A 1 209 ? -5.222 19.391 7.981 1.00 92.75 209 LEU A O 1
ATOM 1607 N N . GLU A 1 210 ? -7.191 18.344 8.281 1.00 92.62 210 GLU A N 1
ATOM 1608 C CA . GLU A 1 210 ? -7.649 19.125 9.434 1.00 92.62 210 GLU A CA 1
ATOM 1609 C C . GLU A 1 210 ? -7.914 18.183 10.610 1.00 92.62 210 GLU A C 1
ATOM 1611 O O . GLU A 1 210 ? -8.583 17.166 10.442 1.00 92.62 210 GLU A O 1
ATOM 1616 N N . PHE A 1 211 ? -7.396 18.512 11.797 1.00 91.38 211 PHE A N 1
ATOM 1617 C CA . PHE A 1 211 ? -7.534 17.677 12.993 1.00 91.38 211 PHE A CA 1
ATOM 1618 C C . PHE A 1 211 ? -8.592 18.242 13.956 1.00 91.38 211 PHE A C 1
ATOM 1620 O O . PHE A 1 211 ? -8.591 19.453 14.210 1.00 91.38 211 PHE A O 1
ATOM 1627 N N . PRO A 1 212 ? -9.462 17.395 14.539 1.00 92.00 212 PRO A N 1
ATOM 1628 C CA . PRO A 1 212 ? -9.555 15.945 14.330 1.00 92.00 212 PRO A CA 1
ATOM 1629 C C . PRO A 1 212 ? -10.056 15.585 12.922 1.00 92.00 212 PRO A C 1
ATOM 1631 O O . PRO A 1 212 ? -10.942 16.246 12.380 1.00 92.00 212 PRO A O 1
ATOM 1634 N N . CYS A 1 213 ? -9.472 14.543 12.334 1.00 91.50 213 CYS A N 1
ATOM 1635 C CA . CYS A 1 213 ? -9.768 14.108 10.973 1.00 91.50 213 CYS A CA 1
ATOM 1636 C C . CYS A 1 213 ? -11.025 13.234 10.922 1.00 91.50 213 CYS A C 1
ATOM 1638 O O . CYS A 1 213 ? -11.234 12.358 11.758 1.00 91.50 213 CYS A O 1
ATOM 1640 N N . ALA A 1 214 ? -11.835 13.391 9.871 1.00 94.00 214 ALA A N 1
ATOM 1641 C CA . ALA A 1 214 ? -12.882 12.417 9.567 1.00 94.00 214 ALA A CA 1
ATOM 1642 C C . ALA A 1 214 ? -12.260 11.047 9.240 1.00 94.00 214 ALA A C 1
ATOM 1644 O O . ALA A 1 214 ? -11.212 10.975 8.592 1.00 94.00 214 ALA A O 1
ATOM 1645 N N . ARG A 1 215 ? -12.930 9.946 9.610 1.00 94.88 215 ARG A N 1
ATOM 1646 C CA . ARG A 1 215 ? -12.441 8.579 9.345 1.00 94.88 215 ARG A CA 1
ATOM 1647 C C . ARG A 1 215 ? -12.154 8.327 7.858 1.00 94.88 215 ARG A C 1
ATOM 1649 O O . ARG A 1 215 ? -11.176 7.657 7.540 1.00 94.88 215 ARG A O 1
ATOM 1656 N N . SER A 1 216 ? -12.930 8.930 6.951 1.00 95.19 216 SER A N 1
ATOM 1657 C CA . SER A 1 216 ? -12.681 8.890 5.500 1.00 95.19 216 SER A CA 1
ATOM 1658 C C . SER A 1 216 ? -11.312 9.471 5.119 1.00 95.19 216 SER A C 1
ATOM 1660 O O . SER A 1 216 ? -10.566 8.825 4.384 1.00 95.19 216 SER A O 1
ATOM 1662 N N . ALA A 1 217 ? -10.921 10.616 5.692 1.00 96.31 217 ALA A N 1
ATOM 1663 C CA . ALA A 1 217 ? -9.597 11.209 5.492 1.00 96.31 217 ALA A CA 1
ATOM 1664 C C . ALA A 1 217 ? -8.473 10.339 6.082 1.00 96.31 217 ALA A C 1
ATOM 1666 O O . ALA A 1 217 ? -7.417 10.188 5.458 1.00 96.31 217 ALA A O 1
ATOM 1667 N N . ARG A 1 218 ? -8.699 9.727 7.258 1.00 96.88 218 ARG A N 1
ATOM 1668 C CA . ARG A 1 218 ? -7.731 8.810 7.890 1.00 96.88 218 ARG A CA 1
ATOM 1669 C C . ARG A 1 218 ? -7.474 7.589 7.013 1.00 96.88 218 ARG A C 1
ATOM 1671 O O . ARG A 1 218 ? -6.327 7.317 6.665 1.00 96.88 218 ARG A O 1
ATOM 1678 N N . LEU A 1 219 ? -8.534 6.895 6.598 1.00 97.06 219 LEU A N 1
ATOM 1679 C CA . LEU A 1 219 ? -8.443 5.702 5.754 1.00 97.06 219 LEU A CA 1
ATOM 1680 C C . LEU A 1 219 ? -7.837 6.023 4.382 1.00 97.06 219 LEU A C 1
ATOM 1682 O O . LEU A 1 219 ? -6.971 5.284 3.911 1.00 97.06 219 LEU A O 1
ATOM 1686 N N . GLN A 1 220 ? -8.214 7.152 3.770 1.00 97.38 220 GLN A N 1
ATOM 1687 C CA . GLN A 1 220 ? -7.606 7.601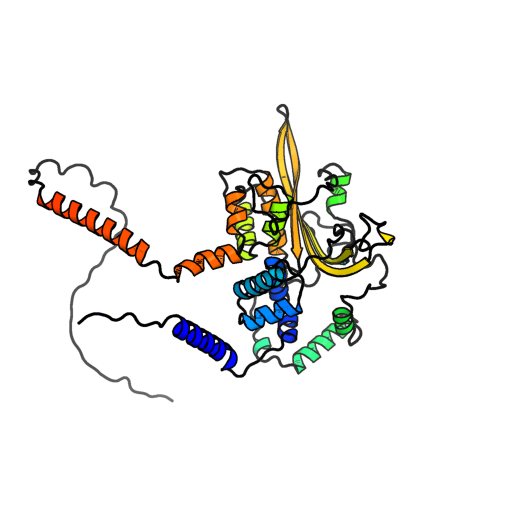 2.517 1.00 97.38 220 GLN A CA 1
ATOM 1688 C C . GLN A 1 220 ? -6.098 7.840 2.693 1.00 97.38 220 GLN A C 1
ATOM 1690 O O . GLN A 1 220 ? -5.305 7.393 1.865 1.00 97.38 220 GLN A O 1
ATOM 1695 N N . THR A 1 221 ? -5.681 8.496 3.779 1.00 97.62 221 THR A N 1
ATOM 1696 C CA . THR A 1 221 ? -4.264 8.776 4.064 1.00 97.62 221 THR A CA 1
ATOM 1697 C C . THR A 1 221 ? -3.470 7.501 4.353 1.00 97.62 221 THR A C 1
ATOM 1699 O O . THR A 1 221 ? -2.375 7.337 3.822 1.00 97.62 221 THR A O 1
ATOM 1702 N N . LEU A 1 222 ? -4.019 6.554 5.121 1.00 97.94 222 LEU A N 1
ATOM 1703 C CA . LEU A 1 222 ? -3.360 5.274 5.411 1.00 97.94 222 LEU A CA 1
ATOM 1704 C C . LEU A 1 222 ? -3.219 4.394 4.161 1.00 97.94 222 LEU A C 1
ATOM 1706 O O . LEU A 1 222 ? -2.159 3.806 3.938 1.00 97.94 222 LEU A O 1
ATOM 1710 N N . SER A 1 223 ? -4.242 4.354 3.301 1.00 96.94 223 SER A N 1
ATOM 1711 C CA . SER A 1 223 ? -4.179 3.631 2.022 1.00 96.94 223 SER A CA 1
ATOM 1712 C C . SER A 1 223 ? -3.061 4.185 1.122 1.00 96.94 223 SER A C 1
ATOM 1714 O O . SER A 1 223 ? -2.318 3.430 0.488 1.00 96.94 223 SER A O 1
ATOM 1716 N N . ARG A 1 224 ? -2.870 5.511 1.160 1.00 96.31 224 ARG A N 1
ATOM 1717 C CA . ARG A 1 224 ? -1.827 6.274 0.450 1.00 96.31 224 ARG A CA 1
ATOM 1718 C C . ARG A 1 224 ? -0.446 6.219 1.088 1.00 96.31 224 ARG A C 1
ATOM 1720 O O . ARG A 1 224 ? 0.542 6.512 0.417 1.00 96.31 224 ARG A O 1
ATOM 1727 N N . GLY A 1 225 ? -0.381 5.888 2.371 1.00 97.19 225 GLY A N 1
ATOM 1728 C CA . GLY A 1 225 ? 0.844 5.915 3.152 1.00 97.19 225 GLY A CA 1
ATOM 1729 C C . GLY A 1 225 ? 1.887 4.932 2.630 1.00 97.19 225 GLY A C 1
ATOM 1730 O O . GLY A 1 225 ? 1.548 3.880 2.085 1.00 97.19 225 GLY A O 1
ATOM 1731 N N . MET A 1 226 ? 3.158 5.268 2.831 1.00 97.00 226 MET A N 1
ATOM 1732 C CA . MET A 1 226 ? 4.302 4.390 2.627 1.00 97.00 226 MET A CA 1
ATOM 1733 C C . MET A 1 226 ? 4.063 3.081 3.376 1.00 97.00 226 MET A C 1
ATOM 1735 O O . MET A 1 226 ? 3.843 3.079 4.590 1.00 97.00 226 MET A O 1
ATOM 1739 N N . THR A 1 227 ? 4.139 1.970 2.652 1.00 97.44 227 THR A N 1
ATOM 1740 C CA . THR A 1 227 ? 3.809 0.633 3.157 1.00 97.44 227 THR A CA 1
ATOM 1741 C C . THR A 1 227 ? 4.558 0.322 4.447 1.00 97.44 227 THR A C 1
ATOM 1743 O O . THR A 1 227 ? 3.948 -0.002 5.461 1.00 97.44 227 THR A O 1
ATOM 1746 N N . GLN A 1 228 ? 5.872 0.543 4.456 1.00 96.50 228 GLN A N 1
ATOM 1747 C CA . GLN A 1 228 ? 6.715 0.243 5.609 1.00 96.50 228 GLN A CA 1
ATOM 1748 C C . GLN A 1 228 ? 6.440 1.160 6.812 1.00 96.50 228 GLN A C 1
ATOM 1750 O O . GLN A 1 228 ? 6.629 0.729 7.947 1.00 96.50 228 GLN A O 1
ATOM 1755 N N . ALA A 1 229 ? 5.981 2.399 6.601 1.00 97.62 229 ALA A N 1
ATOM 1756 C CA . ALA A 1 229 ? 5.620 3.302 7.696 1.00 97.62 229 ALA A CA 1
ATOM 1757 C C . ALA A 1 229 ? 4.309 2.863 8.364 1.00 97.62 229 ALA A C 1
ATOM 1759 O O . ALA A 1 229 ? 4.248 2.741 9.588 1.00 97.62 229 ALA A O 1
ATOM 1760 N N . VAL A 1 230 ? 3.290 2.548 7.556 1.00 98.19 230 VAL A N 1
ATOM 1761 C CA . VAL A 1 230 ? 2.004 2.012 8.032 1.00 98.19 230 VAL A CA 1
ATOM 1762 C C . VAL A 1 230 ? 2.226 0.695 8.781 1.00 98.19 230 VAL A C 1
ATOM 1764 O O . VAL A 1 230 ? 1.737 0.534 9.897 1.00 98.19 230 VAL A O 1
ATOM 1767 N N . GLU A 1 231 ? 3.034 -0.213 8.227 1.00 97.75 231 GLU A N 1
ATOM 1768 C CA . GLU A 1 231 ? 3.408 -1.469 8.885 1.00 97.75 231 GLU A CA 1
ATOM 1769 C C . GLU A 1 231 ? 4.161 -1.249 10.198 1.00 97.75 231 GLU A C 1
ATOM 1771 O O . GLU A 1 231 ? 3.835 -1.879 11.202 1.00 97.75 231 GLU A O 1
ATOM 1776 N N . ALA A 1 232 ? 5.147 -0.347 10.227 1.00 97.44 232 ALA A N 1
ATOM 1777 C CA . ALA A 1 232 ? 5.919 -0.065 11.433 1.00 97.44 232 ALA A CA 1
ATOM 1778 C C . ALA A 1 232 ? 5.047 0.514 12.556 1.00 97.44 232 ALA A C 1
ATOM 1780 O O . ALA A 1 232 ? 5.206 0.121 13.714 1.00 97.44 232 ALA A O 1
ATOM 1781 N N . PHE A 1 233 ? 4.113 1.410 12.233 1.00 96.88 233 PHE A N 1
ATOM 1782 C CA . PHE A 1 233 ? 3.185 1.972 13.213 1.00 96.88 233 PHE A CA 1
ATOM 1783 C C . PHE A 1 233 ? 2.137 0.954 13.671 1.00 96.88 233 PHE A C 1
ATOM 1785 O O . PHE A 1 233 ? 1.919 0.825 14.875 1.00 96.88 233 PHE A O 1
ATOM 1792 N N . GLY A 1 234 ? 1.561 0.164 12.760 1.00 95.75 234 GLY A N 1
ATOM 1793 C CA . GLY A 1 234 ? 0.672 -0.941 13.133 1.00 95.75 234 GLY A CA 1
ATOM 1794 C C . GLY A 1 234 ? 1.382 -1.973 14.018 1.00 95.75 234 GLY A C 1
ATOM 1795 O O . GLY A 1 234 ? 0.845 -2.412 15.034 1.00 95.75 234 GLY A O 1
ATOM 1796 N N . TYR A 1 235 ? 2.639 -2.296 13.703 1.00 95.75 235 TYR A N 1
ATOM 1797 C CA . TYR A 1 235 ? 3.483 -3.157 14.527 1.00 95.75 235 TYR A CA 1
ATOM 1798 C C . TYR A 1 235 ? 3.769 -2.552 15.910 1.00 95.75 235 TYR A C 1
ATOM 1800 O O . TYR A 1 235 ? 3.713 -3.257 16.918 1.00 95.75 235 TYR A O 1
ATOM 1808 N N . ALA A 1 236 ? 4.062 -1.252 15.986 1.00 94.94 236 ALA A N 1
ATOM 1809 C CA . ALA A 1 236 ? 4.269 -0.568 17.259 1.00 94.94 236 ALA A CA 1
ATOM 1810 C C . ALA A 1 236 ? 3.010 -0.627 18.141 1.00 94.94 236 ALA A C 1
ATOM 1812 O O . ALA A 1 236 ? 3.125 -0.917 19.336 1.00 94.94 236 ALA A O 1
ATOM 1813 N N . ALA A 1 237 ? 1.825 -0.445 17.548 1.00 93.06 237 ALA A N 1
ATOM 1814 C CA . ALA A 1 237 ? 0.550 -0.528 18.253 1.00 93.06 237 ALA A CA 1
ATOM 1815 C C . ALA A 1 237 ? 0.372 -1.903 18.923 1.00 93.06 237 ALA A C 1
ATOM 1817 O O . ALA A 1 237 ? 0.232 -1.979 20.145 1.00 93.06 237 ALA A O 1
ATOM 1818 N N . ILE A 1 238 ? 0.526 -3.001 18.170 1.00 91.94 238 ILE A N 1
ATOM 1819 C CA . ILE A 1 238 ? 0.376 -4.369 18.712 1.00 91.94 238 ILE A CA 1
ATOM 1820 C C . ILE A 1 238 ? 1.506 -4.789 19.668 1.00 91.94 238 ILE A C 1
ATOM 1822 O O . ILE A 1 238 ? 1.396 -5.792 20.373 1.00 91.94 238 ILE A O 1
ATOM 1826 N N . ARG A 1 239 ? 2.611 -4.034 19.712 1.00 90.88 239 ARG A N 1
ATOM 1827 C CA . ARG A 1 239 ? 3.735 -4.235 20.644 1.00 90.88 239 ARG A CA 1
ATOM 1828 C C . ARG A 1 239 ? 3.555 -3.513 21.982 1.00 90.88 239 ARG A C 1
ATOM 1830 O O . ARG A 1 239 ? 4.480 -3.543 22.795 1.00 90.88 239 ARG A O 1
ATOM 1837 N N . GLY A 1 240 ? 2.393 -2.906 22.222 1.00 84.56 240 GLY A N 1
ATOM 1838 C CA . GLY A 1 240 ? 2.044 -2.261 23.490 1.00 84.56 240 GLY A CA 1
ATOM 1839 C C . GLY A 1 240 ? 2.107 -0.735 23.467 1.00 84.56 240 GLY A C 1
ATOM 1840 O O . GLY A 1 240 ? 1.999 -0.117 24.523 1.00 84.56 240 GLY A O 1
ATOM 1841 N N . TYR A 1 241 ? 2.265 -0.126 22.288 1.00 84.44 241 TYR A N 1
ATOM 1842 C CA . TYR A 1 241 ? 2.034 1.309 22.097 1.00 84.44 241 TYR A CA 1
ATOM 1843 C C . TYR A 1 241 ? 0.612 1.595 21.595 1.00 84.44 241 TYR A C 1
ATOM 1845 O O . TYR A 1 241 ? 0.370 2.673 21.085 1.00 84.44 241 TYR A O 1
ATOM 1853 N N . GLY A 1 242 ? -0.316 0.650 21.741 1.00 78.25 242 GLY A N 1
ATOM 1854 C CA . GLY A 1 242 ? -1.712 0.723 21.318 1.00 78.25 242 GLY A CA 1
ATOM 1855 C C . GLY A 1 242 ? -2.587 -0.233 22.147 1.00 78.25 242 GLY A C 1
ATOM 1856 O O . GLY A 1 242 ? -2.115 -0.731 23.175 1.00 78.25 242 GLY A O 1
ATOM 1857 N N . PRO A 1 243 ? -3.845 -0.478 21.735 1.00 69.12 243 PRO A N 1
ATOM 1858 C CA . PRO A 1 243 ? -4.759 -1.392 22.417 1.00 69.12 243 PRO A CA 1
ATOM 1859 C C . PRO A 1 243 ? -4.298 -2.862 22.338 1.00 69.12 243 PRO A C 1
ATOM 1861 O O . PRO A 1 243 ? -3.207 -3.185 21.859 1.00 69.12 243 PRO A O 1
ATOM 1864 N N . SER A 1 244 ? -5.129 -3.759 22.874 1.00 68.31 244 SER A N 1
ATOM 1865 C CA . SER A 1 244 ? -4.916 -5.209 22.902 1.00 68.31 244 SER A CA 1
ATOM 1866 C C . SER A 1 244 ? -4.667 -5.804 21.504 1.00 68.31 244 SER A C 1
ATOM 1868 O O . SER A 1 244 ? -4.984 -5.218 20.470 1.00 68.31 244 SER A O 1
ATOM 1870 N N . HIS A 1 245 ? -4.039 -6.984 21.467 1.00 79.69 245 HIS A N 1
ATOM 1871 C CA . HIS A 1 245 ? -3.654 -7.643 20.219 1.00 79.69 245 HIS A CA 1
ATOM 1872 C C . HIS A 1 245 ? -4.893 -7.952 19.346 1.00 79.69 245 HIS A C 1
ATOM 1874 O O . HIS A 1 245 ? -5.788 -8.655 19.821 1.00 79.69 245 HIS A O 1
ATOM 1880 N N . PRO A 1 246 ? -4.938 -7.510 18.074 1.00 91.62 246 PRO A N 1
ATOM 1881 C CA . PRO A 1 246 ? -6.069 -7.751 17.177 1.00 91.62 246 PRO A CA 1
ATOM 1882 C C . PRO A 1 246 ? -6.216 -9.227 16.818 1.00 91.62 246 PRO A C 1
ATOM 1884 O O . PRO A 1 246 ? -5.243 -9.988 16.821 1.00 91.62 246 PRO A O 1
ATOM 1887 N N . THR A 1 247 ? -7.415 -9.609 16.384 1.00 94.75 247 THR A N 1
ATOM 1888 C CA . THR A 1 247 ? -7.632 -10.853 15.635 1.00 94.75 247 THR A CA 1
ATOM 1889 C C . THR A 1 247 ? -8.126 -10.525 14.233 1.00 94.75 247 THR A C 1
ATOM 1891 O O . THR A 1 247 ? -9.114 -9.815 14.085 1.00 94.75 247 THR A O 1
ATOM 1894 N N . VAL A 1 248 ? -7.474 -11.064 13.197 1.00 96.44 248 VAL A N 1
ATOM 1895 C CA . VAL A 1 248 ? -7.946 -10.918 11.809 1.00 96.44 248 VAL A CA 1
ATOM 1896 C C . VAL A 1 248 ? -9.271 -11.667 11.660 1.00 96.44 248 VAL A C 1
ATOM 1898 O O . VAL A 1 248 ? -9.305 -12.904 11.646 1.00 96.44 248 VAL A O 1
ATOM 1901 N N . GLY A 1 249 ? -10.363 -10.909 11.589 1.00 95.19 249 GLY A N 1
ATOM 1902 C CA . GLY A 1 249 ? -11.717 -11.415 11.416 1.00 95.19 249 GLY A CA 1
ATOM 1903 C C . GLY A 1 249 ? -11.910 -11.969 10.014 1.00 95.19 249 GLY A C 1
ATOM 1904 O O . GLY A 1 249 ? -12.318 -13.119 9.850 1.00 95.19 249 GLY A O 1
ATOM 1905 N N . GLU A 1 250 ? -11.518 -11.186 9.015 1.00 96.56 250 GLU A N 1
ATOM 1906 C CA . GLU A 1 250 ? -11.433 -11.614 7.626 1.00 96.56 250 GLU A CA 1
ATOM 1907 C C . GLU A 1 250 ? -10.325 -10.854 6.898 1.00 96.56 250 GLU A C 1
ATOM 1909 O O . GLU A 1 250 ? -10.186 -9.646 7.061 1.00 96.56 250 GLU A O 1
ATOM 1914 N N . LEU A 1 251 ? -9.557 -11.571 6.083 1.00 97.44 251 LEU A N 1
ATOM 1915 C CA . LEU A 1 251 ? -8.727 -11.016 5.024 1.00 97.44 251 LEU A CA 1
ATOM 1916 C C . LEU A 1 251 ? -9.224 -11.605 3.714 1.00 97.44 251 LEU A C 1
ATOM 1918 O O . LEU A 1 251 ? -9.288 -12.831 3.582 1.00 97.44 251 LEU A O 1
ATOM 1922 N N . ARG A 1 252 ? -9.556 -10.748 2.752 1.00 96.38 252 ARG A N 1
ATOM 1923 C CA . ARG A 1 252 ? -9.897 -11.164 1.393 1.00 96.38 252 ARG A CA 1
ATOM 1924 C C . ARG A 1 252 ? -9.113 -10.363 0.366 1.00 96.38 252 ARG A C 1
ATOM 1926 O O . ARG A 1 252 ? -8.951 -9.156 0.512 1.00 96.38 252 ARG A O 1
ATOM 1933 N N . HIS A 1 253 ? -8.649 -11.049 -0.666 1.00 96.38 253 HIS A N 1
ATOM 1934 C CA . HIS A 1 253 ? -8.007 -10.460 -1.828 1.00 96.38 253 HIS A CA 1
ATOM 1935 C C . HIS A 1 253 ? -8.691 -10.964 -3.097 1.00 96.38 253 HIS A C 1
ATOM 1937 O O . HIS A 1 253 ? -9.069 -12.137 -3.201 1.00 96.38 253 HIS A O 1
ATOM 1943 N N . GLY A 1 254 ? -8.883 -10.059 -4.048 1.00 94.12 254 GLY A N 1
ATOM 1944 C CA . GLY A 1 254 ? -9.509 -10.386 -5.313 1.00 94.12 254 GLY A CA 1
ATOM 1945 C C . GLY A 1 254 ? -9.833 -9.165 -6.155 1.00 94.12 254 GLY A C 1
ATOM 1946 O O . GLY A 1 254 ? -9.416 -8.045 -5.862 1.00 94.12 254 GLY A O 1
ATOM 1947 N N . MET A 1 255 ? -10.612 -9.392 -7.209 1.00 94.31 255 MET A N 1
ATOM 1948 C CA . MET A 1 255 ? -11.003 -8.354 -8.160 1.00 94.31 255 MET A CA 1
ATOM 1949 C C . MET A 1 255 ? -12.354 -7.755 -7.773 1.00 94.31 255 MET A C 1
ATOM 1951 O O . MET A 1 255 ? -13.347 -8.479 -7.643 1.00 94.31 255 MET A O 1
ATOM 1955 N N . ALA A 1 256 ? -12.396 -6.434 -7.620 1.00 93.75 256 ALA A N 1
ATOM 1956 C CA . ALA A 1 256 ? -13.615 -5.676 -7.371 1.00 93.75 256 ALA A CA 1
ATOM 1957 C C . ALA A 1 256 ? -13.997 -4.850 -8.602 1.00 93.75 256 ALA A C 1
ATOM 1959 O O . ALA A 1 256 ? -13.148 -4.199 -9.211 1.00 93.75 256 ALA A O 1
ATOM 1960 N N . GLU A 1 257 ? -15.273 -4.899 -8.970 1.00 93.12 257 GLU A N 1
ATOM 1961 C CA . GLU A 1 257 ? -15.811 -4.202 -10.138 1.00 93.12 257 GLU A CA 1
ATOM 1962 C C . GLU A 1 257 ? -15.952 -2.700 -9.840 1.00 93.12 257 GLU A C 1
ATOM 1964 O O . GLU A 1 257 ? -16.385 -2.301 -8.757 1.00 93.12 257 GLU A O 1
ATOM 1969 N N . VAL A 1 258 ? -15.572 -1.859 -10.805 1.00 93.25 258 VAL A N 1
ATOM 1970 C CA . VAL A 1 258 ? -15.675 -0.400 -10.713 1.00 93.25 258 VAL A CA 1
ATOM 1971 C C . VAL A 1 258 ? -16.686 0.084 -11.740 1.00 93.25 258 VAL A C 1
ATOM 1973 O O . VAL A 1 258 ? -16.491 -0.064 -12.949 1.00 93.25 258 VAL A O 1
ATOM 1976 N N . CYS A 1 259 ? -17.750 0.709 -11.246 1.00 92.88 259 CYS A N 1
ATOM 1977 C CA . CYS A 1 259 ? -18.819 1.255 -12.071 1.00 92.88 259 CYS A CA 1
ATOM 1978 C C . CYS A 1 259 ? -18.946 2.765 -11.872 1.00 92.88 259 CYS A C 1
ATOM 1980 O O . CYS A 1 259 ? -18.698 3.280 -10.780 1.00 92.88 259 CYS A O 1
ATOM 1982 N N . VAL A 1 260 ? -19.363 3.469 -12.919 1.00 92.31 260 VAL A N 1
ATOM 1983 C CA . VAL A 1 260 ? -19.718 4.893 -12.872 1.00 92.31 260 VAL A CA 1
ATOM 1984 C C . VAL A 1 260 ? -21.158 5.083 -13.314 1.00 92.31 260 VAL A C 1
ATOM 1986 O O . VAL A 1 260 ? -21.655 4.349 -14.172 1.00 92.31 260 VAL A O 1
ATOM 1989 N N . ASP A 1 261 ? -21.818 6.082 -12.742 1.00 88.94 261 ASP A N 1
ATOM 1990 C CA . ASP A 1 261 ? -23.146 6.476 -13.196 1.00 88.94 261 ASP A CA 1
ATOM 1991 C C . ASP A 1 261 ? -23.083 7.118 -14.589 1.00 88.94 261 ASP A C 1
ATOM 1993 O O . ASP A 1 261 ? -22.026 7.562 -15.060 1.00 88.94 261 ASP A O 1
ATOM 1997 N N . VAL A 1 262 ? -24.228 7.139 -15.274 1.00 81.94 262 VAL A N 1
ATOM 1998 C CA . VAL A 1 262 ? -24.345 7.686 -16.628 1.00 81.94 262 VAL A CA 1
ATOM 1999 C C . VAL A 1 262 ? -23.873 9.149 -16.648 1.00 81.94 262 VAL A C 1
ATOM 2001 O O . VAL A 1 262 ? -24.411 9.979 -15.911 1.00 81.94 262 VAL A O 1
ATOM 2004 N N . PRO A 1 263 ? -22.909 9.519 -17.516 1.00 76.25 263 PRO A N 1
ATOM 2005 C CA . PRO A 1 263 ? -22.441 10.896 -17.613 1.00 76.25 263 PRO A CA 1
ATOM 2006 C C . PRO A 1 263 ? -23.588 11.888 -17.864 1.00 76.25 263 PRO A C 1
ATOM 2008 O O . PRO A 1 263 ? -24.206 11.878 -18.928 1.00 76.25 263 PRO A O 1
ATOM 2011 N N . GLY A 1 264 ? -23.829 12.785 -16.905 1.00 71.50 264 GLY A N 1
ATOM 2012 C CA . GLY A 1 264 ? -24.859 13.827 -16.994 1.00 71.50 264 GLY A CA 1
ATOM 2013 C C . GLY A 1 264 ? -26.149 13.545 -16.218 1.00 71.50 264 GLY A C 1
ATOM 2014 O O . GLY A 1 264 ? -27.012 14.423 -16.190 1.00 71.50 264 GLY A O 1
ATOM 2015 N N . GLU A 1 265 ? -26.270 12.388 -15.568 1.00 71.44 265 GLU A N 1
ATOM 2016 C CA . GLU A 1 265 ? -27.318 12.102 -14.583 1.00 71.44 265 GLU A CA 1
ATOM 2017 C C . GLU A 1 265 ? -26.732 12.171 -13.161 1.00 71.44 265 GLU A C 1
ATOM 2019 O O . GLU A 1 265 ? -25.573 11.822 -12.951 1.00 71.44 265 GLU A O 1
ATOM 2024 N N . GLU A 1 266 ? -27.497 12.686 -12.190 1.00 63.72 266 GLU A N 1
ATOM 2025 C CA . GLU A 1 266 ? -27.024 12.839 -10.797 1.00 63.72 266 GLU A CA 1
ATOM 2026 C C . GLU A 1 266 ? -26.981 11.501 -10.039 1.00 63.72 266 GLU A C 1
ATOM 2028 O O . GLU A 1 266 ? -26.185 11.354 -9.116 1.00 63.72 266 GLU A O 1
ATOM 2033 N N . SER A 1 267 ? -27.815 10.534 -10.429 1.00 67.12 267 SER A N 1
ATOM 2034 C CA . SER A 1 267 ? -27.749 9.134 -10.003 1.00 67.12 267 SER A CA 1
ATOM 2035 C C . SER A 1 267 ? -28.607 8.272 -10.931 1.00 67.12 267 SER A C 1
ATOM 2037 O O . SER A 1 267 ? -29.685 8.699 -11.356 1.00 67.12 267 SER A O 1
ATOM 2039 N N . CYS A 1 268 ? -28.139 7.065 -11.254 1.00 69.19 268 CYS A N 1
ATOM 2040 C CA . CYS A 1 268 ? -28.898 6.079 -12.027 1.00 69.19 268 CYS A CA 1
ATOM 2041 C C . CYS A 1 268 ? -29.097 4.785 -11.225 1.00 69.19 268 CYS A C 1
ATOM 2043 O O . CYS A 1 268 ? -28.367 4.497 -10.263 1.00 69.19 268 CYS A O 1
ATOM 2045 N N . ASP A 1 269 ? -30.081 3.977 -11.623 1.00 77.69 269 ASP A N 1
ATOM 2046 C CA . ASP A 1 269 ? -30.258 2.643 -11.053 1.00 77.69 269 ASP A CA 1
ATOM 2047 C C . ASP A 1 269 ? -28.974 1.818 -11.256 1.00 77.69 269 ASP A C 1
ATOM 2049 O O . ASP A 1 269 ? -28.223 2.023 -12.212 1.00 77.69 269 ASP A O 1
ATOM 2053 N N . ALA A 1 270 ? -28.675 0.905 -10.326 1.00 74.88 270 ALA A N 1
ATOM 2054 C CA . ALA A 1 270 ? -27.438 0.111 -10.375 1.00 74.88 270 ALA A CA 1
ATOM 2055 C C . ALA A 1 270 ? -27.314 -0.718 -11.665 1.00 74.88 270 ALA A C 1
ATOM 2057 O O . ALA A 1 270 ? -26.207 -0.982 -12.124 1.00 74.88 270 ALA A O 1
ATOM 2058 N N . GLU A 1 271 ? -28.449 -1.089 -12.257 1.00 77.25 271 GLU A N 1
ATOM 2059 C CA . GLU A 1 271 ? -28.530 -1.836 -13.515 1.00 77.25 271 GLU A CA 1
ATOM 2060 C C . GLU A 1 271 ? -28.152 -0.989 -14.745 1.00 77.25 271 GLU A C 1
ATOM 2062 O O . GLU A 1 271 ? -27.756 -1.549 -15.765 1.00 77.25 271 GLU A O 1
ATOM 2067 N N . ASP A 1 272 ? -28.227 0.342 -14.638 1.00 83.00 272 ASP A N 1
ATOM 2068 C CA . ASP A 1 272 ? -27.912 1.289 -15.715 1.00 83.00 272 ASP A CA 1
ATO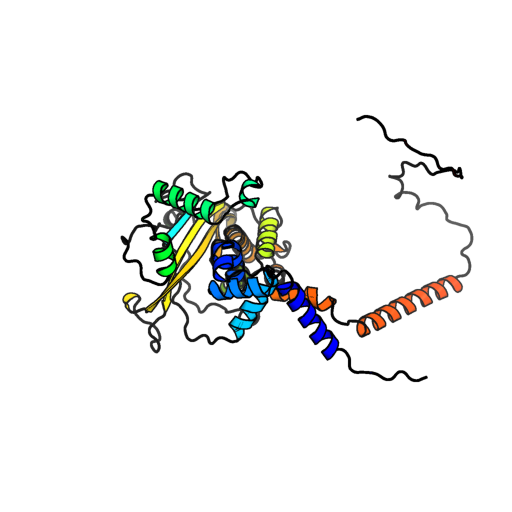M 2069 C C . ASP A 1 272 ? -26.483 1.862 -15.610 1.00 83.00 272 ASP A C 1
ATOM 2071 O O . ASP A 1 272 ? -26.051 2.641 -16.466 1.00 83.00 272 ASP A O 1
ATOM 2075 N N . ALA A 1 273 ? -25.733 1.490 -14.566 1.00 88.00 273 ALA A N 1
ATOM 2076 C CA . ALA A 1 273 ? -24.363 1.945 -14.361 1.00 88.00 273 ALA A CA 1
ATOM 2077 C C . ALA A 1 273 ? -23.400 1.350 -15.405 1.00 88.00 273 ALA A C 1
ATOM 2079 O O . ALA A 1 273 ? -23.504 0.189 -15.808 1.00 88.00 273 ALA A O 1
ATOM 2080 N N . TYR A 1 274 ? -22.402 2.133 -15.815 1.00 90.38 274 TYR A N 1
ATOM 2081 C CA . TYR A 1 274 ? -21.375 1.681 -16.749 1.00 90.38 274 TYR A CA 1
ATOM 2082 C C . TYR A 1 274 ? -20.236 0.986 -16.008 1.00 90.38 274 TYR A C 1
ATOM 2084 O O . TYR A 1 274 ? -19.542 1.607 -15.201 1.00 90.38 274 TYR A O 1
ATOM 2092 N N . TYR A 1 275 ? -19.997 -0.280 -16.344 1.00 90.56 275 TYR A N 1
ATOM 2093 C CA . TYR A 1 275 ? -18.804 -1.016 -15.932 1.00 90.56 275 TYR A CA 1
ATOM 2094 C C . TYR A 1 275 ? -17.560 -0.452 -16.631 1.00 90.56 275 TYR A C 1
ATOM 2096 O O . TYR A 1 275 ? -17.508 -0.397 -17.863 1.00 90.56 275 TYR A O 1
ATOM 2104 N N . LEU A 1 276 ? -16.562 -0.030 -15.850 1.00 90.19 276 LEU A N 1
ATOM 2105 C CA . LEU A 1 276 ? -15.289 0.481 -16.368 1.00 90.19 276 LEU A CA 1
ATOM 2106 C C . LEU A 1 276 ? -14.177 -0.567 -16.393 1.00 90.19 276 LEU A C 1
ATOM 2108 O O . LEU A 1 276 ? -13.224 -0.410 -17.150 1.00 90.19 276 LEU A O 1
ATOM 2112 N N . GLY A 1 277 ? -14.272 -1.586 -15.546 1.00 90.50 277 GLY A N 1
ATOM 2113 C CA . GLY A 1 277 ? -13.209 -2.555 -15.324 1.00 90.50 277 GLY A CA 1
ATOM 2114 C C . GLY A 1 277 ? -13.209 -3.050 -13.884 1.00 90.50 277 GLY A C 1
ATOM 2115 O O . GLY A 1 277 ? -14.073 -2.684 -13.081 1.00 90.50 277 GLY A O 1
ATOM 2116 N N . SER A 1 278 ? -12.220 -3.869 -13.550 1.00 91.69 278 SER A N 1
ATOM 2117 C CA . SER A 1 278 ? -12.031 -4.381 -12.197 1.00 91.69 278 SER A CA 1
ATOM 2118 C C . SER A 1 278 ? -10.640 -4.046 -11.680 1.00 91.69 278 SER A C 1
ATOM 2120 O O . SER A 1 278 ? -9.669 -4.037 -12.434 1.00 91.69 278 SER A O 1
ATOM 2122 N N . ILE A 1 279 ? -10.535 -3.806 -10.377 1.00 93.94 279 ILE A N 1
ATOM 2123 C CA . ILE A 1 279 ? -9.265 -3.518 -9.708 1.00 93.94 279 ILE A CA 1
ATOM 2124 C C . ILE A 1 279 ? -8.967 -4.582 -8.645 1.00 93.94 279 ILE A C 1
ATOM 2126 O O . ILE A 1 279 ? -9.896 -5.025 -7.962 1.00 93.94 279 ILE A O 1
ATOM 2130 N N . PRO A 1 280 ? -7.701 -5.004 -8.483 1.00 94.81 280 PRO A N 1
ATOM 2131 C CA . PRO A 1 280 ? -7.312 -5.892 -7.403 1.00 94.81 280 PRO A CA 1
ATOM 2132 C C . PRO A 1 280 ? -7.326 -5.115 -6.088 1.00 94.81 280 PRO A C 1
ATOM 2134 O O . PRO A 1 280 ? -6.727 -4.038 -5.985 1.00 94.81 280 PRO A O 1
ATOM 2137 N N . LEU A 1 281 ? -8.000 -5.656 -5.081 1.00 96.94 281 LEU A N 1
ATOM 2138 C CA . LEU A 1 281 ? -8.076 -5.085 -3.742 1.00 96.94 281 LEU A CA 1
ATOM 2139 C C . LEU A 1 281 ? -7.771 -6.155 -2.702 1.00 96.94 281 LEU A C 1
ATOM 2141 O O . LEU A 1 281 ? -8.213 -7.296 -2.828 1.00 96.94 281 LEU A O 1
ATOM 2145 N N . THR A 1 282 ? -7.095 -5.742 -1.634 1.00 97.94 282 THR A N 1
ATOM 2146 C CA . THR A 1 282 ? -7.046 -6.483 -0.376 1.00 97.94 282 THR A CA 1
ATOM 2147 C C . THR A 1 282 ? -7.841 -5.730 0.676 1.00 97.94 282 THR A C 1
ATOM 2149 O O . THR A 1 282 ? -7.551 -4.568 0.971 1.00 97.94 282 THR A O 1
ATOM 2152 N N . GLU A 1 283 ? -8.806 -6.412 1.274 1.00 98.12 283 GLU A N 1
ATOM 2153 C CA . GLU A 1 283 ? -9.621 -5.925 2.379 1.00 98.12 283 GLU A CA 1
ATOM 2154 C C . GLU A 1 283 ? -9.344 -6.747 3.640 1.00 98.12 283 GLU A C 1
ATOM 2156 O O . GLU A 1 283 ? -9.269 -7.979 3.594 1.00 98.12 283 GLU A O 1
ATOM 2161 N N . VAL A 1 284 ? -9.216 -6.057 4.772 1.00 98.19 284 VAL A N 1
ATOM 2162 C CA . VAL A 1 284 ? -9.033 -6.659 6.090 1.00 98.19 284 VAL A CA 1
ATOM 2163 C C . VAL A 1 284 ? -9.987 -6.029 7.094 1.00 98.19 284 VAL A C 1
ATOM 2165 O O . VAL A 1 284 ? -9.991 -4.814 7.288 1.00 98.19 284 VAL A O 1
ATOM 2168 N N . GLU A 1 285 ? -10.725 -6.882 7.797 1.00 96.31 285 GLU A N 1
ATOM 2169 C CA . GLU A 1 285 ? -11.471 -6.524 9.000 1.00 96.31 285 GLU A CA 1
ATOM 2170 C C . GLU A 1 285 ? -10.811 -7.188 10.214 1.00 96.31 285 GLU A C 1
ATOM 2172 O O . GLU A 1 285 ? -10.759 -8.419 10.320 1.00 96.31 285 GLU A O 1
ATOM 2177 N N . SER A 1 286 ? -10.305 -6.375 11.139 1.00 95.38 286 SER A N 1
ATOM 2178 C CA . SER A 1 286 ? -9.715 -6.835 12.399 1.00 95.38 286 SER A CA 1
ATOM 2179 C C . SER A 1 286 ? -10.673 -6.593 13.554 1.00 95.38 286 SER A C 1
ATOM 2181 O O . SER A 1 286 ? -11.296 -5.540 13.631 1.00 95.38 286 SER A O 1
ATOM 2183 N N . VAL A 1 287 ? -10.766 -7.558 14.465 1.00 94.00 287 VAL A N 1
ATOM 2184 C CA . VAL A 1 287 ? -11.629 -7.504 15.647 1.00 94.00 287 VAL A CA 1
ATOM 2185 C C . VAL A 1 287 ? -10.789 -7.215 16.891 1.00 94.00 287 VAL A C 1
ATOM 2187 O O . VAL A 1 287 ? -9.752 -7.856 17.104 1.00 94.00 287 VAL A O 1
ATOM 2190 N N . PHE A 1 288 ? -11.260 -6.277 17.712 1.00 91.44 288 PHE A N 1
ATOM 2191 C CA . PHE A 1 288 ? -10.633 -5.828 18.956 1.00 91.44 288 PHE A CA 1
ATOM 2192 C C . PHE A 1 288 ? 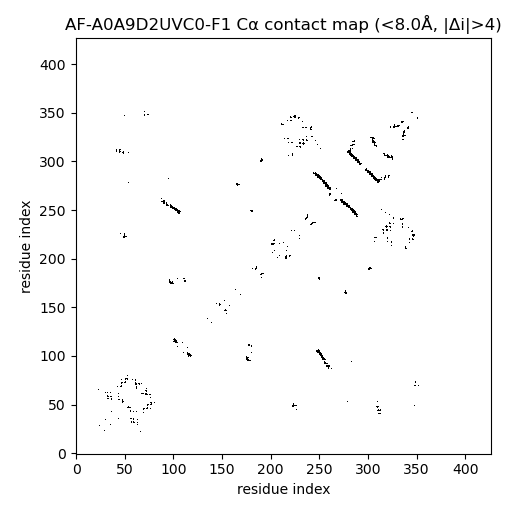-11.582 -6.034 20.131 1.00 91.44 288 PHE A C 1
ATOM 2194 O O . PHE A 1 288 ? -12.754 -5.683 20.045 1.00 91.44 288 PHE A O 1
ATOM 2201 N N . GLU A 1 289 ? -11.083 -6.603 21.226 1.00 88.06 289 GLU A N 1
ATOM 2202 C CA . GLU A 1 289 ? -11.839 -6.717 22.475 1.00 88.06 289 GLU A CA 1
ATOM 2203 C C . GLU A 1 289 ? -11.733 -5.406 23.256 1.00 88.06 289 GLU A C 1
ATOM 2205 O O . GLU A 1 289 ? -10.625 -4.957 23.570 1.00 88.06 289 GLU A O 1
ATOM 2210 N N . VAL A 1 290 ? -12.884 -4.815 23.574 1.00 84.19 290 VAL A N 1
ATOM 2211 C CA . VAL A 1 290 ? -12.990 -3.541 24.285 1.00 84.19 290 VAL A CA 1
ATOM 2212 C C . VAL A 1 290 ? -13.817 -3.727 25.552 1.00 84.19 290 VAL A C 1
ATOM 2214 O O . VAL A 1 290 ? -14.938 -4.244 25.528 1.00 84.19 290 VAL A O 1
ATOM 2217 N N . GLU A 1 291 ? -13.255 -3.292 26.679 1.00 81.62 291 GLU A N 1
ATOM 2218 C CA . GLU A 1 291 ? -13.960 -3.238 27.957 1.00 81.62 291 GLU A CA 1
ATOM 2219 C C . GLU A 1 291 ? -14.630 -1.869 28.102 1.00 81.62 291 GLU A C 1
ATOM 2221 O O . GLU A 1 291 ? -13.957 -0.839 28.161 1.00 81.62 291 GLU A O 1
ATOM 2226 N N . THR A 1 292 ? -15.958 -1.849 28.191 1.00 73.25 292 THR A N 1
ATOM 2227 C CA . THR A 1 292 ? -16.719 -0.621 28.440 1.00 73.25 292 THR A CA 1
ATOM 2228 C C . THR A 1 292 ? -17.334 -0.684 29.833 1.00 73.25 292 THR A C 1
ATOM 2230 O O . THR A 1 292 ? -17.962 -1.676 30.206 1.00 73.25 292 THR A O 1
ATOM 2233 N N . GLU A 1 293 ? -17.165 0.376 30.623 1.00 72.38 293 GLU A N 1
ATOM 2234 C CA . GLU A 1 293 ? -17.856 0.533 31.905 1.00 72.38 293 GLU A CA 1
ATOM 2235 C C . GLU A 1 293 ? -19.072 1.448 31.737 1.00 72.38 293 GLU A C 1
ATOM 2237 O O . GLU A 1 293 ? -18.953 2.674 31.731 1.00 72.38 293 GLU A O 1
ATOM 2242 N N . GLU A 1 294 ? -20.266 0.859 31.665 1.00 69.81 294 GLU A N 1
ATOM 2243 C CA . GLU A 1 294 ? -21.523 1.608 31.702 1.00 69.81 294 GLU A CA 1
ATOM 2244 C C . GLU A 1 294 ? -22.254 1.369 33.026 1.00 69.81 294 GLU A C 1
ATOM 2246 O O . GLU A 1 294 ? -22.514 0.240 33.440 1.00 69.81 294 GLU A O 1
ATOM 2251 N N . ALA A 1 295 ? -22.594 2.456 33.729 1.00 67.62 295 ALA A N 1
ATOM 2252 C CA . ALA A 1 295 ? -23.371 2.426 34.975 1.00 67.62 295 ALA A CA 1
ATOM 2253 C C . ALA A 1 295 ? -22.825 1.477 36.076 1.00 67.62 295 ALA A C 1
ATOM 2255 O O . ALA A 1 295 ? -23.589 0.970 36.899 1.00 67.62 295 ALA A O 1
ATOM 2256 N N . GLY A 1 296 ? -21.503 1.267 36.123 1.00 70.50 296 GLY A N 1
ATOM 2257 C CA . GLY A 1 296 ? -20.838 0.393 37.099 1.00 70.50 296 GLY A CA 1
ATOM 2258 C C . GLY A 1 296 ? -20.889 -1.100 36.758 1.00 70.50 296 GLY A C 1
ATOM 2259 O O . GLY A 1 296 ? -20.561 -1.923 37.614 1.00 70.50 296 GLY A O 1
ATOM 2260 N N . VAL A 1 297 ? -21.306 -1.452 35.539 1.00 71.12 297 VAL A N 1
ATOM 2261 C CA . VAL A 1 297 ? -21.230 -2.805 34.984 1.00 71.12 297 VAL A CA 1
ATOM 2262 C C . VAL A 1 297 ? -20.185 -2.807 33.875 1.00 71.12 297 VAL A C 1
ATOM 2264 O O . VAL A 1 297 ? -20.303 -2.064 32.905 1.00 71.12 297 VAL A O 1
ATOM 2267 N N . THR A 1 298 ? -19.162 -3.645 34.021 1.00 75.38 298 THR A N 1
ATOM 2268 C CA . THR A 1 298 ? -18.180 -3.888 32.962 1.00 75.38 298 THR A CA 1
ATOM 2269 C C . THR A 1 298 ? -18.796 -4.826 31.928 1.00 75.38 298 THR A C 1
ATOM 2271 O O . THR A 1 298 ? -19.157 -5.962 32.251 1.00 75.38 298 THR A O 1
ATOM 2274 N N . THR A 1 299 ? -18.933 -4.352 30.695 1.00 75.06 299 THR A N 1
ATOM 2275 C CA . THR A 1 299 ? -19.378 -5.140 29.544 1.00 75.06 299 THR A CA 1
ATOM 2276 C C . THR A 1 299 ? -18.234 -5.280 28.554 1.00 75.06 299 THR A C 1
ATOM 2278 O O . THR A 1 299 ? -17.595 -4.291 28.204 1.00 75.06 299 THR A O 1
ATOM 2281 N N . LEU A 1 300 ? -17.989 -6.509 28.103 1.00 82.00 300 LEU A N 1
ATOM 2282 C CA . LEU A 1 300 ? -17.059 -6.788 27.012 1.00 82.00 300 LEU A CA 1
ATOM 2283 C C . LEU A 1 300 ? -17.809 -6.654 25.692 1.00 82.00 300 LEU A C 1
ATOM 2285 O O . LEU A 1 300 ? -18.870 -7.260 25.520 1.00 82.00 300 LEU A O 1
ATOM 2289 N N . SER A 1 301 ? -17.258 -5.865 24.781 1.00 83.19 301 SER A N 1
ATOM 2290 C CA . SER A 1 301 ? -17.758 -5.707 23.421 1.00 83.19 301 SER A CA 1
ATOM 2291 C C . SER A 1 301 ? -16.619 -5.889 22.423 1.00 83.19 301 SER A C 1
ATOM 2293 O O . SER A 1 301 ? -15.443 -5.896 22.796 1.00 83.19 301 SER A O 1
ATOM 2295 N N . PHE A 1 302 ? -16.974 -6.088 21.158 1.00 88.94 302 PHE A N 1
ATOM 2296 C CA . PHE A 1 302 ? -16.003 -6.145 20.081 1.00 88.94 302 PHE A CA 1
ATOM 2297 C C . PHE A 1 302 ? -16.147 -4.927 19.175 1.00 88.94 302 PHE A C 1
ATOM 2299 O O . PHE A 1 302 ? -17.249 -4.594 18.736 1.00 88.94 302 PHE A O 1
ATOM 2306 N N . GLU A 1 303 ? -15.015 -4.314 18.855 1.00 90.44 303 GLU A N 1
ATOM 2307 C CA . GLU A 1 303 ? -14.899 -3.249 17.864 1.00 90.44 303 GLU A CA 1
ATOM 2308 C C . GLU A 1 303 ? -14.153 -3.744 16.623 1.00 90.44 303 GLU A C 1
ATOM 2310 O O . GLU A 1 303 ? -13.514 -4.803 16.633 1.00 90.44 303 GLU A O 1
ATOM 2315 N N . ILE A 1 304 ? -14.261 -2.982 15.532 1.00 91.44 304 ILE A N 1
ATOM 2316 C CA . ILE A 1 304 ? -13.694 -3.338 14.232 1.00 91.44 304 ILE A CA 1
ATOM 2317 C C . ILE A 1 304 ? -12.713 -2.258 13.795 1.00 91.44 304 ILE A C 1
ATOM 2319 O O . ILE A 1 304 ? -13.041 -1.075 13.787 1.00 91.44 304 ILE A O 1
ATOM 2323 N N . GLY A 1 305 ? -11.537 -2.691 13.361 1.00 94.50 305 GLY A N 1
ATOM 2324 C CA . GLY A 1 305 ? -10.634 -1.890 12.548 1.00 94.50 305 GLY A CA 1
ATOM 2325 C C . GLY A 1 305 ? -10.690 -2.332 11.089 1.00 94.50 305 GLY A C 1
ATOM 2326 O O . GLY A 1 305 ? -10.808 -3.528 10.806 1.00 94.50 305 GLY A O 1
ATOM 2327 N N . TYR A 1 306 ? -10.595 -1.380 10.164 1.00 96.69 306 TYR A N 1
ATOM 2328 C CA . TYR A 1 306 ? -10.766 -1.618 8.733 1.00 96.69 306 TYR A CA 1
ATOM 2329 C C . TYR A 1 306 ? -9.536 -1.216 7.914 1.00 96.69 306 TYR A C 1
ATOM 2331 O O . TYR A 1 306 ? -8.960 -0.145 8.102 1.00 96.69 306 TYR A O 1
ATOM 2339 N N . GLY A 1 307 ? -9.138 -2.074 6.975 1.00 97.75 307 GLY A N 1
ATOM 2340 C CA . GLY A 1 307 ? -8.066 -1.806 6.023 1.00 97.75 307 GLY A CA 1
ATOM 2341 C C . GLY A 1 307 ? -8.473 -2.178 4.604 1.00 97.75 307 GLY A C 1
ATOM 2342 O O . GLY A 1 307 ? -8.970 -3.275 4.371 1.00 97.75 307 GLY A O 1
ATOM 2343 N N . LEU A 1 308 ? -8.229 -1.278 3.650 1.00 97.88 308 LEU A N 1
ATOM 2344 C CA . LEU A 1 308 ? -8.465 -1.518 2.228 1.00 97.88 308 LEU A CA 1
ATOM 2345 C C . LEU A 1 308 ? -7.339 -0.894 1.401 1.00 97.88 308 LEU A C 1
ATOM 2347 O O . LEU A 1 308 ? -7.099 0.318 1.448 1.00 97.88 308 LEU A O 1
ATOM 2351 N N . VAL A 1 309 ? -6.646 -1.729 0.634 1.00 97.44 309 VAL A N 1
ATOM 2352 C CA . VAL A 1 309 ? -5.510 -1.327 -0.205 1.00 97.44 309 VAL A CA 1
ATOM 2353 C C . VAL A 1 309 ? -5.648 -1.927 -1.600 1.00 97.44 309 VAL A C 1
ATOM 2355 O O . VAL A 1 309 ? -6.260 -2.978 -1.775 1.00 97.44 309 VAL A O 1
ATOM 2358 N N . MET A 1 310 ? -5.073 -1.256 -2.598 1.00 94.88 310 MET A N 1
ATOM 2359 C CA . MET A 1 310 ? -4.960 -1.815 -3.948 1.00 94.88 310 MET A CA 1
ATOM 2360 C C . MET A 1 310 ? -3.889 -2.911 -3.995 1.00 94.88 310 MET A C 1
ATOM 2362 O O . MET A 1 310 ? -2.847 -2.782 -3.350 1.00 94.88 310 MET A O 1
ATOM 2366 N N . GLY A 1 311 ? -4.137 -3.950 -4.793 1.00 93.25 311 GLY A N 1
ATOM 2367 C CA . GLY A 1 311 ? -3.224 -5.076 -4.986 1.00 93.25 311 GLY A CA 1
ATOM 2368 C C . GLY A 1 311 ? -3.143 -6.029 -3.790 1.00 93.25 311 GLY A C 1
ATOM 2369 O O . GLY A 1 311 ? -4.012 -6.029 -2.915 1.00 93.25 311 GLY A O 1
ATOM 2370 N N . GLY A 1 312 ? -2.071 -6.821 -3.742 1.00 92.25 312 GLY A N 1
ATOM 2371 C CA . GLY A 1 312 ? -1.829 -7.882 -2.754 1.00 92.25 312 GLY A CA 1
ATOM 2372 C C . GLY A 1 312 ? -1.086 -7.459 -1.480 1.00 92.25 312 GLY A C 1
ATOM 2373 O O . GLY A 1 312 ? -0.448 -8.292 -0.836 1.00 92.25 312 GLY A O 1
ATOM 2374 N N . ALA A 1 313 ? -1.101 -6.174 -1.102 1.00 95.25 313 ALA A N 1
ATOM 2375 C CA . ALA A 1 313 ? -0.356 -5.655 0.055 1.00 95.25 313 ALA A CA 1
ATOM 2376 C C . ALA A 1 313 ? -1.019 -6.001 1.412 1.00 95.25 313 ALA A C 1
ATOM 2378 O O . ALA A 1 313 ? -1.410 -5.129 2.189 1.00 95.25 313 ALA A O 1
ATOM 2379 N N . GLU A 1 314 ? -1.128 -7.293 1.718 1.00 97.19 314 GLU A N 1
ATOM 2380 C CA . GLU A 1 314 ? -1.841 -7.839 2.882 1.00 97.19 314 GLU A CA 1
ATOM 2381 C C . GLU A 1 314 ? -1.347 -7.306 4.224 1.00 97.19 314 GLU A C 1
ATOM 2383 O O . GLU A 1 314 ? -2.143 -6.858 5.049 1.00 97.19 314 GLU A O 1
ATOM 2388 N N . THR A 1 315 ? -0.031 -7.302 4.444 1.00 97.00 315 THR A N 1
ATOM 2389 C CA . THR A 1 315 ? 0.564 -6.810 5.694 1.00 97.00 315 THR A CA 1
ATOM 2390 C C . THR A 1 315 ? 0.224 -5.337 5.928 1.00 97.00 315 THR A C 1
ATOM 2392 O O . THR A 1 315 ? -0.103 -4.951 7.053 1.00 97.00 315 THR A O 1
ATOM 2395 N N . LYS A 1 316 ? 0.207 -4.528 4.858 1.00 98.06 316 LYS A N 1
ATOM 2396 C CA . LYS A 1 316 ? -0.232 -3.129 4.904 1.00 98.06 316 LYS A CA 1
ATOM 2397 C C . LYS A 1 316 ? -1.705 -3.020 5.280 1.00 98.06 316 LYS A C 1
ATOM 2399 O O . LYS A 1 316 ? -2.036 -2.207 6.135 1.00 98.06 316 LYS A O 1
ATOM 2404 N N . ALA A 1 317 ? -2.578 -3.826 4.674 1.00 98.25 317 ALA A N 1
ATOM 2405 C CA . ALA A 1 317 ? -4.010 -3.822 4.972 1.00 98.25 317 ALA A CA 1
ATOM 2406 C C . ALA A 1 317 ? -4.290 -4.204 6.436 1.00 98.25 317 ALA A C 1
ATOM 2408 O O . ALA A 1 317 ? -5.076 -3.540 7.112 1.00 98.25 317 ALA A O 1
ATOM 2409 N N . ILE A 1 318 ? -3.581 -5.209 6.962 1.00 97.81 318 ILE A N 1
ATOM 2410 C CA . ILE A 1 318 ? -3.652 -5.586 8.379 1.00 97.81 318 ILE A CA 1
ATOM 2411 C C . ILE A 1 318 ? -3.203 -4.414 9.255 1.00 97.81 318 ILE A C 1
ATOM 2413 O O . ILE A 1 318 ? -3.940 -4.003 10.148 1.00 97.81 318 ILE A O 1
ATOM 2417 N N . ALA A 1 319 ? -2.033 -3.833 8.992 1.00 97.69 319 ALA A N 1
ATOM 2418 C CA . ALA A 1 319 ? -1.527 -2.704 9.771 1.00 97.69 319 ALA A CA 1
ATOM 2419 C C . ALA A 1 319 ? -2.454 -1.477 9.704 1.00 97.69 319 ALA A C 1
ATOM 2421 O O . ALA A 1 319 ? -2.684 -0.825 10.720 1.00 97.69 319 ALA A O 1
ATOM 2422 N N . MET A 1 320 ? -3.045 -1.208 8.539 1.00 98.06 320 MET A N 1
ATOM 2423 C CA . MET A 1 320 ? -4.055 -0.170 8.341 1.00 98.06 320 MET A CA 1
ATOM 2424 C C . MET A 1 320 ? -5.296 -0.423 9.201 1.00 98.06 320 MET A C 1
ATOM 2426 O O . MET A 1 320 ? -5.738 0.503 9.870 1.00 98.06 320 MET A O 1
ATOM 2430 N N . SER A 1 321 ? -5.796 -1.664 9.265 1.00 97.31 321 SER A N 1
ATOM 2431 C CA . SER A 1 321 ? -6.926 -2.015 10.138 1.00 97.31 321 SER A CA 1
ATOM 2432 C C . SER A 1 321 ? -6.616 -1.791 11.621 1.00 97.31 321 SER A C 1
ATOM 2434 O O . SER A 1 321 ? -7.473 -1.347 12.377 1.00 97.31 321 SER A O 1
ATOM 2436 N N . VAL A 1 322 ? -5.367 -2.022 12.038 1.00 96.50 322 VAL A N 1
ATOM 2437 C CA . VAL A 1 322 ? -4.925 -1.735 13.408 1.00 96.50 322 VAL A CA 1
ATOM 2438 C C . VAL A 1 322 ? -4.895 -0.241 13.684 1.00 96.50 322 VAL A C 1
ATOM 2440 O O . VAL A 1 322 ? -5.391 0.196 14.721 1.00 96.50 322 VAL A O 1
ATOM 2443 N N . LEU A 1 323 ? -4.329 0.543 12.769 1.00 96.50 323 LEU A N 1
ATOM 2444 C CA . LEU A 1 323 ? -4.237 1.989 12.931 1.00 96.50 323 LEU A CA 1
ATOM 2445 C C . LEU A 1 323 ? -5.602 2.671 12.865 1.00 96.50 323 LEU A C 1
ATOM 2447 O O . LEU A 1 323 ? -5.827 3.593 13.633 1.00 96.50 323 LEU A O 1
ATOM 2451 N N . ASP A 1 324 ? -6.520 2.208 12.017 1.00 96.38 324 ASP A N 1
ATOM 2452 C CA . ASP A 1 324 ? -7.891 2.727 11.961 1.00 96.38 324 ASP A CA 1
ATOM 2453 C C . ASP A 1 324 ? -8.572 2.663 13.336 1.00 96.38 324 ASP A C 1
ATOM 2455 O O . ASP A 1 324 ? -9.041 3.686 13.830 1.00 96.38 324 ASP A O 1
ATOM 2459 N N . HIS A 1 325 ? -8.516 1.504 14.001 1.00 94.12 325 HIS A N 1
ATOM 2460 C CA . HIS A 1 325 ? -9.040 1.358 15.360 1.00 94.12 325 HIS A CA 1
ATOM 2461 C C . HIS A 1 325 ? -8.251 2.195 16.386 1.00 94.12 325 HIS A C 1
ATOM 2463 O O . HIS A 1 325 ? -8.845 2.876 17.216 1.00 94.12 325 HIS A O 1
ATOM 2469 N N . CYS A 1 326 ? -6.913 2.218 16.314 1.00 93.88 326 CYS A N 1
ATOM 2470 C CA . CYS A 1 326 ? -6.088 3.023 17.228 1.00 93.88 326 CYS A CA 1
ATOM 2471 C C . CYS A 1 326 ? -6.406 4.524 17.161 1.00 93.88 326 CYS A C 1
ATOM 2473 O O . CYS A 1 326 ? -6.436 5.193 18.192 1.00 93.88 326 CYS A O 1
ATOM 2475 N N . LEU A 1 327 ? -6.610 5.053 15.954 1.00 94.06 327 LEU A N 1
ATOM 2476 C CA . LEU A 1 327 ? -6.904 6.466 15.732 1.00 94.06 327 LEU A CA 1
ATOM 2477 C C . LEU A 1 327 ? -8.326 6.838 16.161 1.00 94.06 327 LEU A C 1
ATOM 2479 O O . LEU A 1 327 ? -8.569 7.998 16.473 1.00 94.06 327 LEU A O 1
ATOM 2483 N N . ASP A 1 328 ? -9.248 5.875 16.215 1.00 90.88 328 ASP A N 1
ATOM 2484 C CA . ASP A 1 328 ? -10.598 6.102 16.738 1.00 90.88 328 ASP A CA 1
ATOM 2485 C C . ASP A 1 328 ? -10.615 6.249 18.272 1.00 90.88 328 ASP A C 1
ATOM 2487 O O . ASP A 1 328 ? -11.396 7.030 18.813 1.00 90.88 328 ASP A O 1
ATOM 2491 N N . LEU A 1 329 ? -9.694 5.572 18.975 1.00 88.38 329 LEU A N 1
ATOM 2492 C CA . LEU A 1 329 ? -9.528 5.692 20.431 1.00 88.38 329 LEU A CA 1
ATOM 2493 C C . LEU A 1 329 ? -8.949 7.053 20.861 1.00 88.38 329 LEU A C 1
ATOM 2495 O O . LEU A 1 329 ? -9.383 7.624 21.864 1.00 88.38 329 LEU A O 1
ATOM 2499 N N . GLY A 1 330 ? -7.958 7.571 20.124 1.00 82.88 330 GLY A N 1
ATOM 2500 C CA . GLY A 1 330 ? -7.450 8.940 20.282 1.00 82.88 330 GLY A CA 1
ATOM 2501 C C . GLY A 1 330 ? -6.627 9.242 21.549 1.00 82.88 330 GLY A C 1
ATOM 2502 O O . GLY A 1 330 ? -6.576 10.397 21.983 1.00 82.88 330 GLY A O 1
ATOM 2503 N N . ASP A 1 331 ? -5.976 8.258 22.184 1.00 84.12 331 ASP A N 1
ATOM 2504 C CA . ASP A 1 331 ? -5.130 8.511 23.361 1.00 84.12 331 ASP A CA 1
ATOM 2505 C C . ASP A 1 331 ? -3.726 9.015 22.986 1.00 84.12 331 ASP A C 1
ATOM 2507 O O . ASP A 1 331 ? -2.793 8.240 22.770 1.00 84.12 331 ASP A O 1
ATOM 2511 N N . ALA A 1 332 ? -3.542 10.337 23.013 1.00 79.38 332 ALA A N 1
ATOM 2512 C CA . ALA A 1 332 ? -2.288 11.018 22.665 1.00 79.38 332 ALA A CA 1
ATOM 2513 C C . ALA A 1 332 ? -1.049 10.619 23.504 1.00 79.38 332 ALA A C 1
ATOM 2515 O O . ALA A 1 332 ? 0.071 11.022 23.189 1.00 79.38 332 ALA A O 1
ATOM 2516 N N . ARG A 1 333 ? -1.192 9.828 24.582 1.00 85.88 333 ARG A N 1
ATOM 2517 C CA . ARG A 1 333 ? -0.033 9.224 25.277 1.00 85.88 333 ARG A CA 1
ATOM 2518 C C . ARG A 1 333 ? 0.697 8.211 24.396 1.00 85.88 333 ARG A C 1
ATOM 2520 O O . ARG A 1 333 ? 1.879 7.938 24.619 1.00 85.88 333 ARG A O 1
ATOM 2527 N N . TYR A 1 334 ? -0.016 7.649 23.431 1.00 90.00 334 TYR A N 1
ATOM 2528 C CA . TYR A 1 334 ? 0.459 6.645 22.506 1.00 90.00 334 TYR A CA 1
ATOM 2529 C C . TYR A 1 334 ? 0.604 7.262 21.113 1.00 90.00 334 TYR A C 1
ATOM 2531 O O . TYR A 1 334 ? -0.401 7.630 20.511 1.00 90.00 334 TYR A O 1
ATOM 2539 N N . PRO A 1 335 ? 1.823 7.330 20.544 1.00 93.12 335 PRO A N 1
ATOM 2540 C CA . PRO A 1 335 ? 2.021 7.924 19.222 1.00 93.12 335 PRO A CA 1
ATOM 2541 C C . PRO A 1 335 ? 1.192 7.270 18.110 1.00 93.12 335 PRO A C 1
ATOM 2543 O O . PRO A 1 335 ? 0.857 7.929 17.139 1.00 93.12 335 PRO A O 1
ATOM 2546 N N . THR A 1 336 ? 0.831 5.988 18.235 1.00 93.50 336 THR A N 1
ATOM 2547 C CA . THR A 1 336 ? 0.012 5.292 17.226 1.00 93.50 336 THR A CA 1
ATOM 2548 C C . THR A 1 336 ? -1.483 5.602 17.328 1.00 93.50 336 THR A C 1
ATOM 2550 O O . THR A 1 336 ? -2.239 5.150 16.475 1.00 93.50 336 THR A O 1
ATOM 2553 N N . GLN A 1 337 ? -1.915 6.318 18.369 1.00 93.50 337 GLN A N 1
ATOM 2554 C CA . GLN A 1 337 ? -3.289 6.806 18.548 1.00 93.50 337 GLN A CA 1
ATOM 2555 C C . GLN A 1 337 ? -3.386 8.329 18.352 1.00 93.50 337 GLN A C 1
ATOM 2557 O O . GLN A 1 337 ? -4.474 8.893 18.399 1.00 93.50 337 GLN A O 1
ATOM 2562 N N . ASP A 1 338 ? -2.254 9.002 18.134 1.00 94.56 338 ASP A N 1
ATOM 2563 C CA . ASP A 1 338 ? -2.196 10.423 17.809 1.00 94.56 338 ASP A CA 1
ATOM 2564 C C . ASP A 1 338 ? -2.361 10.598 16.290 1.00 94.56 338 ASP A C 1
ATOM 2566 O O . ASP A 1 338 ? -1.479 10.236 15.506 1.00 94.56 338 ASP A O 1
ATOM 2570 N N . GLU A 1 339 ? -3.512 11.139 15.875 1.00 94.38 339 GLU A N 1
ATOM 2571 C CA . GLU A 1 339 ? -3.830 11.376 14.463 1.00 94.38 339 GLU A CA 1
ATOM 2572 C C . GLU A 1 339 ? -2.778 12.251 13.771 1.00 94.38 339 GLU A C 1
ATOM 2574 O O . GLU A 1 339 ? -2.383 11.953 12.644 1.00 94.38 339 GLU A O 1
ATOM 2579 N N . GLU A 1 340 ? -2.293 13.304 14.431 1.00 94.62 340 GLU A N 1
ATOM 2580 C CA . GLU A 1 340 ? -1.323 14.226 13.841 1.00 94.62 340 GLU A CA 1
ATOM 2581 C C . GLU A 1 340 ? 0.026 13.528 13.655 1.00 94.62 340 GLU A C 1
ATOM 2583 O O . GLU A 1 340 ? 0.649 13.620 12.592 1.00 94.62 340 GLU A O 1
ATOM 2588 N N . PHE A 1 341 ? 0.452 12.760 14.661 1.00 95.38 341 PHE A N 1
ATOM 2589 C CA . PHE A 1 341 ? 1.679 11.979 14.572 1.00 95.38 341 PHE A CA 1
ATOM 2590 C C . PHE A 1 341 ? 1.601 10.920 13.470 1.00 95.38 341 PHE A C 1
ATOM 2592 O O . PHE A 1 341 ? 2.522 10.814 12.665 1.00 95.38 341 PHE A O 1
ATOM 2599 N N . VAL A 1 342 ? 0.529 10.135 13.389 1.00 96.00 342 VAL A N 1
ATOM 2600 C CA . VAL A 1 342 ? 0.450 9.066 12.386 1.00 96.00 342 VAL A CA 1
ATOM 2601 C C . VAL A 1 342 ? 0.297 9.651 10.983 1.00 96.00 342 VAL A C 1
ATOM 2603 O O . VAL A 1 342 ? 1.104 9.346 10.104 1.00 96.00 342 VAL A O 1
ATOM 2606 N N . LEU A 1 343 ? -0.702 10.507 10.753 1.00 96.12 343 LEU A N 1
ATOM 2607 C CA . LEU A 1 343 ? -1.087 10.910 9.398 1.00 96.12 343 LEU A CA 1
ATOM 2608 C C . LEU A 1 343 ? -0.024 11.775 8.702 1.00 96.12 343 LEU A C 1
ATOM 2610 O O . LEU A 1 343 ? 0.154 11.632 7.493 1.00 96.12 343 LEU A O 1
ATOM 2614 N N . TYR A 1 344 ? 0.748 12.587 9.435 1.00 95.06 344 TYR A N 1
ATOM 2615 C CA . TYR A 1 344 ? 1.848 13.364 8.841 1.00 95.06 344 TYR A CA 1
ATOM 2616 C C . TYR A 1 344 ? 3.145 12.580 8.607 1.00 95.06 344 TYR A C 1
ATOM 2618 O O . TYR A 1 344 ? 4.038 13.075 7.921 1.00 95.06 344 TYR A O 1
ATOM 2626 N N . HIS A 1 345 ? 3.281 11.369 9.151 1.00 96.31 345 HIS A N 1
ATOM 2627 C CA . HIS A 1 345 ? 4.526 10.596 9.051 1.00 96.31 345 HIS A CA 1
ATOM 2628 C C . HIS A 1 345 ? 4.395 9.331 8.199 1.00 96.31 345 HIS A C 1
ATOM 2630 O O . HIS A 1 345 ? 5.360 8.575 8.079 1.00 96.31 345 HIS A O 1
ATOM 2636 N N . VAL A 1 346 ? 3.232 9.106 7.580 1.00 96.62 346 VAL A N 1
ATOM 2637 C CA . VAL A 1 346 ? 3.023 7.986 6.654 1.00 96.62 346 VAL A CA 1
ATOM 2638 C C . VAL A 1 346 ? 3.161 8.372 5.183 1.00 96.62 346 VAL A C 1
ATOM 2640 O O . VAL A 1 346 ? 3.419 7.483 4.382 1.00 96.62 346 VAL A O 1
ATOM 2643 N N . ASP A 1 347 ? 3.034 9.640 4.770 1.00 94.69 347 ASP A N 1
ATOM 2644 C CA . ASP A 1 347 ? 3.185 9.995 3.347 1.00 94.69 347 ASP A CA 1
ATOM 2645 C C . ASP A 1 347 ? 4.660 9.920 2.905 1.00 94.69 347 ASP A C 1
ATOM 2647 O O . ASP A 1 347 ? 5.502 10.735 3.291 1.00 94.69 347 ASP A O 1
ATOM 2651 N N . GLY A 1 348 ? 4.973 8.945 2.044 1.00 89.81 348 GLY A N 1
ATOM 2652 C CA . GLY A 1 348 ? 6.342 8.711 1.592 1.00 89.81 348 GLY A CA 1
ATOM 2653 C C . GLY A 1 348 ? 6.929 9.813 0.710 1.00 89.81 348 GLY A C 1
ATOM 2654 O O . GLY A 1 348 ? 8.130 10.061 0.782 1.00 89.81 348 GLY A O 1
ATOM 2655 N N . VAL A 1 349 ? 6.112 10.524 -0.072 1.00 91.12 349 VAL A N 1
ATOM 2656 C CA . VAL A 1 349 ? 6.587 11.636 -0.914 1.00 91.12 349 VAL A CA 1
ATOM 2657 C C . VAL A 1 349 ? 6.971 12.827 -0.049 1.00 91.12 349 VAL A C 1
ATOM 2659 O O . VAL A 1 349 ? 8.023 13.433 -0.268 1.00 91.12 349 VAL A O 1
ATOM 2662 N N . GLU A 1 350 ? 6.150 13.149 0.950 1.00 91.00 350 GLU A N 1
ATOM 2663 C CA . GLU A 1 350 ? 6.458 14.228 1.888 1.00 91.00 350 GLU A CA 1
ATOM 2664 C C . GLU A 1 350 ? 7.683 13.882 2.734 1.00 91.00 350 GLU A C 1
ATOM 2666 O O . GLU A 1 350 ? 8.636 14.665 2.781 1.00 91.00 350 GLU A O 1
ATOM 2671 N N . ALA A 1 351 ? 7.712 12.683 3.324 1.00 90.56 351 ALA A N 1
ATOM 2672 C CA . ALA A 1 351 ? 8.821 12.224 4.153 1.00 90.56 351 ALA A CA 1
ATOM 2673 C C . ALA A 1 351 ? 10.147 12.207 3.377 1.00 90.56 351 ALA A C 1
ATOM 2675 O O . ALA A 1 351 ? 11.144 12.791 3.814 1.00 90.56 351 ALA A O 1
ATOM 2676 N N . GLN A 1 352 ? 10.170 11.593 2.192 1.00 89.19 352 GLN A N 1
ATOM 2677 C CA . GLN A 1 352 ? 11.375 11.506 1.372 1.00 89.19 352 GLN A CA 1
ATOM 2678 C C . GLN A 1 352 ? 11.824 12.886 0.885 1.00 89.19 352 GLN A C 1
ATOM 2680 O O . GLN A 1 352 ? 13.019 13.201 0.943 1.00 89.19 352 GLN A O 1
ATOM 2685 N N . GLY A 1 353 ? 10.887 13.722 0.427 1.00 89.19 353 GLY A N 1
ATOM 2686 C CA . GLY A 1 353 ? 11.164 15.086 -0.010 1.00 89.19 353 GLY A CA 1
ATOM 2687 C C . GLY A 1 353 ? 11.762 15.925 1.117 1.00 89.19 353 GLY A C 1
ATOM 2688 O O . GLY A 1 353 ? 12.791 16.583 0.929 1.00 89.19 353 GLY A O 1
ATOM 2689 N N . PHE A 1 354 ? 11.182 15.834 2.315 1.00 90.81 354 PHE A N 1
ATOM 2690 C CA . PHE A 1 354 ? 11.645 16.558 3.489 1.00 90.81 354 PHE A CA 1
ATOM 2691 C C . PHE A 1 354 ? 12.975 16.019 4.023 1.00 90.81 354 PHE A C 1
ATOM 2693 O O . PHE A 1 354 ? 13.837 16.796 4.397 1.00 90.81 354 PHE A O 1
ATOM 2700 N N . ILE A 1 355 ? 13.264 14.725 4.001 1.00 91.62 355 ILE A N 1
ATOM 2701 C CA . ILE A 1 355 ? 14.614 14.274 4.380 1.00 91.62 355 ILE A CA 1
ATOM 2702 C C . ILE A 1 355 ? 15.642 14.660 3.307 1.00 91.62 355 ILE A C 1
ATOM 2704 O O . ILE A 1 355 ? 16.731 15.158 3.611 1.00 91.62 355 ILE A O 1
ATOM 2708 N N . SER A 1 356 ? 15.292 14.509 2.029 1.00 88.25 356 SER A N 1
ATOM 2709 C CA . SER A 1 356 ? 16.188 14.831 0.918 1.00 88.25 356 SER A CA 1
ATOM 2710 C C . SER A 1 356 ? 16.506 16.318 0.800 1.00 88.25 356 SER A C 1
ATOM 2712 O O . SER A 1 356 ? 17.587 16.645 0.297 1.00 88.25 356 SER A O 1
ATOM 2714 N N . HIS A 1 357 ? 15.634 17.216 1.274 1.00 91.94 357 HIS A N 1
ATOM 2715 C CA . HIS A 1 357 ? 15.896 18.654 1.207 1.00 91.94 357 HIS A CA 1
ATOM 2716 C C . HIS A 1 357 ? 17.166 19.039 1.970 1.00 91.94 357 HIS A C 1
ATOM 2718 O O . HIS A 1 357 ? 17.815 20.002 1.579 1.00 91.94 357 HIS A O 1
ATOM 2724 N N . LEU A 1 358 ? 17.590 18.269 2.980 1.00 92.12 358 LEU A N 1
ATOM 2725 C CA . LEU A 1 358 ? 18.819 18.521 3.743 1.00 92.12 358 LEU A CA 1
ATOM 2726 C C . LEU A 1 358 ? 20.091 18.524 2.873 1.00 92.12 358 LEU A C 1
ATOM 2728 O O . LEU A 1 358 ? 21.093 19.126 3.258 1.00 92.12 358 LEU A O 1
ATOM 2732 N N . LYS A 1 359 ? 20.048 17.912 1.679 1.00 90.69 359 LYS A N 1
ATOM 2733 C CA . LYS A 1 359 ? 21.122 17.981 0.668 1.00 90.69 359 LYS A CA 1
ATOM 2734 C C . LYS A 1 359 ? 21.251 19.371 0.034 1.00 90.69 359 LYS A C 1
ATOM 2736 O O . LYS A 1 359 ? 22.289 19.686 -0.548 1.00 90.69 359 LYS A O 1
ATOM 2741 N N . LEU A 1 360 ? 20.200 20.187 0.099 1.00 90.56 360 LEU A N 1
ATOM 2742 C CA . LEU A 1 360 ? 20.189 21.530 -0.463 1.00 90.56 360 LEU A CA 1
ATOM 2743 C C . LEU A 1 360 ? 21.042 22.489 0.380 1.00 90.56 360 LEU A C 1
ATOM 2745 O O . LEU A 1 360 ? 21.315 22.237 1.557 1.00 90.56 360 LEU A O 1
ATOM 2749 N N . PRO A 1 361 ? 21.497 23.609 -0.201 1.00 90.25 361 PRO A N 1
ATOM 2750 C CA . PRO A 1 361 ? 22.373 24.527 0.510 1.00 90.25 361 PRO A CA 1
ATOM 2751 C C . PRO A 1 361 ? 21.686 25.210 1.707 1.00 90.25 361 PRO A C 1
ATOM 2753 O O . PRO A 1 361 ? 20.830 26.073 1.537 1.00 90.25 361 PRO A O 1
ATOM 2756 N N . HIS A 1 362 ? 22.152 24.901 2.921 1.00 92.56 362 HIS A N 1
ATOM 2757 C CA . HIS A 1 362 ? 21.737 25.544 4.181 1.00 92.56 362 HIS A CA 1
ATOM 2758 C C . HIS A 1 362 ? 22.844 26.426 4.789 1.00 92.56 362 HIS A C 1
ATOM 2760 O O . HIS A 1 362 ? 22.878 26.677 5.993 1.00 92.56 362 HIS A O 1
ATOM 2766 N N . TYR A 1 363 ? 23.796 26.897 3.974 1.00 92.50 363 TYR A N 1
ATOM 2767 C CA . TYR A 1 363 ? 24.984 27.591 4.484 1.00 92.50 363 TYR A CA 1
ATOM 2768 C C . TYR A 1 363 ? 24.651 28.903 5.206 1.00 92.50 363 TYR A C 1
ATOM 2770 O O . TYR A 1 363 ? 25.342 29.235 6.160 1.00 92.50 363 TYR A O 1
ATOM 2778 N N . VAL A 1 364 ? 23.596 29.631 4.817 1.00 92.25 364 VAL A N 1
ATOM 2779 C CA . VAL A 1 364 ? 23.216 30.894 5.482 1.00 92.25 364 VAL A CA 1
ATOM 2780 C C . VAL A 1 364 ? 22.765 30.640 6.920 1.00 92.25 364 VAL A C 1
ATOM 2782 O O . VAL A 1 364 ? 23.318 31.219 7.851 1.00 92.25 364 VAL A O 1
ATOM 2785 N N . THR A 1 365 ? 21.803 29.736 7.115 1.00 89.25 365 THR A N 1
ATOM 2786 C CA . THR A 1 365 ? 21.303 29.382 8.450 1.00 89.25 365 THR A CA 1
ATOM 2787 C C . THR A 1 365 ? 22.388 28.715 9.292 1.00 89.25 365 THR A C 1
ATOM 2789 O O . THR A 1 365 ? 22.477 28.968 10.494 1.00 89.25 365 THR A O 1
ATOM 2792 N N . PHE A 1 366 ? 23.262 27.915 8.672 1.00 93.31 366 PHE A N 1
ATOM 2793 C CA . PHE A 1 366 ? 24.410 27.324 9.352 1.00 93.31 366 PHE A CA 1
ATOM 2794 C C . PHE A 1 366 ? 25.420 28.375 9.828 1.00 93.31 366 PHE A C 1
ATOM 2796 O O . PHE A 1 366 ? 25.883 28.270 10.960 1.00 93.31 366 PHE A O 1
ATOM 2803 N N . GLN A 1 367 ? 25.724 29.411 9.033 1.00 90.88 367 GLN A N 1
ATOM 2804 C CA . GLN A 1 367 ? 26.605 30.501 9.477 1.00 90.88 367 GLN A CA 1
ATOM 2805 C C . GLN A 1 367 ? 26.027 31.233 10.694 1.00 90.88 367 GLN A C 1
ATOM 2807 O O . GLN A 1 367 ? 26.743 31.424 11.670 1.00 90.88 367 GLN A O 1
ATOM 2812 N N . SER A 1 368 ? 24.726 31.546 10.709 1.00 94.06 368 SER A N 1
ATOM 2813 C CA . SER A 1 368 ? 24.094 32.179 11.879 1.00 94.06 368 SER A CA 1
ATOM 2814 C C . SER A 1 368 ? 24.181 31.312 13.143 1.00 94.06 368 SER A C 1
ATOM 2816 O O . SER A 1 368 ? 24.452 31.820 14.234 1.00 94.06 368 SER A O 1
ATOM 2818 N N . LYS A 1 369 ? 24.003 29.989 13.011 1.00 93.06 369 LYS A N 1
ATOM 2819 C CA . LYS A 1 369 ? 24.195 29.043 14.125 1.00 93.06 369 LYS A CA 1
ATOM 2820 C C . LYS A 1 369 ? 25.662 28.983 14.563 1.00 93.06 369 LYS A C 1
ATOM 2822 O O . LYS A 1 369 ? 25.941 28.974 15.757 1.00 93.06 369 LYS A O 1
ATOM 2827 N N . LEU A 1 370 ? 26.595 28.977 13.611 1.00 94.62 370 LEU A N 1
ATOM 2828 C CA . LEU A 1 370 ? 28.031 28.930 13.873 1.00 94.62 370 LEU A CA 1
ATOM 2829 C C . LEU A 1 370 ? 28.518 30.179 14.614 1.00 94.62 370 LEU A C 1
ATOM 2831 O O . LEU A 1 370 ? 29.285 30.056 15.566 1.00 94.62 370 LEU A O 1
ATOM 2835 N N . ASP A 1 371 ? 28.052 31.359 14.214 1.00 93.25 371 ASP A N 1
ATOM 2836 C CA . ASP A 1 371 ? 28.371 32.615 14.890 1.00 93.25 371 ASP A CA 1
ATOM 2837 C C . ASP A 1 371 ? 27.814 32.626 16.318 1.00 93.25 371 ASP A C 1
ATOM 2839 O O . ASP A 1 371 ? 28.543 32.960 17.248 1.00 93.25 371 ASP A O 1
ATOM 2843 N N . THR A 1 372 ? 26.588 32.131 16.521 1.00 93.44 372 THR A N 1
ATOM 2844 C CA . THR A 1 372 ? 26.001 31.961 17.865 1.00 93.44 372 THR A CA 1
ATOM 2845 C C . THR A 1 372 ? 26.866 31.063 18.758 1.00 93.44 372 THR A C 1
ATOM 2847 O O . THR A 1 372 ? 27.182 31.428 19.891 1.00 93.44 372 THR A O 1
ATOM 2850 N N . VAL A 1 373 ? 27.307 29.909 18.243 1.00 93.25 373 VAL A N 1
ATOM 2851 C CA . VAL A 1 373 ? 28.182 28.977 18.977 1.00 93.25 373 VAL A CA 1
ATOM 2852 C C . VAL A 1 373 ? 29.545 29.607 19.277 1.00 93.25 373 VAL A C 1
ATOM 2854 O O . VAL A 1 373 ? 30.080 29.431 20.370 1.00 93.25 373 VAL A O 1
ATOM 2857 N N . ARG A 1 374 ? 30.117 30.363 18.333 1.00 93.19 374 ARG A N 1
ATOM 2858 C CA . ARG A 1 374 ? 31.389 31.075 18.535 1.00 93.19 374 ARG A CA 1
ATOM 2859 C C . ARG A 1 374 ? 31.278 32.130 19.630 1.00 93.19 374 ARG A C 1
ATOM 2861 O O . ARG A 1 374 ? 32.164 32.190 20.474 1.00 93.19 374 ARG A O 1
ATOM 2868 N N . THR A 1 375 ? 30.198 32.909 19.639 1.00 91.06 375 THR A N 1
ATOM 2869 C CA . THR A 1 375 ? 29.944 33.926 20.666 1.00 91.06 375 THR A CA 1
ATOM 2870 C C . THR A 1 375 ? 29.755 33.303 22.050 1.00 91.06 375 THR A C 1
ATOM 2872 O O . THR A 1 375 ? 30.333 33.793 23.017 1.00 91.06 375 THR A O 1
ATOM 2875 N N . ALA A 1 376 ? 29.016 32.194 22.163 1.00 90.12 376 ALA A N 1
ATOM 2876 C CA . ALA A 1 376 ? 28.871 31.481 23.435 1.00 90.12 376 ALA A CA 1
ATOM 2877 C C . ALA A 1 376 ? 30.233 31.013 23.983 1.00 90.12 376 ALA A C 1
ATOM 2879 O O . ALA A 1 376 ? 30.566 31.287 25.133 1.00 90.12 376 ALA A O 1
ATOM 2880 N N . ARG A 1 377 ? 31.070 30.415 23.124 1.00 85.75 377 ARG A N 1
ATOM 2881 C CA . ARG A 1 377 ? 32.412 29.949 23.509 1.00 85.75 377 ARG A CA 1
ATOM 2882 C C . ARG A 1 377 ? 33.378 31.078 23.863 1.00 85.75 377 ARG A C 1
ATOM 2884 O O . ARG A 1 377 ? 34.210 30.885 24.741 1.00 85.75 377 ARG A O 1
ATOM 2891 N N . SER A 1 378 ? 33.293 32.240 23.205 1.00 83.00 378 SER A N 1
ATOM 2892 C CA . SER A 1 378 ? 34.119 33.395 23.585 1.00 83.00 378 SER A CA 1
ATOM 2893 C C . SER A 1 378 ? 33.727 33.947 24.956 1.00 83.00 378 SER A C 1
ATOM 2895 O O . SER A 1 378 ? 34.599 34.307 25.738 1.00 83.00 378 SER A O 1
ATOM 2897 N N . HIS A 1 379 ? 32.430 33.956 25.283 1.00 75.38 379 HIS A N 1
ATOM 2898 C CA . HIS A 1 379 ? 31.964 34.380 26.604 1.00 75.38 379 HIS A CA 1
ATOM 2899 C C . HIS A 1 379 ? 32.358 33.403 27.718 1.00 75.38 379 HIS A C 1
ATOM 2901 O O . HIS A 1 379 ? 32.689 33.857 28.808 1.00 75.38 379 HIS A O 1
ATOM 2907 N N . GLU A 1 380 ? 32.380 32.095 27.452 1.00 70.81 380 GLU A N 1
ATOM 2908 C CA . GLU A 1 380 ? 32.915 31.096 28.391 1.00 70.81 380 GLU A CA 1
ATOM 2909 C C . GLU A 1 380 ? 34.422 31.283 28.621 1.00 70.81 380 GLU A C 1
ATOM 2911 O O . GLU A 1 380 ? 34.858 31.326 29.769 1.00 70.81 380 GLU A O 1
ATOM 2916 N N . SER A 1 381 ? 35.212 31.505 27.561 1.00 64.38 381 SER A N 1
ATOM 2917 C CA . SER A 1 381 ? 36.653 31.765 27.709 1.00 64.38 381 SER A CA 1
ATOM 2918 C C . SER A 1 381 ? 36.963 33.090 28.415 1.00 64.38 381 SER A C 1
ATOM 2920 O O . SER A 1 381 ? 37.941 33.180 29.156 1.00 64.38 381 SER A O 1
ATOM 2922 N N . ASP A 1 382 ? 36.128 34.113 28.217 1.00 62.72 382 ASP A N 1
ATOM 2923 C CA . ASP A 1 382 ? 36.267 35.404 28.898 1.00 62.72 382 ASP A CA 1
ATOM 2924 C C . ASP A 1 382 ? 35.833 35.312 30.375 1.00 62.72 382 ASP A C 1
ATOM 2926 O O . ASP A 1 382 ? 36.429 35.968 31.232 1.00 62.72 382 ASP A O 1
ATOM 2930 N N . ALA A 1 383 ? 34.847 34.464 30.696 1.00 58.94 383 ALA A N 1
ATOM 2931 C CA . ALA A 1 383 ? 34.407 34.195 32.066 1.00 58.94 383 ALA A CA 1
ATOM 2932 C C . ALA A 1 383 ? 35.427 33.356 32.860 1.00 58.94 383 ALA A C 1
ATOM 2934 O O . ALA A 1 383 ? 35.684 33.656 34.027 1.00 58.94 383 ALA A O 1
ATOM 2935 N N . GLU A 1 384 ? 36.066 32.365 32.229 1.00 55.25 384 GLU A N 1
ATOM 2936 C CA . GLU A 1 384 ? 37.174 31.598 32.823 1.00 55.25 384 GLU A CA 1
ATOM 2937 C C . GLU A 1 384 ? 38.457 32.439 32.961 1.00 55.25 384 GLU A C 1
ATOM 2939 O O . GLU A 1 384 ? 39.219 32.259 33.910 1.00 55.25 384 GLU A O 1
ATOM 2944 N N . GLY A 1 385 ? 38.678 33.417 32.073 1.00 52.88 385 GLY A N 1
ATOM 2945 C CA . GLY A 1 385 ? 39.802 34.357 32.142 1.00 52.88 385 GLY A CA 1
ATOM 2946 C C . GLY A 1 385 ? 39.646 35.494 33.165 1.00 52.88 385 GLY A C 1
ATOM 2947 O O . GLY A 1 385 ? 40.647 36.109 33.540 1.00 52.88 385 GLY A O 1
ATOM 2948 N N . SER A 1 386 ? 38.423 35.785 33.636 1.00 48.47 386 SER A N 1
ATOM 2949 C CA . SER A 1 386 ? 38.146 36.843 34.627 1.00 48.47 386 SER A CA 1
ATOM 2950 C C . SER A 1 386 ? 37.754 36.334 36.022 1.00 48.47 386 SER A C 1
ATOM 2952 O O . SER A 1 386 ? 37.479 37.140 36.913 1.00 48.47 386 SER A O 1
ATOM 2954 N N . GLY A 1 387 ? 37.718 35.017 36.231 1.00 40.25 387 GLY A N 1
ATOM 2955 C CA . GLY A 1 387 ? 37.478 34.397 37.532 1.00 40.25 387 GLY A CA 1
ATOM 2956 C C . GLY A 1 387 ? 38.761 34.315 38.357 1.00 40.25 387 GLY A C 1
ATOM 2957 O O . GLY A 1 387 ? 39.634 33.495 38.089 1.00 40.25 387 GLY A O 1
ATOM 2958 N N . ALA A 1 388 ? 38.879 35.161 39.380 1.00 40.91 388 ALA A N 1
ATOM 2959 C CA . ALA A 1 388 ? 39.858 34.976 40.445 1.00 40.91 388 ALA A CA 1
ATOM 2960 C C . ALA A 1 388 ? 39.757 33.549 41.018 1.00 40.91 388 ALA A C 1
ATOM 2962 O O . ALA A 1 388 ? 38.655 33.052 41.244 1.00 40.91 388 ALA A O 1
ATOM 2963 N N . ALA A 1 389 ? 40.912 32.922 41.258 1.00 36.69 389 ALA A N 1
ATOM 2964 C CA . ALA A 1 389 ? 41.027 31.605 41.876 1.00 36.69 389 ALA A CA 1
ATOM 2965 C C . ALA A 1 389 ? 40.108 31.475 43.109 1.00 36.69 389 ALA A C 1
ATOM 2967 O O . ALA A 1 389 ? 40.234 32.289 44.032 1.00 36.69 389 ALA A O 1
ATOM 2968 N N . PRO A 1 390 ? 39.225 30.462 43.182 1.00 38.94 390 PRO A N 1
ATOM 2969 C CA . PRO A 1 390 ? 38.634 30.074 44.447 1.00 38.94 390 PRO A CA 1
ATOM 2970 C C . PRO A 1 390 ? 39.720 29.381 45.276 1.00 38.94 390 PRO A C 1
ATOM 2972 O O . PRO A 1 390 ? 40.409 28.477 44.808 1.00 38.94 390 PRO A O 1
ATOM 2975 N N . SER A 1 391 ? 39.901 29.863 46.500 1.00 38.44 391 SER A N 1
ATOM 2976 C CA . SER A 1 391 ? 40.776 29.291 47.518 1.00 38.44 391 SER A CA 1
ATOM 2977 C C . SER A 1 391 ? 40.406 27.844 47.848 1.00 38.44 391 SER A C 1
ATOM 2979 O O . SER A 1 391 ? 39.224 27.536 47.983 1.00 38.44 391 SER A O 1
ATOM 2981 N N . ASP A 1 392 ? 41.425 27.015 48.076 1.00 41.69 392 ASP A N 1
ATOM 2982 C CA . ASP A 1 392 ? 41.343 25.685 48.685 1.00 41.69 392 ASP A CA 1
ATOM 2983 C C . ASP A 1 392 ? 40.461 25.676 49.953 1.00 41.69 392 ASP A C 1
ATOM 2985 O O . ASP A 1 392 ? 40.925 26.061 51.026 1.00 41.69 392 ASP A O 1
ATOM 2989 N N . ALA A 1 393 ? 39.202 25.243 49.840 1.00 42.25 393 ALA A N 1
ATOM 2990 C CA . ALA A 1 393 ? 38.393 24.660 50.918 1.00 42.25 393 ALA A CA 1
ATOM 2991 C C . ALA A 1 393 ? 37.005 24.266 50.384 1.00 42.25 393 ALA A C 1
ATOM 2993 O O . ALA A 1 393 ? 36.109 25.096 50.368 1.00 42.25 393 ALA A O 1
ATOM 2994 N N . GLU A 1 394 ? 36.877 23.010 49.943 1.00 34.53 394 GLU A N 1
ATOM 2995 C CA . GLU A 1 394 ? 35.679 22.135 49.944 1.00 34.53 394 GLU A CA 1
ATOM 2996 C C . GLU A 1 394 ? 35.800 21.114 48.801 1.00 34.53 394 GLU A C 1
ATOM 2998 O O . GLU A 1 394 ? 35.060 21.110 47.825 1.00 34.53 394 GLU A O 1
ATOM 3003 N N . ALA A 1 395 ? 36.793 20.231 48.931 1.00 34.47 395 ALA A N 1
ATOM 3004 C CA . ALA A 1 395 ? 36.844 18.964 48.212 1.00 34.47 395 ALA A CA 1
ATOM 3005 C C . ALA A 1 395 ? 36.430 17.855 49.187 1.00 34.47 395 ALA A C 1
ATOM 3007 O O . ALA A 1 395 ? 37.266 17.156 49.757 1.00 34.47 395 ALA A O 1
ATOM 3008 N N . ALA A 1 396 ? 35.130 17.761 49.441 1.00 40.22 396 ALA A N 1
ATOM 3009 C CA . ALA A 1 396 ? 34.478 16.583 49.992 1.00 40.22 396 ALA A CA 1
ATOM 3010 C C . ALA A 1 396 ? 33.016 16.625 49.531 1.00 40.22 396 ALA A C 1
ATOM 3012 O O . ALA A 1 396 ? 32.383 17.669 49.624 1.00 40.22 396 ALA A O 1
ATOM 3013 N N . ASP A 1 397 ? 32.520 15.493 49.039 1.00 38.47 397 ASP A N 1
ATOM 3014 C CA . ASP A 1 397 ? 31.126 15.231 48.653 1.00 38.47 397 ASP A CA 1
ATOM 3015 C C . ASP A 1 397 ? 30.673 15.607 47.233 1.00 38.47 397 ASP A C 1
ATOM 3017 O O . ASP A 1 397 ? 29.620 16.206 47.082 1.00 38.47 397 ASP A O 1
ATOM 3021 N N . VAL A 1 398 ? 31.369 15.138 46.185 1.00 33.94 398 VAL A N 1
ATOM 3022 C CA . VAL A 1 398 ? 30.708 14.543 44.992 1.00 33.94 398 VAL A CA 1
ATOM 3023 C C . VAL A 1 398 ? 31.656 13.529 44.323 1.00 33.94 398 VAL A C 1
ATOM 3025 O O . VAL A 1 398 ? 32.107 13.707 43.198 1.00 33.94 398 VAL A O 1
ATOM 3028 N N . GLU A 1 399 ? 31.985 12.436 45.010 1.00 31.06 399 GLU A N 1
ATOM 3029 C CA . GLU A 1 399 ? 32.629 11.271 44.379 1.00 31.06 399 GLU A CA 1
ATOM 3030 C C . GLU A 1 399 ? 31.840 10.005 44.734 1.00 31.06 399 GLU A C 1
ATOM 3032 O O . GLU A 1 399 ? 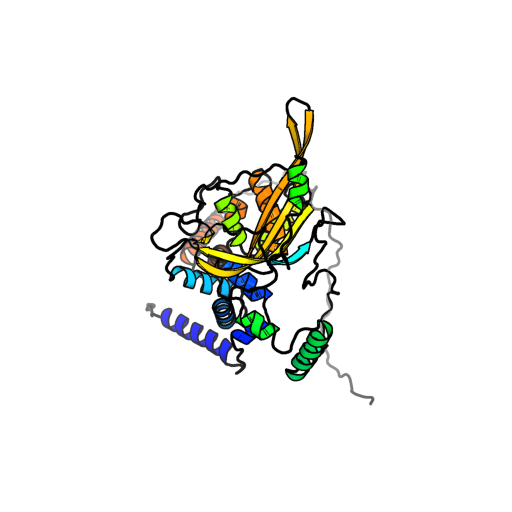32.291 9.099 45.425 1.00 31.06 399 GLU A O 1
ATOM 3037 N N . ALA A 1 400 ? 30.576 9.988 44.306 1.00 36.59 400 ALA A N 1
ATOM 3038 C CA . ALA A 1 400 ? 29.701 8.826 44.387 1.00 36.59 400 ALA A CA 1
ATOM 3039 C C . ALA A 1 400 ? 28.646 8.896 43.275 1.00 36.59 400 ALA A C 1
ATOM 3041 O O . ALA A 1 400 ? 27.497 9.211 43.550 1.00 36.59 400 ALA A O 1
ATOM 3042 N N . HIS A 1 401 ? 29.052 8.666 42.017 1.00 31.69 401 HIS A N 1
ATOM 3043 C CA . HIS A 1 401 ? 28.216 7.956 41.023 1.00 31.69 401 HIS A CA 1
ATOM 3044 C C . HIS A 1 401 ? 28.865 7.674 39.653 1.00 31.69 401 HIS A C 1
ATOM 3046 O O . HIS A 1 401 ? 28.162 7.345 38.702 1.00 31.69 401 HIS A O 1
ATOM 3052 N N . ALA A 1 402 ? 30.193 7.701 39.534 1.00 32.03 402 ALA A N 1
ATOM 3053 C CA . ALA A 1 402 ? 30.873 7.269 38.310 1.00 32.03 402 ALA A CA 1
ATOM 3054 C C . ALA A 1 402 ? 32.028 6.306 38.624 1.00 32.03 402 ALA A C 1
ATOM 3056 O O . ALA A 1 402 ? 33.183 6.564 38.314 1.00 32.03 402 ALA A O 1
ATOM 3057 N N . ALA A 1 403 ? 31.709 5.184 39.270 1.00 29.86 403 ALA A N 1
ATOM 3058 C CA . ALA A 1 403 ? 32.608 4.042 39.386 1.00 29.86 403 ALA A CA 1
ATOM 3059 C C . ALA A 1 403 ? 31.805 2.770 39.110 1.00 29.86 403 ALA A C 1
ATOM 3061 O O . ALA A 1 403 ? 31.018 2.315 39.937 1.00 29.86 403 ALA A O 1
ATOM 3062 N N . GLY A 1 404 ? 31.980 2.227 37.911 1.00 28.16 404 GLY A N 1
ATOM 3063 C CA . GLY A 1 404 ? 31.342 0.986 37.502 1.00 28.16 404 GLY A CA 1
ATOM 3064 C C . GLY A 1 404 ? 31.444 0.765 36.006 1.00 28.16 404 GLY A C 1
ATOM 3065 O O . GLY A 1 404 ? 30.413 0.715 35.361 1.00 28.16 404 GLY A O 1
ATOM 3066 N N . PHE A 1 405 ? 32.669 0.737 35.477 1.00 27.91 405 PHE A N 1
ATOM 3067 C CA . PHE A 1 405 ? 33.156 -0.147 34.407 1.00 27.91 405 PHE A CA 1
ATOM 3068 C C . PHE A 1 405 ? 34.476 0.430 33.875 1.00 27.91 405 PHE A C 1
ATOM 3070 O O . PHE A 1 405 ? 34.497 1.176 32.903 1.00 27.91 405 PHE A O 1
ATOM 3077 N N . ASP A 1 406 ? 35.587 0.068 34.518 1.00 30.38 406 ASP A N 1
ATOM 3078 C CA . ASP A 1 406 ? 36.827 -0.140 33.775 1.00 30.38 406 ASP A CA 1
ATOM 3079 C C . ASP A 1 406 ? 37.510 -1.410 34.291 1.00 30.38 406 ASP A C 1
ATOM 3081 O O . ASP A 1 406 ? 37.760 -1.580 35.487 1.00 30.38 406 ASP A O 1
ATOM 3085 N N . GLY A 1 407 ? 37.733 -2.329 33.362 1.00 27.45 407 GLY A N 1
ATOM 3086 C CA . GLY A 1 407 ? 38.580 -3.497 33.507 1.00 27.45 407 GLY A CA 1
ATOM 3087 C C . GLY A 1 407 ? 39.777 -3.247 32.613 1.00 27.45 407 GLY A C 1
ATOM 3088 O O . GLY A 1 407 ? 39.765 -3.642 31.450 1.00 27.45 407 GLY A O 1
ATOM 3089 N N . GLY A 1 408 ? 40.760 -2.534 33.158 1.00 27.77 408 GLY A N 1
ATOM 3090 C CA . GLY A 1 408 ? 41.943 -2.089 32.440 1.00 27.77 408 GLY A CA 1
ATOM 3091 C C . GLY A 1 408 ? 42.816 -3.220 31.890 1.00 27.77 408 GLY A C 1
ATOM 3092 O O . GLY A 1 408 ? 42.873 -4.321 32.435 1.00 27.77 408 GLY A O 1
ATOM 3093 N N . ALA A 1 409 ? 43.587 -2.887 30.860 1.00 28.41 409 ALA A N 1
ATOM 3094 C CA . ALA A 1 409 ? 45.045 -2.850 30.974 1.00 28.41 409 ALA A CA 1
ATOM 3095 C C . ALA A 1 409 ? 45.633 -2.074 29.786 1.00 28.41 409 ALA A C 1
ATOM 3097 O O . ALA A 1 409 ? 45.417 -2.413 28.624 1.00 28.41 409 ALA A O 1
ATOM 3098 N N . SER A 1 410 ? 46.360 -1.009 30.112 1.00 28.50 410 SER A N 1
ATOM 3099 C CA . SER A 1 410 ? 47.112 -0.146 29.206 1.00 28.50 410 SER A CA 1
ATOM 3100 C C . SER A 1 410 ? 48.513 -0.732 28.893 1.00 28.50 410 SER A C 1
ATOM 3102 O O . SER A 1 410 ? 48.907 -1.729 29.501 1.00 28.50 410 SER A O 1
ATOM 3104 N N . PRO A 1 411 ? 49.253 -0.141 27.935 1.00 41.91 411 PRO A N 1
ATOM 3105 C CA . PRO A 1 411 ? 50.342 -0.760 27.177 1.00 41.91 411 PRO A CA 1
ATOM 3106 C C . PRO A 1 411 ? 51.737 -0.442 27.739 1.00 41.91 411 PRO A C 1
ATOM 3108 O O . PRO A 1 411 ? 51.874 0.494 28.516 1.00 41.91 411 PRO A O 1
ATOM 3111 N N . ASP A 1 412 ? 52.768 -1.148 27.258 1.00 28.25 412 ASP A N 1
ATOM 3112 C CA . ASP A 1 412 ? 54.093 -0.544 27.067 1.00 28.25 412 ASP A CA 1
ATOM 3113 C C . ASP A 1 412 ? 54.946 -1.274 26.008 1.00 28.25 412 ASP A C 1
ATOM 3115 O O . ASP A 1 412 ? 55.089 -2.495 26.007 1.00 28.25 412 ASP A O 1
ATOM 3119 N N . GLU A 1 413 ? 55.454 -0.450 25.089 1.00 29.67 413 GLU A N 1
ATOM 3120 C CA . GLU A 1 413 ? 56.751 -0.467 24.397 1.00 29.67 413 GLU A CA 1
ATOM 3121 C C . GLU A 1 413 ? 57.430 -1.795 23.992 1.00 29.67 413 GLU A C 1
ATOM 3123 O O . GLU A 1 413 ? 57.994 -2.509 24.814 1.00 29.67 413 GLU A O 1
ATOM 3128 N N . ALA A 1 414 ? 57.601 -1.998 22.676 1.00 26.52 414 ALA A N 1
ATOM 3129 C CA . ALA A 1 414 ? 58.937 -2.169 22.083 1.00 26.52 414 ALA A CA 1
ATOM 3130 C C . ALA A 1 414 ? 58.903 -2.091 20.547 1.00 26.52 414 ALA A C 1
ATOM 3132 O O . ALA A 1 414 ? 58.117 -2.734 19.858 1.00 26.52 414 ALA A O 1
ATOM 3133 N N . SER A 1 415 ? 59.814 -1.273 20.036 1.00 26.50 415 SER A N 1
ATOM 3134 C CA . SER A 1 415 ? 60.087 -0.960 18.638 1.00 26.50 415 SER A CA 1
ATOM 3135 C C . SER A 1 415 ? 60.833 -2.084 17.889 1.00 26.50 415 SER A C 1
ATOM 3137 O O . SER A 1 415 ? 61.566 -2.853 18.503 1.00 26.50 415 SER A O 1
ATOM 3139 N N . ALA A 1 416 ? 60.780 -1.991 16.553 1.00 28.11 416 ALA A N 1
ATOM 3140 C CA . ALA A 1 416 ? 61.767 -2.435 15.554 1.00 28.11 416 ALA A CA 1
ATOM 3141 C C . ALA A 1 416 ? 61.590 -3.811 14.875 1.00 28.11 416 ALA A C 1
ATOM 3143 O O . ALA A 1 416 ? 61.938 -4.851 15.411 1.00 28.11 416 ALA A O 1
ATOM 3144 N N . ALA A 1 417 ? 61.175 -3.707 13.605 1.00 28.16 417 ALA A N 1
ATOM 3145 C CA . ALA A 1 417 ? 61.864 -4.181 12.398 1.00 28.16 417 ALA A CA 1
ATOM 3146 C C . ALA A 1 417 ? 62.207 -5.675 12.200 1.00 28.16 417 ALA A C 1
ATOM 3148 O O . ALA A 1 417 ? 62.793 -6.332 13.050 1.00 28.16 417 ALA A O 1
ATOM 3149 N N . VAL A 1 418 ? 62.015 -6.075 10.932 1.00 27.55 418 VAL A N 1
ATOM 3150 C CA . VAL A 1 418 ? 62.799 -7.010 10.092 1.00 27.55 418 VAL A CA 1
ATOM 3151 C C . VAL A 1 418 ? 61.947 -8.139 9.489 1.00 27.55 418 VAL A C 1
ATOM 3153 O O . VAL A 1 418 ? 61.689 -9.168 10.098 1.00 27.55 418 VAL A O 1
ATOM 3156 N N . ASP A 1 419 ? 61.475 -7.857 8.272 1.00 28.05 419 ASP A N 1
ATOM 3157 C CA . ASP A 1 419 ? 61.605 -8.654 7.040 1.00 28.05 419 ASP A CA 1
ATOM 3158 C C . ASP A 1 419 ? 62.090 -10.119 7.166 1.00 28.05 419 ASP A C 1
ATOM 3160 O O . ASP A 1 419 ? 63.214 -10.343 7.607 1.00 28.05 419 ASP A O 1
ATOM 3164 N N . ALA A 1 420 ? 61.283 -11.089 6.704 1.00 28.27 420 ALA A N 1
ATOM 3165 C CA . ALA A 1 420 ? 61.732 -12.326 6.035 1.00 28.27 420 ALA A CA 1
ATOM 3166 C C . ALA A 1 420 ? 60.561 -13.288 5.720 1.00 28.27 420 ALA A C 1
ATOM 3168 O O . ALA A 1 420 ? 59.991 -13.913 6.609 1.00 28.27 420 ALA A O 1
ATOM 3169 N N . THR A 1 421 ? 60.273 -13.430 4.420 1.00 29.81 421 THR A N 1
ATOM 3170 C CA . THR A 1 421 ? 60.019 -14.692 3.684 1.00 29.81 421 THR A CA 1
ATOM 3171 C C . THR A 1 421 ? 59.219 -15.819 4.356 1.00 29.81 421 THR A C 1
ATOM 3173 O O . THR A 1 421 ? 59.733 -16.516 5.229 1.00 29.81 421 THR A O 1
ATOM 3176 N N . VAL A 1 422 ? 58.046 -16.136 3.791 1.00 30.69 422 VAL A N 1
ATOM 3177 C CA . VAL A 1 422 ? 57.480 -17.494 3.842 1.00 30.69 422 VAL A CA 1
ATOM 3178 C C . VAL A 1 422 ? 57.452 -18.063 2.427 1.00 30.69 422 VAL A C 1
ATOM 3180 O O . VAL A 1 422 ? 56.865 -17.490 1.513 1.00 30.69 422 VAL A O 1
ATOM 3183 N N . ASP A 1 423 ? 58.185 -19.162 2.310 1.00 28.75 423 ASP A N 1
ATOM 3184 C CA . ASP A 1 423 ? 58.470 -19.989 1.148 1.00 28.75 423 ASP A CA 1
ATOM 3185 C C . ASP A 1 423 ? 57.232 -20.804 0.734 1.00 28.75 423 ASP A C 1
ATOM 3187 O O . ASP A 1 423 ? 56.509 -21.344 1.576 1.00 28.75 423 ASP A O 1
ATOM 3191 N N . GLU A 1 424 ? 57.018 -20.905 -0.576 1.00 31.89 424 GLU A N 1
ATOM 3192 C CA . GLU A 1 424 ? 56.143 -21.887 -1.209 1.00 31.89 424 GLU A CA 1
ATOM 3193 C C . GLU A 1 424 ? 56.759 -23.285 -1.059 1.00 31.89 424 GLU A C 1
ATOM 3195 O O . GLU A 1 424 ? 57.916 -23.474 -1.436 1.00 31.89 424 GLU A O 1
ATOM 3200 N N . LYS A 1 425 ? 55.978 -24.298 -0.646 1.00 28.94 425 LYS A N 1
ATOM 3201 C CA . LYS A 1 425 ? 55.975 -25.611 -1.324 1.00 28.94 425 LYS A CA 1
ATOM 3202 C C . LYS A 1 425 ? 54.983 -26.632 -0.775 1.00 28.94 425 LYS A C 1
ATOM 3204 O O . LYS A 1 425 ? 54.746 -26.718 0.422 1.00 28.94 425 LYS A O 1
ATOM 3209 N N . GLU A 1 426 ? 54.606 -27.486 -1.731 1.00 34.00 426 GLU A N 1
ATOM 3210 C CA . GLU A 1 426 ? 53.812 -28.723 -1.701 1.00 34.00 426 GLU A CA 1
ATOM 3211 C C . GLU A 1 426 ? 52.314 -28.477 -1.967 1.00 34.00 426 GLU A C 1
ATOM 3213 O O . GLU A 1 426 ? 51.591 -28.037 -1.087 1.00 34.00 426 GLU A O 1
ATOM 3218 N N . ARG A 1 427 ? 51.765 -28.726 -3.165 1.00 35.56 427 ARG A N 1
ATOM 3219 C CA . ARG A 1 427 ? 52.178 -29.586 -4.286 1.00 35.56 427 ARG A CA 1
ATOM 3220 C C . ARG A 1 427 ? 51.471 -29.185 -5.577 1.00 35.56 427 ARG A C 1
ATOM 3222 O O . ARG A 1 427 ? 50.325 -28.702 -5.467 1.00 35.56 427 ARG A O 1
#

Nearest PDB structures (foldseek):
  7z19-assembly1_G  TM=9.055E-01  e=1.418E-32  Escherichia coli
  7z15-assembly1_C  TM=9.061E-01  e=3.672E-32  Escherichia coli

Solvent-accessible surface area (backbone atoms only — not comparable to full-atom values): 25534 Å² total; per-residue (Å²): 134,85,88,78,93,73,93,53,67,69,61,53,50,53,54,50,52,51,47,54,50,44,69,63,53,70,80,73,69,82,78,55,44,68,55,48,39,72,74,37,49,72,60,38,26,51,27,21,24,44,30,73,44,97,44,66,68,58,35,18,41,28,26,60,74,40,73,68,36,57,70,54,16,19,44,51,48,34,55,53,54,73,74,56,85,80,92,75,67,66,54,87,71,58,72,62,73,18,39,40,61,22,32,46,43,73,70,44,95,77,49,82,91,52,76,36,75,50,93,69,67,87,85,58,77,98,64,87,70,69,69,66,81,71,64,45,79,62,56,54,50,52,51,48,57,51,50,30,62,72,73,66,51,59,92,61,49,64,60,49,47,68,70,38,53,67,49,90,76,92,60,69,96,60,73,43,48,52,75,64,68,59,53,59,42,33,74,72,64,59,28,78,77,80,76,90,74,88,66,84,70,57,54,67,91,82,42,80,90,56,88,88,62,56,69,51,35,50,53,53,48,55,38,34,14,27,56,69,45,40,31,50,44,23,51,43,19,62,72,67,41,44,66,74,73,69,37,47,39,31,39,39,30,27,41,30,65,43,34,28,57,49,92,92,55,98,75,62,59,81,88,67,39,44,78,73,33,54,46,49,32,21,40,22,39,28,39,34,82,40,82,43,77,56,98,89,42,81,43,82,44,46,48,72,13,56,14,62,32,46,27,83,55,53,67,38,14,49,16,34,7,48,35,48,40,31,44,71,72,48,50,69,91,23,64,47,13,23,59,70,60,42,65,72,66,19,39,47,61,60,52,51,50,59,62,55,50,71,79,50,92,55,62,69,66,48,49,59,52,49,52,52,54,52,53,52,51,51,52,52,54,51,51,63,72,68,55,76,82,80,74,98,80,82,93,76,88,88,90,82,86,89,83,89,87,83,86,83,84,86,87,83,89,85,86,81,89,82,88,80,89,87,80,90,82,88,133

Foldseek 3Di:
DDDDDDDDPVVVVVVVVVVVVCVLPVVVDDDDLVNQLVVCVVLLQLLCQQLVHPDSSLLSVLCSVVVNPSLSSNVVSNVVVVVDDDQFDWDPFDCLQFQFQAKDFQVDPAFFVGGRHHDDCPPPDPDDDPVVVVDDPVNVVVVVVVVCVVVVNPVCNVVVCVVCLQPDDPDDSPRRRDGQRCVVCCVVVQEPDDDDDPPDADDCVVDPADPPGDLSLLQSLLSNFNLVLLLVLLVLQCVPLHADHKTWRMKTKGKIWIWTADPPDPHDDPVRTDTRGIFIKIKTKIKGWDWDQDPNDTDIGIYIFIFMYTDDSRSSRSSNSSLSVLCVVQDPVRLSNPSVSSSQCGNSNNNVVVVVCVVPDPVVVVVVVVVVVVVVVVVVVVVVVPDDDDDDDDPDPDPPDPDDDDPDDDDDDDDDDDDDDDDDDDD

Secondary structure (DSSP, 8-state):
-PPPP---HHHHHHHHHHHHHHHHHTT-----HHHHHHH-HHHHHHHHHHHT---HHHHHHHHHHTTT-HHHHHHHHHHHHTTS-----BPPP-TTS-EEEEEE-SS-SS-TT--B--S-STTS-----SGGGG--HHHHHHHHHHHHHHHTPPTTHHHHHHHSTTS-----TTTT----STHHHHHTTSS-------SPPP-TTTS---SSPPHHHHHHHHHHS-HHHHHHHHHHIIIIISSSPPEEEEEEEEEEEEEE--TT-S---GGGPEEEEEEEEEEEEEEEEEEEEETTEEEEEEEEEEEEEETT-HHHHHHHHHHHHHHHH--TTSGGG-HHHHHHHS-HHHHHHHHHGGGS--HHHHHHHHHHHHHHHHHHHHHHHS-----S----S--SS--S-----------------------